Protein AF-0000000071239292 (afdb_homodimer)

Radius of gyration: 24.08 Å; Cα contacts (8 Å, |Δi|>4): 636; chains: 2; bounding box: 58×62×45 Å

Structure (mmCIF, N/CA/C/O backbone):
data_AF-0000000071239292-model_v1
#
loop_
_entity.id
_entity.type
_entity.pdbx_description
1 polymer 'Photoreceptor cell maintenance'
#
loop_
_atom_site.group_PDB
_atom_site.id
_atom_site.type_symbol
_atom_site.label_atom_id
_atom_site.label_alt_id
_atom_site.label_comp_id
_atom_site.label_asym_id
_atom_site.label_entity_id
_atom_site.label_seq_id
_atom_site.pdbx_PDB_ins_code
_atom_site.Cartn_x
_atom_site.Cartn_y
_atom_site.Cartn_z
_atom_site.occupancy
_atom_site.B_iso_or_equiv
_atom_site.auth_seq_id
_atom_site.auth_comp_id
_atom_site.auth_asym_id
_atom_site.auth_atom_id
_atom_site.pdbx_PDB_model_num
ATOM 1 N N . MET A 1 1 ? 0.91 10.008 23.125 1 56.47 1 MET A N 1
ATOM 2 C CA . MET A 1 1 ? 1.02 8.672 22.547 1 56.47 1 MET A CA 1
ATOM 3 C C . MET A 1 1 ? 1.317 8.75 21.047 1 56.47 1 MET A C 1
ATOM 5 O O . MET A 1 1 ? 2.254 8.117 20.562 1 56.47 1 MET A O 1
ATOM 9 N N . ILE A 1 2 ? 0.676 9.602 20.312 1 66.69 2 ILE A N 1
ATOM 10 C CA . ILE A 1 2 ? 0.89 9.727 18.875 1 66.69 2 ILE A CA 1
ATOM 11 C C . ILE A 1 2 ? 2.295 10.266 18.609 1 66.69 2 ILE A C 1
ATOM 13 O O . ILE A 1 2 ? 2.98 9.797 17.688 1 66.69 2 ILE A O 1
ATOM 17 N N . GLN A 1 3 ? 2.807 10.969 19.547 1 69.75 3 GLN A N 1
ATOM 18 C CA . GLN A 1 3 ? 4.125 11.57 19.359 1 69.75 3 GLN A CA 1
ATOM 19 C C . GLN A 1 3 ? 5.227 10.523 19.5 1 69.75 3 GLN A C 1
ATOM 21 O O . GLN A 1 3 ? 6.199 10.523 18.75 1 69.75 3 GLN A O 1
ATOM 26 N N . LYS A 1 4 ? 5.074 9.734 20.531 1 70.25 4 LYS A N 1
ATOM 27 C CA . LYS A 1 4 ? 6.051 8.664 20.703 1 70.25 4 LYS A CA 1
ATOM 28 C C . LYS A 1 4 ? 6.07 7.73 19.5 1 70.25 4 LYS A C 1
ATOM 30 O O . LYS A 1 4 ? 7.137 7.289 19.062 1 70.25 4 LYS A O 1
ATOM 35 N N . PHE A 1 5 ? 4.891 7.465 18.922 1 75.44 5 PHE A N 1
ATOM 36 C CA . PHE A 1 5 ? 4.781 6.602 17.766 1 75.44 5 PHE A CA 1
ATOM 37 C C . PHE A 1 5 ? 5.469 7.23 16.547 1 75.44 5 PHE A C 1
ATOM 39 O O . PHE A 1 5 ? 6.246 6.57 15.859 1 75.44 5 PHE A O 1
ATOM 46 N N . ILE A 1 6 ? 5.309 8.391 16.422 1 78.38 6 ILE A N 1
ATOM 47 C CA . ILE A 1 6 ? 5.855 9.102 15.266 1 78.38 6 ILE A CA 1
ATOM 48 C C . ILE A 1 6 ? 7.379 9.125 15.352 1 78.38 6 ILE A C 1
ATOM 50 O O . ILE A 1 6 ? 8.062 8.906 14.352 1 78.38 6 ILE A O 1
ATOM 54 N N . ARG A 1 7 ? 7.891 9.195 16.547 1 80.12 7 ARG A N 1
ATOM 55 C CA . ARG A 1 7 ? 9.336 9.258 16.75 1 80.12 7 ARG A CA 1
ATOM 56 C C . ARG A 1 7 ? 9.992 7.91 16.469 1 80.12 7 ARG A C 1
ATOM 58 O O . ARG A 1 7 ? 11.141 7.852 16.031 1 80.12 7 ARG A O 1
ATOM 65 N N . GLY A 1 8 ? 9.258 6.957 16.703 1 88.69 8 GLY A N 1
ATOM 66 C CA . GLY A 1 8 ? 9.812 5.621 16.547 1 88.69 8 GLY A CA 1
ATOM 67 C C . GLY A 1 8 ? 9.523 5.02 15.188 1 88.69 8 GLY A C 1
ATOM 68 O O . GLY A 1 8 ? 10.016 3.936 14.859 1 88.69 8 GLY A O 1
ATOM 69 N N . LEU A 1 9 ? 8.852 5.742 14.367 1 91.75 9 LEU A N 1
ATOM 70 C CA . LEU A 1 9 ? 8.367 5.211 13.102 1 91.75 9 LEU A CA 1
ATOM 71 C C . LEU A 1 9 ? 9.531 4.832 12.195 1 91.75 9 LEU A C 1
ATOM 73 O O . LEU A 1 9 ? 9.539 3.744 11.609 1 91.75 9 LEU A O 1
ATOM 77 N N . PRO A 1 10 ? 10.555 5.684 12.086 1 93.25 10 PRO A N 1
ATOM 78 C CA . PRO A 1 10 ? 11.68 5.301 11.227 1 93.25 10 PRO A CA 1
ATOM 79 C C . PRO A 1 10 ? 12.398 4.047 11.711 1 93.25 10 PRO A C 1
ATOM 81 O O . PRO A 1 10 ? 12.773 3.193 10.906 1 93.25 10 PRO A O 1
ATOM 84 N N . MET A 1 11 ? 12.539 3.91 13.016 1 94.12 11 MET A N 1
ATOM 85 C CA . MET A 1 11 ? 13.188 2.732 13.578 1 94.12 11 MET A CA 1
ATOM 86 C C . MET A 1 11 ? 12.344 1.483 13.352 1 94.12 11 MET A C 1
ATOM 88 O O . MET A 1 11 ? 12.875 0.418 13.039 1 94.12 11 MET A O 1
ATOM 92 N N . LEU A 1 12 ? 11.133 1.677 13.57 1 94.69 12 LEU A N 1
ATOM 93 C CA . LEU A 1 12 ? 10.211 0.566 13.344 1 94.69 12 LEU A CA 1
ATOM 94 C C . LEU A 1 12 ? 10.258 0.105 11.891 1 94.69 12 LEU A C 1
ATOM 96 O O . LEU A 1 12 ? 10.414 -1.087 11.617 1 94.69 12 LEU A O 1
ATOM 100 N N . LEU A 1 13 ? 10.133 1.02 10.984 1 96.56 13 LEU A N 1
ATOM 101 C CA . LEU A 1 13 ? 10.117 0.707 9.562 1 96.56 13 LEU A CA 1
ATOM 102 C C . LEU A 1 13 ? 11.438 0.096 9.117 1 96.56 13 LEU A C 1
ATOM 104 O O . LEU A 1 13 ? 11.461 -0.924 8.43 1 96.56 13 LEU A O 1
ATOM 108 N N . GLY A 1 14 ? 12.531 0.712 9.523 1 96 14 GLY A N 1
ATOM 109 C CA . GLY A 1 14 ? 13.836 0.19 9.156 1 96 14 GLY A CA 1
ATOM 110 C C . GLY A 1 14 ? 14.062 -1.235 9.617 1 96 14 GLY A C 1
ATOM 111 O O . GLY A 1 14 ? 14.555 -2.072 8.859 1 96 14 GLY A O 1
ATOM 112 N N . SER A 1 15 ? 13.695 -1.534 10.812 1 95.88 15 SER A N 1
ATOM 113 C CA . SER A 1 15 ? 13.836 -2.883 11.352 1 95.88 15 SER A CA 1
ATOM 114 C C . SER A 1 15 ? 12.898 -3.859 10.656 1 95.88 15 SER A C 1
ATOM 116 O O . SER A 1 15 ? 13.266 -5.008 10.406 1 95.88 15 SER A O 1
ATOM 118 N N . MET A 1 16 ? 11.781 -3.408 10.359 1 96.19 16 MET A N 1
ATOM 119 C CA . MET A 1 16 ? 10.773 -4.258 9.734 1 96.19 16 MET A CA 1
ATOM 120 C C . MET A 1 16 ? 11.211 -4.691 8.344 1 96.19 16 MET A C 1
ATOM 122 O O . MET A 1 16 ? 11.016 -5.844 7.953 1 96.19 16 MET A O 1
ATOM 126 N N . ILE A 1 17 ? 11.766 -3.811 7.621 1 95.38 17 ILE A N 1
ATOM 127 C CA . ILE A 1 17 ? 12.18 -4.109 6.254 1 95.38 17 ILE A CA 1
ATOM 128 C C . ILE A 1 17 ? 13.18 -5.262 6.258 1 95.38 17 ILE A C 1
ATOM 130 O O . ILE A 1 17 ? 13 -6.246 5.531 1 95.38 17 ILE A O 1
ATOM 134 N N . VAL A 1 18 ? 14.109 -5.23 7.113 1 95.06 18 VAL A N 1
ATOM 135 C CA . VAL A 1 18 ? 15.156 -6.242 7.164 1 95.06 18 VAL A CA 1
ATOM 136 C C . VAL A 1 18 ? 14.602 -7.535 7.758 1 95.06 18 VAL A C 1
ATOM 138 O O . VAL A 1 18 ? 14.797 -8.617 7.203 1 95.06 18 VAL A O 1
ATOM 141 N N . THR A 1 19 ? 13.867 -7.414 8.773 1 96.44 19 THR A N 1
ATOM 142 C CA . THR A 1 19 ? 13.32 -8.586 9.445 1 96.44 19 THR A CA 1
ATOM 143 C C . THR A 1 19 ? 12.344 -9.328 8.539 1 96.44 19 THR A C 1
ATOM 145 O O . THR A 1 19 ? 12.352 -10.555 8.477 1 96.44 19 THR A O 1
ATOM 148 N N . PHE A 1 20 ? 11.531 -8.625 7.824 1 95.88 20 PHE A N 1
ATOM 149 C CA . PHE A 1 20 ? 10.57 -9.258 6.926 1 95.88 20 PHE A CA 1
ATOM 150 C C . PHE A 1 20 ? 11.289 -10.047 5.836 1 95.88 20 PHE A C 1
ATOM 152 O O . PHE A 1 20 ? 10.867 -11.141 5.469 1 95.88 20 PHE A O 1
ATOM 159 N N . ALA A 1 21 ? 12.359 -9.492 5.32 1 95.06 21 ALA A N 1
ATOM 160 C CA . ALA A 1 21 ? 13.109 -10.195 4.281 1 95.06 21 ALA A CA 1
ATOM 161 C C . ALA A 1 21 ? 13.617 -11.547 4.789 1 95.06 21 ALA A C 1
ATOM 163 O O . ALA A 1 21 ? 13.492 -12.555 4.094 1 95.06 21 ALA A O 1
ATOM 164 N N . PHE A 1 22 ? 14.062 -11.578 5.965 1 95.19 22 PHE A N 1
ATOM 165 C CA . PHE A 1 22 ? 14.602 -12.82 6.512 1 95.19 22 PHE A CA 1
ATOM 166 C C . PHE A 1 22 ? 13.477 -13.781 6.879 1 95.19 22 PHE A C 1
ATOM 168 O O . PHE A 1 22 ? 13.609 -15 6.711 1 95.19 22 PHE A O 1
ATOM 175 N N . ILE A 1 23 ? 12.414 -13.289 7.367 1 97 23 ILE A N 1
ATOM 176 C CA . ILE A 1 23 ? 11.266 -14.133 7.688 1 97 23 ILE A CA 1
ATOM 177 C C . ILE A 1 23 ? 10.75 -14.805 6.414 1 97 23 ILE A C 1
ATOM 179 O O . ILE A 1 23 ? 10.477 -16 6.41 1 97 23 ILE A O 1
ATOM 183 N N . LEU A 1 24 ? 10.625 -14.062 5.352 1 96.81 24 LEU A N 1
ATOM 184 C CA . LEU A 1 24 ? 10.195 -14.609 4.07 1 96.81 24 LEU A CA 1
ATOM 185 C C . LEU A 1 24 ? 11.141 -15.703 3.6 1 96.81 24 LEU A C 1
ATOM 187 O O . LEU A 1 24 ? 10.703 -16.75 3.117 1 96.81 24 LEU A O 1
ATOM 191 N N . TRP A 1 25 ? 12.406 -15.438 3.787 1 95.56 25 TRP A N 1
ATOM 192 C CA . TRP A 1 25 ? 13.43 -16.391 3.383 1 95.56 25 TRP A CA 1
ATOM 193 C C . TRP A 1 25 ? 13.289 -17.703 4.156 1 95.56 25 TRP A C 1
ATOM 195 O O . TRP A 1 25 ? 13.281 -18.781 3.561 1 95.56 25 TRP A O 1
ATOM 205 N N . ILE A 1 26 ? 13.109 -17.609 5.438 1 96.19 26 ILE A N 1
ATOM 206 C CA . ILE A 1 26 ? 12.977 -18.766 6.305 1 96.19 26 ILE A CA 1
ATOM 207 C C . ILE A 1 26 ? 11.734 -19.562 5.91 1 96.19 26 ILE A C 1
ATOM 209 O O . ILE A 1 26 ? 11.797 -20.781 5.746 1 96.19 26 ILE A O 1
ATOM 213 N N . PHE A 1 27 ? 10.641 -18.938 5.668 1 96.25 27 PHE A N 1
ATOM 214 C CA . PHE A 1 27 ? 9.391 -19.625 5.332 1 96.25 27 PHE A CA 1
ATOM 215 C C . PHE A 1 27 ? 9.484 -20.266 3.951 1 96.25 27 PHE A C 1
ATOM 217 O O . PHE A 1 27 ? 9.031 -21.391 3.756 1 96.25 27 PHE A O 1
ATOM 224 N N . ALA A 1 28 ? 10.047 -19.562 3.045 1 95.19 28 ALA A N 1
ATOM 225 C CA . ALA A 1 28 ? 10.156 -20.094 1.69 1 95.19 28 ALA A CA 1
ATOM 226 C C . ALA A 1 28 ? 11 -21.375 1.672 1 95.19 28 ALA A C 1
ATOM 228 O O . ALA A 1 28 ? 10.688 -22.328 0.956 1 95.19 28 ALA A O 1
ATOM 229 N N . ILE A 1 29 ? 12.055 -21.422 2.449 1 93.44 29 ILE A N 1
ATOM 230 C CA . ILE A 1 29 ? 12.93 -22.578 2.52 1 93.44 29 ILE A CA 1
ATOM 231 C C . ILE A 1 29 ? 12.211 -23.719 3.238 1 93.44 29 ILE A C 1
ATOM 233 O O . ILE A 1 29 ? 12.242 -24.875 2.785 1 93.44 29 ILE A O 1
ATOM 237 N N . ARG A 1 30 ? 11.578 -23.391 4.336 1 95 30 ARG A N 1
ATOM 238 C CA . ARG A 1 30 ? 10.891 -24.406 5.121 1 95 30 ARG A CA 1
ATOM 239 C C . ARG A 1 30 ? 9.773 -25.062 4.316 1 95 30 ARG A C 1
ATOM 241 O O . ARG A 1 30 ? 9.523 -26.266 4.453 1 95 30 ARG A O 1
ATOM 248 N N . LEU A 1 31 ? 9.164 -24.312 3.465 1 94.94 31 LEU A N 1
ATOM 249 C CA . LEU A 1 31 ? 8.062 -24.828 2.65 1 94.94 31 LEU A CA 1
ATOM 250 C C . LEU A 1 31 ? 8.578 -25.359 1.315 1 94.94 31 LEU A C 1
ATOM 252 O O . LEU A 1 31 ? 7.781 -25.688 0.431 1 94.94 31 LEU A O 1
ATOM 256 N N . GLU A 1 32 ? 9.898 -25.312 1.114 1 93.19 32 GLU A N 1
ATOM 257 C CA . GLU A 1 32 ? 10.57 -25.844 -0.068 1 93.19 32 GLU A CA 1
ATOM 258 C C . GLU A 1 32 ? 10.07 -25.172 -1.34 1 93.19 32 GLU A C 1
ATOM 260 O O . GLU A 1 32 ? 9.766 -25.844 -2.328 1 93.19 32 GLU A O 1
ATOM 265 N N . GLN A 1 33 ? 9.953 -23.922 -1.257 1 91.75 33 GLN A N 1
ATOM 266 C CA . GLN A 1 33 ? 9.461 -23.172 -2.402 1 91.75 33 GLN A CA 1
ATOM 267 C C . GLN A 1 33 ? 10.609 -22.578 -3.211 1 91.75 33 GLN A C 1
ATOM 269 O O . GLN A 1 33 ? 10.414 -22.125 -4.34 1 91.75 33 GLN A O 1
ATOM 274 N N . VAL A 1 34 ? 11.727 -22.531 -2.613 1 89.38 34 VAL A N 1
ATOM 275 C CA . VAL A 1 34 ? 12.914 -22.016 -3.293 1 89.38 34 VAL A CA 1
ATOM 276 C C . VAL A 1 34 ? 14.141 -22.828 -2.867 1 89.38 34 VAL A C 1
ATOM 278 O O . VAL A 1 34 ? 14.109 -23.516 -1.851 1 89.38 34 VAL A O 1
ATOM 281 N N . ASN A 1 35 ? 15.203 -22.688 -3.715 1 84.38 35 ASN A N 1
ATOM 282 C CA . ASN A 1 35 ? 16.5 -23.219 -3.305 1 84.38 35 ASN A CA 1
ATOM 283 C C . ASN A 1 35 ? 17.109 -22.391 -2.172 1 84.38 35 ASN A C 1
ATOM 285 O O . ASN A 1 35 ? 17.156 -21.156 -2.25 1 84.38 35 ASN A O 1
ATOM 289 N N . PRO A 1 36 ? 17.531 -23.094 -1.065 1 80 36 PRO A N 1
ATOM 290 C CA . PRO A 1 36 ? 17.984 -22.391 0.13 1 80 36 PRO A CA 1
ATOM 291 C C . PRO A 1 36 ? 19.266 -21.578 -0.121 1 80 36 PRO A C 1
ATOM 293 O O . PRO A 1 36 ? 19.609 -20.703 0.672 1 80 36 PRO A O 1
ATOM 296 N N . ILE A 1 37 ? 20 -21.953 -1.032 1 77.69 37 ILE A N 1
ATOM 297 C CA . ILE A 1 37 ? 21.281 -21.266 -1.137 1 77.69 37 ILE A CA 1
ATOM 298 C C . ILE A 1 37 ? 21.047 -19.75 -1.163 1 77.69 37 ILE A C 1
ATOM 300 O O . ILE A 1 37 ? 21.422 -19.047 -0.227 1 77.69 37 ILE A O 1
ATOM 304 N N . PHE A 1 38 ? 20.719 -19.031 -2.137 1 79.5 38 PHE A N 1
ATOM 305 C CA . PHE A 1 38 ? 20.5 -17.594 -2.039 1 79.5 38 PHE A CA 1
ATOM 306 C C . PHE A 1 38 ? 19.609 -17.094 -3.18 1 79.5 38 PHE A C 1
ATOM 308 O O . PHE A 1 38 ? 20.109 -16.5 -4.141 1 79.5 38 PHE A O 1
ATOM 315 N N . PRO A 1 39 ? 18.438 -17.188 -2.939 1 89.31 39 PRO A N 1
ATOM 316 C CA . PRO A 1 39 ? 17.484 -16.766 -3.979 1 89.31 39 PRO A CA 1
ATOM 317 C C . PRO A 1 39 ? 17.312 -15.258 -4.043 1 89.31 39 PRO A C 1
ATOM 319 O O . PRO A 1 39 ? 17.656 -14.547 -3.092 1 89.31 39 PRO A O 1
ATOM 322 N N . TYR A 1 40 ? 16.922 -14.812 -5.234 1 92.06 40 TYR A N 1
ATOM 323 C CA . TYR A 1 40 ? 16.438 -13.438 -5.281 1 92.06 40 TYR A CA 1
ATOM 324 C C . TYR A 1 40 ? 15.297 -13.227 -4.293 1 92.06 40 TYR A C 1
ATOM 326 O O . TYR A 1 40 ? 14.523 -14.148 -4.031 1 92.06 40 TYR A O 1
ATOM 334 N N . ILE A 1 41 ? 15.203 -12.062 -3.816 1 93.31 41 ILE A N 1
ATOM 335 C CA . ILE A 1 41 ? 14.141 -11.742 -2.861 1 93.31 41 ILE A CA 1
ATOM 336 C C . ILE A 1 41 ? 12.781 -11.906 -3.529 1 93.31 41 ILE A C 1
ATOM 338 O O . ILE A 1 41 ? 11.844 -12.43 -2.92 1 93.31 41 ILE A O 1
ATOM 342 N N . SER A 1 42 ? 12.617 -11.516 -4.797 1 92.81 42 SER A N 1
ATOM 343 C CA . SER A 1 42 ? 11.359 -11.625 -5.531 1 92.81 42 SER A CA 1
ATOM 344 C C . SER A 1 42 ? 10.938 -13.078 -5.691 1 92.81 42 SER A C 1
ATOM 346 O O . SER A 1 42 ? 9.75 -13.375 -5.84 1 92.81 42 SER A O 1
ATOM 348 N N . ASP A 1 43 ? 11.898 -14.008 -5.684 1 91.75 43 ASP A N 1
ATOM 349 C CA . ASP A 1 43 ? 11.594 -15.43 -5.812 1 91.75 43 ASP A CA 1
ATOM 350 C C . ASP A 1 43 ? 10.891 -15.961 -4.566 1 91.75 43 ASP A C 1
ATOM 352 O O . ASP A 1 43 ? 10.203 -16.984 -4.621 1 91.75 43 ASP A O 1
ATOM 356 N N . LEU A 1 44 ? 11.086 -15.258 -3.477 1 93 44 LEU A N 1
ATOM 357 C CA . LEU A 1 44 ? 10.453 -15.68 -2.229 1 93 44 LEU A CA 1
ATOM 358 C C . LEU A 1 44 ? 8.945 -15.508 -2.305 1 93 44 LEU A C 1
ATOM 360 O O . LEU A 1 44 ? 8.203 -16.203 -1.596 1 93 44 LEU A O 1
ATOM 364 N N . GLY A 1 45 ? 8.484 -14.609 -3.182 1 92.44 45 GLY A N 1
ATOM 365 C CA . GLY A 1 45 ? 7.07 -14.273 -3.266 1 92.44 45 GLY A CA 1
ATOM 366 C C . GLY A 1 45 ? 6.383 -14.883 -4.477 1 92.44 45 GLY A C 1
ATOM 367 O O . GLY A 1 45 ? 5.473 -14.273 -5.047 1 92.44 45 GLY A O 1
ATOM 368 N N . LEU A 1 46 ? 6.742 -16.062 -4.859 1 91.69 46 LEU A N 1
ATOM 369 C CA . LEU A 1 46 ? 6.184 -16.641 -6.074 1 91.69 46 LEU A CA 1
ATOM 370 C C . LEU A 1 46 ? 5.016 -17.578 -5.742 1 91.69 46 LEU A C 1
ATOM 372 O O . LEU A 1 46 ? 4.078 -17.703 -6.531 1 91.69 46 LEU A O 1
ATOM 376 N N . HIS A 1 47 ? 5.066 -18.203 -4.621 1 91.94 47 HIS A N 1
ATOM 377 C CA . HIS A 1 47 ? 4.059 -19.219 -4.297 1 91.94 47 HIS A CA 1
ATOM 378 C C . HIS A 1 47 ? 3.406 -18.922 -2.951 1 91.94 47 HIS A C 1
ATOM 380 O O . HIS A 1 47 ? 4.074 -18.484 -2.014 1 91.94 47 HIS A O 1
ATOM 386 N N . GLN A 1 48 ? 2.135 -19.328 -2.92 1 93.31 48 GLN A N 1
ATOM 387 C CA . GLN A 1 48 ? 1.431 -19.234 -1.645 1 93.31 48 GLN A CA 1
ATOM 388 C C . GLN A 1 48 ? 1.957 -20.266 -0.65 1 93.31 48 GLN A C 1
ATOM 390 O O . GLN A 1 48 ? 2.404 -21.344 -1.045 1 93.31 48 GLN A O 1
ATOM 395 N N . PRO A 1 49 ? 1.99 -19.875 0.611 1 95.5 49 PRO A N 1
ATOM 396 C CA . PRO A 1 49 ? 1.446 -18.688 1.273 1 95.5 49 PRO A CA 1
ATOM 397 C C . PRO A 1 49 ? 2.453 -17.531 1.348 1 95.5 49 PRO A C 1
ATOM 399 O O . PRO A 1 49 ? 2.088 -16.406 1.698 1 95.5 49 PRO A O 1
ATOM 402 N N . VAL A 1 50 ? 3.756 -17.766 0.991 1 96.12 50 VAL A N 1
ATOM 403 C CA . VAL A 1 50 ? 4.809 -16.766 1.148 1 96.12 50 VAL A CA 1
ATOM 404 C C . VAL A 1 50 ? 4.555 -15.602 0.203 1 96.12 50 VAL A C 1
ATOM 406 O O . VAL A 1 50 ? 4.93 -14.461 0.501 1 96.12 50 VAL A O 1
ATOM 409 N N . LEU A 1 51 ? 3.861 -15.875 -0.861 1 96.25 51 LEU A N 1
ATOM 410 C CA . LEU A 1 51 ? 3.479 -14.812 -1.789 1 96.25 51 LEU A CA 1
ATOM 411 C C . LEU A 1 51 ? 2.66 -13.742 -1.079 1 96.25 51 LEU A C 1
ATOM 413 O O . LEU A 1 51 ? 2.965 -12.547 -1.187 1 96.25 51 LEU A O 1
ATOM 417 N N . SER A 1 52 ? 1.612 -14.133 -0.384 1 97.19 52 SER A N 1
ATOM 418 C CA . SER A 1 52 ? 0.769 -13.188 0.337 1 97.19 52 SER A CA 1
ATOM 419 C C . SER A 1 52 ? 1.56 -12.453 1.415 1 97.19 52 SER A C 1
ATOM 421 O O . SER A 1 52 ? 1.335 -11.266 1.656 1 97.19 52 SER A O 1
ATOM 423 N N . MET A 1 53 ? 2.451 -13.164 2.049 1 96.94 53 MET A N 1
ATOM 424 C CA . MET A 1 53 ? 3.312 -12.531 3.045 1 96.94 53 MET A CA 1
ATOM 425 C C . MET A 1 53 ? 4.211 -11.484 2.398 1 96.94 53 MET A C 1
ATOM 427 O O . MET A 1 53 ? 4.375 -10.383 2.938 1 96.94 53 MET A O 1
ATOM 431 N N . PHE A 1 54 ? 4.824 -11.875 1.331 1 97.69 54 PHE A N 1
ATOM 432 C CA . PHE A 1 54 ? 5.695 -10.984 0.576 1 97.69 54 PHE A CA 1
ATOM 433 C C . PHE A 1 54 ? 4.953 -9.719 0.155 1 97.69 54 PHE A C 1
ATOM 435 O O . PHE A 1 54 ? 5.414 -8.609 0.413 1 97.69 54 PHE A O 1
ATOM 442 N N . THR A 1 55 ? 3.787 -9.875 -0.462 1 98.06 55 THR A N 1
ATOM 443 C CA . THR A 1 55 ? 2.98 -8.766 -0.954 1 98.06 55 THR A CA 1
ATOM 444 C C . THR A 1 55 ? 2.529 -7.875 0.199 1 98.06 55 THR A C 1
ATOM 446 O O . THR A 1 55 ? 2.699 -6.656 0.15 1 98.06 55 THR A O 1
ATOM 449 N N . PHE A 1 56 ? 2.049 -8.492 1.232 1 98 56 PHE A N 1
ATOM 450 C CA . PHE A 1 56 ? 1.569 -7.715 2.369 1 98 56 PHE A CA 1
ATOM 451 C C . PHE A 1 56 ? 2.709 -6.938 3.016 1 98 56 PHE A C 1
ATOM 453 O O . PHE A 1 56 ? 2.549 -5.766 3.365 1 98 56 PHE A O 1
ATOM 460 N N . SER A 1 57 ? 3.814 -7.57 3.221 1 97.62 57 SER A N 1
ATOM 461 C CA . SER A 1 57 ? 4.949 -6.918 3.867 1 97.62 57 SER A CA 1
ATOM 462 C C . SER A 1 57 ? 5.387 -5.676 3.1 1 97.62 57 SER A C 1
ATOM 464 O O . SER A 1 57 ? 5.578 -4.609 3.691 1 97.62 57 SER A O 1
ATOM 466 N N . LEU A 1 58 ? 5.508 -5.777 1.804 1 98.19 58 LEU A N 1
ATOM 467 C CA . LEU A 1 58 ? 5.984 -4.656 1.001 1 98.19 58 LEU A CA 1
ATOM 468 C C . LEU A 1 58 ? 4.934 -3.551 0.935 1 98.19 58 LEU A C 1
ATOM 470 O O . LEU A 1 58 ? 5.266 -2.369 1.062 1 98.19 58 LEU A O 1
ATOM 474 N N . CYS A 1 59 ? 3.699 -3.908 0.771 1 98.44 59 CYS A N 1
ATOM 475 C CA . CYS A 1 59 ? 2.643 -2.908 0.667 1 98.44 59 CYS A CA 1
ATOM 476 C C . CYS A 1 59 ? 2.422 -2.207 2.002 1 98.44 59 CYS A C 1
ATOM 478 O O . CYS A 1 59 ? 2.211 -0.994 2.043 1 98.44 59 CYS A O 1
ATOM 480 N N . PHE A 1 60 ? 2.484 -2.963 3.039 1 98.19 60 PHE A N 1
ATOM 481 C CA . PHE A 1 60 ? 2.354 -2.363 4.363 1 98.19 60 PHE A CA 1
ATOM 482 C C . PHE A 1 60 ? 3.545 -1.464 4.668 1 98.19 60 PHE A C 1
ATOM 484 O O . PHE A 1 60 ? 3.381 -0.38 5.234 1 98.19 60 PHE A O 1
ATOM 491 N N . ALA A 1 61 ? 4.703 -1.924 4.367 1 97.69 61 ALA A N 1
ATOM 492 C CA . ALA A 1 61 ? 5.895 -1.096 4.535 1 97.69 61 ALA A CA 1
ATOM 493 C C . ALA A 1 61 ? 5.781 0.194 3.727 1 97.69 61 ALA A C 1
ATOM 495 O O . ALA A 1 61 ? 6.254 1.248 4.16 1 97.69 61 ALA A O 1
ATOM 496 N N . SER A 1 62 ? 5.223 0.102 2.545 1 98.25 62 SER A N 1
ATOM 497 C CA . SER A 1 62 ? 5.059 1.296 1.72 1 98.25 62 SER A CA 1
ATOM 498 C C . SER A 1 62 ? 4.141 2.309 2.391 1 98.25 62 SER A C 1
ATOM 500 O O . SER A 1 62 ? 4.332 3.52 2.248 1 98.25 62 SER A O 1
ATOM 502 N N . LEU A 1 63 ? 3.123 1.86 3.119 1 98.25 63 LEU A N 1
ATOM 503 C CA . LEU A 1 63 ? 2.262 2.756 3.883 1 98.25 63 LEU A CA 1
ATOM 504 C C . LEU A 1 63 ? 3.055 3.486 4.961 1 98.25 63 LEU A C 1
ATOM 506 O O . LEU A 1 63 ? 2.938 4.707 5.105 1 98.25 63 LEU A O 1
ATOM 510 N N . LEU A 1 64 ? 3.809 2.732 5.66 1 97.19 64 LEU A N 1
ATOM 511 C CA . LEU A 1 64 ? 4.613 3.33 6.719 1 97.19 64 LEU A CA 1
ATOM 512 C C . LEU A 1 64 ? 5.648 4.289 6.141 1 97.19 64 LEU A C 1
ATOM 514 O O . LEU A 1 64 ? 5.922 5.34 6.719 1 97.19 64 LEU A O 1
ATOM 518 N N . LEU A 1 65 ? 6.215 3.846 5.051 1 97.62 65 LEU A N 1
ATOM 519 C CA . LEU A 1 65 ? 7.195 4.703 4.391 1 97.62 65 LEU A CA 1
ATOM 520 C C . LEU A 1 65 ? 6.559 6.016 3.953 1 97.62 65 LEU A C 1
ATOM 522 O O . LEU A 1 65 ? 7.184 7.078 4.055 1 97.62 65 LEU A O 1
ATOM 526 N N . LEU A 1 66 ? 5.383 5.957 3.486 1 97.38 66 LEU A N 1
ATOM 527 C CA . LEU A 1 66 ? 4.676 7.176 3.104 1 97.38 66 LEU A CA 1
ATOM 528 C C . LEU A 1 66 ? 4.523 8.109 4.297 1 97.38 66 LEU A C 1
ATOM 530 O O . LEU A 1 66 ? 4.75 9.32 4.176 1 97.38 66 LEU A O 1
ATOM 534 N N . LEU A 1 67 ? 4.188 7.566 5.402 1 94.31 67 LEU A N 1
ATOM 535 C CA . LEU A 1 67 ? 4.07 8.367 6.613 1 94.31 67 LEU A CA 1
ATOM 536 C C . LEU A 1 67 ? 5.398 9.031 6.957 1 94.31 67 LEU A C 1
ATOM 538 O O . LEU A 1 67 ? 5.449 10.227 7.246 1 94.31 67 LEU A O 1
ATOM 542 N N . VAL A 1 68 ? 6.418 8.281 6.887 1 93.88 68 VAL A N 1
ATOM 543 C CA . VAL A 1 68 ? 7.754 8.781 7.195 1 93.88 68 VAL A CA 1
ATOM 544 C C . VAL A 1 68 ? 8.125 9.898 6.223 1 93.88 68 VAL A C 1
ATOM 546 O O . VAL A 1 68 ? 8.641 10.945 6.633 1 93.88 68 VAL A O 1
ATOM 549 N N . VAL A 1 69 ? 7.824 9.68 4.98 1 94.44 69 VAL A N 1
ATOM 550 C CA . VAL A 1 69 ? 8.195 10.625 3.934 1 94.44 69 VAL A CA 1
ATOM 551 C C . VAL A 1 69 ? 7.449 11.945 4.129 1 94.44 69 VAL A C 1
ATOM 553 O O . VAL A 1 69 ? 8.023 13.023 3.982 1 94.44 69 VAL A O 1
ATOM 556 N N . ILE A 1 70 ? 6.227 11.867 4.5 1 90.88 70 ILE A N 1
ATOM 557 C CA . ILE A 1 70 ? 5.418 13.07 4.691 1 90.88 70 ILE A CA 1
ATOM 558 C C . ILE A 1 70 ? 5.934 13.852 5.902 1 90.88 70 ILE A C 1
ATOM 560 O O . ILE A 1 70 ? 6.113 15.07 5.828 1 90.88 70 ILE A O 1
ATOM 564 N N . ILE A 1 71 ? 6.125 13.172 6.926 1 89.06 71 ILE A N 1
ATOM 565 C CA . ILE A 1 71 ? 6.602 13.812 8.141 1 89.06 71 ILE A CA 1
ATOM 566 C C . ILE A 1 71 ? 7.988 14.406 7.906 1 89.06 71 ILE A C 1
ATOM 568 O O . ILE A 1 71 ? 8.266 15.539 8.297 1 89.06 71 ILE A O 1
ATOM 572 N N . ARG A 1 72 ? 8.812 13.656 7.297 1 90.12 72 ARG A N 1
ATOM 573 C CA . ARG A 1 72 ? 10.156 14.117 6.965 1 90.12 72 ARG A CA 1
ATOM 574 C C . ARG A 1 72 ? 10.102 15.391 6.117 1 90.12 72 ARG A C 1
ATOM 576 O O . ARG A 1 72 ? 10.867 16.328 6.348 1 90.12 72 ARG A O 1
ATOM 583 N N . TYR A 1 73 ? 9.328 15.406 5.18 1 90.19 73 TYR A N 1
ATOM 584 C CA . TYR A 1 73 ? 9.18 16.562 4.305 1 90.19 73 TYR A CA 1
ATOM 585 C C . TYR A 1 73 ? 8.82 17.812 5.105 1 90.19 73 TYR A C 1
ATOM 587 O O . TYR A 1 73 ? 9.414 18.875 4.914 1 90.19 73 TYR A O 1
ATOM 595 N N . ARG A 1 74 ? 7.895 17.656 5.969 1 86.69 74 ARG A N 1
ATOM 596 C CA . ARG A 1 74 ? 7.438 18.797 6.77 1 86.69 74 ARG A CA 1
ATOM 597 C C . ARG A 1 74 ? 8.539 19.281 7.695 1 86.69 74 ARG A C 1
ATOM 599 O O . ARG A 1 74 ? 8.75 20.5 7.832 1 86.69 74 ARG A O 1
ATOM 606 N N . LEU A 1 75 ? 9.18 18.422 8.273 1 85.62 75 LEU A N 1
ATOM 607 C CA . LEU A 1 75 ? 10.258 18.781 9.188 1 85.62 75 LEU A CA 1
ATOM 608 C C . LEU A 1 75 ? 11.422 19.406 8.438 1 85.62 75 LEU A C 1
ATOM 610 O O . LEU A 1 75 ? 11.977 20.422 8.883 1 85.62 75 LEU A O 1
ATOM 614 N N . THR A 1 76 ? 11.766 18.828 7.375 1 88.44 76 THR A N 1
ATOM 615 C CA . THR A 1 76 ? 12.852 19.359 6.555 1 88.44 76 THR A CA 1
ATOM 616 C C . THR A 1 76 ? 12.523 20.766 6.082 1 88.44 76 THR A C 1
ATOM 618 O O . THR A 1 76 ? 13.375 21.656 6.148 1 88.44 76 THR A O 1
ATOM 621 N N . ARG A 1 77 ? 11.359 20.938 5.637 1 87.5 77 ARG A N 1
ATOM 622 C CA . ARG A 1 77 ? 10.938 22.25 5.188 1 87.5 77 ARG A CA 1
ATOM 623 C C . ARG A 1 77 ? 11.016 23.266 6.32 1 87.5 77 ARG A C 1
ATOM 625 O O . ARG A 1 77 ? 11.469 24.406 6.117 1 87.5 77 ARG A O 1
ATOM 632 N N . TYR A 1 78 ? 10.578 22.844 7.441 1 84.62 78 TYR A N 1
ATOM 633 C CA . TYR A 1 78 ? 10.633 23.703 8.617 1 84.62 78 TYR A CA 1
ATOM 634 C C . TYR A 1 78 ? 12.07 24.094 8.945 1 84.62 78 TYR A C 1
ATOM 636 O O . TYR A 1 78 ? 12.367 25.266 9.156 1 84.62 78 TYR A O 1
ATOM 644 N N . TYR A 1 79 ? 12.961 23.188 8.977 1 85.12 79 TYR A N 1
ATOM 645 C CA . TYR A 1 79 ? 14.359 23.438 9.336 1 85.12 79 TYR A CA 1
ATOM 646 C C . TYR A 1 79 ? 15.039 24.297 8.273 1 85.12 79 TYR A C 1
ATOM 648 O O . TYR A 1 79 ? 15.812 25.203 8.602 1 85.12 79 TYR A O 1
ATOM 656 N N . LEU A 1 80 ? 14.797 23.984 7.109 1 88.62 80 LEU A N 1
ATOM 657 C CA . LEU A 1 80 ? 15.375 24.797 6.039 1 88.62 80 LEU A CA 1
ATOM 658 C C . LEU A 1 80 ? 14.914 26.234 6.129 1 88.62 80 LEU A C 1
ATOM 660 O O . LEU A 1 80 ? 15.688 27.156 5.875 1 88.62 80 LEU A O 1
ATOM 664 N N . ASP A 1 81 ? 13.672 26.359 6.496 1 86.12 81 ASP A N 1
ATOM 665 C CA . ASP A 1 81 ? 13.109 27.688 6.629 1 86.12 81 ASP A CA 1
ATOM 666 C C . ASP A 1 81 ? 13.758 28.453 7.777 1 86.12 81 ASP A C 1
ATOM 668 O O . ASP A 1 81 ? 14.172 29.609 7.609 1 86.12 81 ASP A O 1
ATOM 672 N N . ILE A 1 82 ? 13.938 27.906 8.859 1 84.94 82 ILE A N 1
ATOM 673 C CA . ILE A 1 82 ? 14.492 28.547 10.047 1 84.94 82 ILE A CA 1
ATOM 674 C C . ILE A 1 82 ? 15.945 28.922 9.805 1 84.94 82 ILE A C 1
ATOM 676 O O . ILE A 1 82 ? 16.422 29.953 10.289 1 84.94 82 ILE A O 1
ATOM 680 N N . TYR A 1 83 ? 16.641 28.156 9.117 1 87.75 83 TYR A N 1
ATOM 681 C CA . TYR A 1 83 ? 18.062 28.391 8.891 1 87.75 83 TYR A CA 1
ATOM 682 C C . TYR A 1 83 ? 18.281 29.141 7.578 1 87.75 83 TYR A C 1
ATOM 684 O O . TYR A 1 83 ? 19.422 29.234 7.102 1 87.75 83 TYR A O 1
ATOM 692 N N . ASN A 1 84 ? 17.281 29.547 6.934 1 91 84 ASN A N 1
ATOM 693 C CA . ASN A 1 84 ? 17.312 30.359 5.719 1 91 84 ASN A CA 1
ATOM 694 C C . ASN A 1 84 ? 18.031 29.641 4.586 1 91 84 ASN A C 1
ATOM 696 O O . ASN A 1 84 ? 18.906 30.219 3.938 1 91 84 ASN A O 1
ATOM 700 N N . MET A 1 85 ? 17.703 28.406 4.43 1 91.56 85 MET A N 1
ATOM 701 C CA . MET A 1 85 ? 18.234 27.594 3.352 1 91.56 85 MET A CA 1
ATOM 702 C C . MET A 1 85 ? 17.219 27.438 2.225 1 91.56 85 MET A C 1
ATOM 704 O O . MET A 1 85 ? 16.062 27.828 2.369 1 91.56 85 MET A O 1
ATOM 708 N N . ASP A 1 86 ? 17.719 26.906 1.096 1 94.62 86 ASP A N 1
ATOM 709 C CA . ASP A 1 86 ? 16.875 26.734 -0.083 1 94.62 86 ASP A CA 1
ATOM 710 C C . ASP A 1 86 ? 15.797 25.688 0.157 1 94.62 86 ASP A C 1
ATOM 712 O O . ASP A 1 86 ? 16.109 24.5 0.343 1 94.62 86 ASP A O 1
ATOM 716 N N . LEU A 1 87 ? 14.531 26.062 0.03 1 92.06 87 LEU A N 1
ATOM 717 C CA . LEU A 1 87 ? 13.391 25.203 0.343 1 92.06 87 LEU A CA 1
ATOM 718 C C . LEU A 1 87 ? 13.18 24.156 -0.744 1 92.06 87 LEU A C 1
ATOM 720 O O . LEU A 1 87 ? 12.453 23.172 -0.542 1 92.06 87 LEU A O 1
ATOM 724 N N . ARG A 1 88 ? 13.859 24.297 -1.867 1 94.62 88 ARG A N 1
ATOM 725 C CA . ARG A 1 88 ? 13.742 23.328 -2.955 1 94.62 88 ARG A CA 1
ATOM 726 C C . ARG A 1 88 ? 14.266 21.969 -2.533 1 94.62 88 ARG A C 1
ATOM 728 O O . ARG A 1 88 ? 13.844 20.938 -3.074 1 94.62 88 ARG A O 1
ATOM 735 N N . TRP A 1 89 ? 15.094 21.938 -1.572 1 94.5 89 TRP A N 1
ATOM 736 C CA . TRP A 1 89 ? 15.641 20.672 -1.086 1 94.5 89 TRP A CA 1
ATOM 737 C C . TRP A 1 89 ? 14.555 19.812 -0.445 1 94.5 89 TRP A C 1
ATOM 739 O O . TRP A 1 89 ? 14.586 18.594 -0.526 1 94.5 89 TRP A O 1
ATOM 749 N N . ALA A 1 90 ? 13.617 20.438 0.164 1 92.88 90 ALA A N 1
ATOM 750 C CA . ALA A 1 90 ? 12.5 19.703 0.755 1 92.88 90 ALA A CA 1
ATOM 751 C C . ALA A 1 90 ? 11.656 19.031 -0.322 1 92.88 90 ALA A C 1
ATOM 753 O O . ALA A 1 90 ? 11.164 17.922 -0.121 1 92.88 90 ALA A O 1
ATOM 754 N N . ASN A 1 91 ? 11.539 19.688 -1.414 1 94 91 ASN A N 1
ATOM 755 C CA . ASN A 1 91 ? 10.789 19.094 -2.521 1 94 91 ASN A CA 1
ATOM 756 C C . ASN A 1 91 ? 11.523 17.906 -3.125 1 94 91 ASN A C 1
ATOM 758 O O . ASN A 1 91 ? 10.898 16.922 -3.521 1 94 91 ASN A O 1
ATOM 762 N N . TYR A 1 92 ? 12.797 18.078 -3.24 1 96.44 92 TYR A N 1
ATOM 763 C CA . TYR A 1 92 ? 13.586 16.953 -3.715 1 96.44 92 TYR A CA 1
ATOM 764 C C . TYR A 1 92 ? 13.477 15.766 -2.762 1 96.44 92 TYR A C 1
ATOM 766 O O . TYR A 1 92 ? 13.352 14.617 -3.199 1 96.44 92 TYR A O 1
ATOM 774 N N . SER A 1 93 ? 13.508 16.031 -1.485 1 95.56 93 SER A N 1
ATOM 775 C CA . SER A 1 93 ? 13.352 15 -0.467 1 95.56 93 SER A CA 1
ATOM 776 C C . SER A 1 93 ? 12 14.305 -0.595 1 95.56 93 SER A C 1
ATOM 778 O O . SER A 1 93 ? 11.914 13.078 -0.531 1 95.56 93 SER A O 1
ATOM 780 N N . LEU A 1 94 ? 11 15.039 -0.798 1 95.19 94 LEU A N 1
ATOM 781 C CA . LEU A 1 94 ? 9.664 14.484 -0.982 1 95.19 94 LEU A CA 1
ATOM 782 C C . LEU A 1 94 ? 9.602 13.617 -2.236 1 95.19 94 LEU A C 1
ATOM 784 O O . LEU A 1 94 ? 9.055 12.516 -2.209 1 95.19 94 LEU A O 1
ATOM 788 N N . ALA A 1 95 ? 10.164 14.109 -3.309 1 96.81 95 ALA A N 1
ATOM 789 C CA . ALA A 1 95 ? 10.109 13.422 -4.594 1 96.81 95 ALA A CA 1
ATOM 790 C C . ALA A 1 95 ? 10.805 12.062 -4.523 1 96.81 95 ALA A C 1
ATOM 792 O O . ALA A 1 95 ? 10.234 11.047 -4.934 1 96.81 95 ALA A O 1
ATOM 793 N N . THR A 1 96 ? 12.008 12.078 -4.027 1 97.5 96 THR A N 1
ATOM 794 C CA . THR A 1 96 ? 12.742 10.82 -3.941 1 97.5 96 THR A CA 1
ATOM 795 C C . THR A 1 96 ? 12.047 9.852 -2.988 1 97.5 96 THR A C 1
ATOM 797 O O . THR A 1 96 ? 11.977 8.648 -3.262 1 97.5 96 THR A O 1
ATOM 800 N N . GLY A 1 97 ? 11.516 10.328 -1.923 1 97.44 97 GLY A N 1
ATOM 801 C CA . GLY A 1 97 ? 10.758 9.492 -1.006 1 97.44 97 GLY A CA 1
ATOM 802 C C . GLY A 1 97 ? 9.508 8.906 -1.634 1 97.44 97 GLY A C 1
ATOM 803 O O . GLY A 1 97 ? 9.219 7.719 -1.458 1 97.44 97 GLY A O 1
ATOM 804 N N . MET A 1 98 ? 8.812 9.688 -2.4 1 97.38 98 MET A N 1
ATOM 805 C CA . MET A 1 98 ? 7.578 9.234 -3.033 1 97.38 98 MET A CA 1
ATOM 806 C C . MET A 1 98 ? 7.867 8.164 -4.078 1 97.38 98 MET A C 1
ATOM 808 O O . MET A 1 98 ? 7.082 7.23 -4.242 1 97.38 98 MET A O 1
ATOM 812 N N . ILE A 1 99 ? 8.922 8.32 -4.773 1 98.38 99 ILE A N 1
ATOM 813 C CA . ILE A 1 99 ? 9.312 7.301 -5.746 1 98.38 99 ILE A CA 1
ATOM 814 C C . ILE A 1 99 ? 9.562 5.973 -5.035 1 98.38 99 ILE A C 1
ATOM 816 O O . ILE A 1 99 ? 9.148 4.918 -5.52 1 98.38 99 ILE A O 1
ATOM 820 N N . MET A 1 100 ? 10.164 6.008 -3.883 1 98.12 100 MET A N 1
ATOM 821 C CA . MET A 1 100 ? 10.406 4.797 -3.102 1 98.12 100 MET A CA 1
ATOM 822 C C . MET A 1 100 ? 9.094 4.172 -2.648 1 98.12 100 MET A C 1
ATOM 824 O O . MET A 1 100 ? 8.922 2.955 -2.717 1 98.12 100 MET A O 1
ATOM 828 N N . VAL A 1 101 ? 8.164 4.992 -2.244 1 98.5 101 VAL A N 1
ATOM 829 C CA . VAL A 1 101 ? 6.875 4.523 -1.748 1 98.5 101 VAL A CA 1
ATOM 830 C C . VAL A 1 101 ? 6.125 3.799 -2.863 1 98.5 101 VAL A C 1
ATOM 832 O O . VAL A 1 101 ? 5.699 2.654 -2.691 1 98.5 101 VAL A O 1
ATOM 835 N N . VAL A 1 102 ? 6.055 4.387 -4.012 1 98.5 102 VAL A N 1
ATOM 836 C CA . VAL A 1 102 ? 5.266 3.857 -5.117 1 98.5 102 VAL A CA 1
ATOM 837 C C . VAL A 1 102 ? 5.938 2.607 -5.68 1 98.5 102 VAL A C 1
ATOM 839 O O . VAL A 1 102 ? 5.27 1.613 -5.977 1 98.5 102 VAL A O 1
ATOM 842 N N . SER A 1 103 ? 7.215 2.711 -5.832 1 98.56 103 SER A N 1
ATOM 843 C CA . SER A 1 103 ? 7.914 1.564 -6.398 1 98.56 103 SER A CA 1
ATOM 844 C C . SER A 1 103 ? 7.871 0.368 -5.457 1 98.56 103 SER A C 1
ATOM 846 O O . SER A 1 103 ? 7.793 -0.779 -5.902 1 98.56 103 SER A O 1
ATOM 848 N N . MET A 1 104 ? 7.957 0.587 -4.184 1 98.25 104 MET A N 1
ATOM 849 C CA . MET A 1 104 ? 7.84 -0.492 -3.207 1 98.25 104 MET A CA 1
ATOM 850 C C . MET A 1 104 ? 6.453 -1.129 -3.264 1 98.25 104 MET A C 1
ATOM 852 O O . MET A 1 104 ? 6.332 -2.354 -3.277 1 98.25 104 MET A O 1
ATOM 856 N N . CYS A 1 105 ? 5.461 -0.34 -3.334 1 98.62 105 CYS A N 1
ATOM 857 C CA . CYS A 1 105 ? 4.09 -0.822 -3.447 1 98.62 105 CYS A CA 1
ATOM 858 C C . CYS A 1 105 ? 3.902 -1.633 -4.727 1 98.62 105 CYS A C 1
ATOM 860 O O . CYS A 1 105 ? 3.336 -2.727 -4.691 1 98.62 105 CYS A O 1
ATOM 862 N N . ALA A 1 106 ? 4.418 -1.12 -5.789 1 98.56 106 ALA A N 1
ATOM 863 C CA . ALA A 1 106 ? 4.27 -1.782 -7.082 1 98.56 106 ALA A CA 1
ATOM 864 C C . ALA A 1 106 ? 5.035 -3.102 -7.113 1 98.56 106 ALA A C 1
ATOM 866 O O . ALA A 1 106 ? 4.516 -4.117 -7.586 1 98.56 106 ALA A O 1
ATOM 867 N N . THR A 1 107 ? 6.23 -3.057 -6.602 1 98 107 THR A N 1
ATOM 868 C CA . THR A 1 107 ? 7.035 -4.27 -6.555 1 98 107 THR A CA 1
ATOM 869 C C . THR A 1 107 ? 6.336 -5.355 -5.746 1 98 107 THR A C 1
ATOM 871 O O . THR A 1 107 ? 6.367 -6.531 -6.113 1 98 107 THR A O 1
ATOM 874 N N . GLY A 1 108 ? 5.695 -4.984 -4.684 1 97.56 108 GLY A N 1
ATOM 875 C CA . GLY A 1 108 ? 5 -5.945 -3.844 1 97.56 108 GLY A CA 1
ATOM 876 C C . GLY A 1 108 ? 3.691 -6.426 -4.445 1 97.56 108 GLY A C 1
ATOM 877 O O . GLY A 1 108 ? 3.277 -7.566 -4.215 1 97.56 108 GLY A O 1
ATOM 878 N N . SER A 1 109 ? 3.072 -5.621 -5.238 1 97.62 109 SER A N 1
ATOM 879 C CA . SER A 1 109 ? 1.712 -5.914 -5.68 1 97.62 109 SER A CA 1
ATOM 880 C C . SER A 1 109 ? 1.706 -6.598 -7.043 1 97.62 109 SER A C 1
ATOM 882 O O . SER A 1 109 ? 0.748 -7.293 -7.391 1 97.62 109 SER A O 1
ATOM 884 N N . ILE A 1 110 ? 2.68 -6.34 -7.836 1 97.38 110 ILE A N 1
ATOM 885 C CA . ILE A 1 110 ? 2.795 -6.98 -9.141 1 97.38 110 ILE A CA 1
ATOM 886 C C . ILE A 1 110 ? 3.666 -8.234 -9.023 1 97.38 110 ILE A C 1
ATOM 888 O O . ILE A 1 110 ? 4.848 -8.141 -8.68 1 97.38 110 ILE A O 1
ATOM 892 N N . GLN A 1 111 ? 3.082 -9.312 -9.328 1 93 111 GLN A N 1
ATOM 893 C CA . GLN A 1 111 ? 3.762 -10.586 -9.102 1 93 111 GLN A CA 1
ATOM 894 C C . GLN A 1 111 ? 4.805 -10.852 -10.18 1 93 111 GLN A C 1
ATOM 896 O O . GLN A 1 111 ? 4.594 -10.531 -11.352 1 93 111 GLN A O 1
ATOM 901 N N . ASN A 1 112 ? 5.887 -11.391 -9.727 1 89.94 112 ASN A N 1
ATOM 902 C CA . ASN A 1 112 ? 6.965 -11.781 -10.633 1 89.94 112 ASN A CA 1
ATOM 903 C C . ASN A 1 112 ? 6.734 -13.18 -11.203 1 89.94 112 ASN A C 1
ATOM 905 O O . ASN A 1 112 ? 7.547 -14.086 -11 1 89.94 112 ASN A O 1
ATOM 909 N N . ASP A 1 113 ? 5.66 -13.336 -11.758 1 85.44 113 ASP A N 1
ATOM 910 C CA . ASP A 1 113 ? 5.254 -14.625 -12.312 1 85.44 113 ASP A CA 1
ATOM 911 C C . ASP A 1 113 ? 4.617 -14.453 -13.688 1 85.44 113 ASP A C 1
ATOM 913 O O . ASP A 1 113 ? 4.656 -13.359 -14.266 1 85.44 113 ASP A O 1
ATOM 917 N N . LYS A 1 114 ? 4.23 -15.719 -14.25 1 84.88 114 LYS A N 1
ATOM 918 C CA . LYS A 1 114 ? 3.545 -15.664 -15.539 1 84.88 114 LYS A CA 1
ATOM 919 C C . LYS A 1 114 ? 2.275 -14.82 -15.453 1 84.88 114 LYS A C 1
ATOM 921 O O . LYS A 1 114 ? 1.614 -14.789 -14.414 1 84.88 114 LYS A O 1
ATOM 926 N N . PRO A 1 115 ? 1.983 -14.117 -16.562 1 88.38 115 PRO A N 1
ATOM 927 C CA . PRO A 1 115 ? 2.658 -14.078 -17.859 1 88.38 115 PRO A CA 1
ATOM 928 C C . PRO A 1 115 ? 3.93 -13.234 -17.844 1 88.38 115 PRO A C 1
ATOM 930 O O . PRO A 1 115 ? 4.176 -12.5 -16.875 1 88.38 115 PRO A O 1
ATOM 933 N N . PHE A 1 116 ? 4.664 -13.227 -18.875 1 86.62 116 PHE A N 1
ATOM 934 C CA . PHE A 1 116 ? 6.008 -12.664 -18.953 1 86.62 116 PHE A CA 1
ATOM 935 C C . PHE A 1 116 ? 5.977 -11.156 -18.766 1 86.62 116 PHE A C 1
ATOM 937 O O . PHE A 1 116 ? 6.879 -10.586 -18.156 1 86.62 116 PHE A O 1
ATOM 944 N N . TYR A 1 117 ? 5 -10.516 -19.297 1 91.5 117 TYR A N 1
ATOM 945 C CA . TYR A 1 117 ? 4.953 -9.062 -19.203 1 91.5 117 TYR A CA 1
ATOM 946 C C . TYR A 1 117 ? 4.812 -8.617 -17.75 1 91.5 117 TYR A C 1
ATOM 948 O O . TYR A 1 117 ? 5.254 -7.523 -17.375 1 91.5 117 TYR A O 1
ATOM 956 N N . LEU A 1 118 ? 4.223 -9.398 -16.875 1 93.44 118 LEU A N 1
ATOM 957 C CA . LEU A 1 118 ? 4.152 -9.078 -15.453 1 93.44 118 LEU A CA 1
ATOM 958 C C . LEU A 1 118 ? 5.531 -9.172 -14.805 1 93.44 118 LEU A C 1
ATOM 960 O O . LEU A 1 118 ? 5.859 -8.383 -13.922 1 93.44 118 LEU A O 1
ATOM 964 N N . GLN A 1 119 ? 6.312 -10.086 -15.266 1 91.12 119 GLN A N 1
ATOM 965 C CA . GLN A 1 119 ? 7.684 -10.211 -14.773 1 91.12 119 GLN A CA 1
ATOM 966 C C . GLN A 1 119 ? 8.508 -8.977 -15.133 1 91.12 119 GLN A C 1
ATOM 968 O O . GLN A 1 119 ? 9.273 -8.469 -14.305 1 91.12 119 GLN A O 1
ATOM 973 N N . ILE A 1 120 ? 8.312 -8.578 -16.344 1 93 120 ILE A N 1
ATOM 974 C CA . ILE A 1 120 ? 9.008 -7.379 -16.797 1 93 120 ILE A CA 1
ATOM 975 C C . ILE A 1 120 ? 8.602 -6.184 -15.945 1 93 120 ILE A C 1
ATOM 977 O O . ILE A 1 120 ? 9.453 -5.438 -15.461 1 93 120 ILE A O 1
ATOM 981 N N . LEU A 1 121 ? 7.316 -6.039 -15.789 1 96.31 121 LEU A N 1
ATOM 982 C CA . LEU A 1 121 ? 6.801 -4.91 -15.016 1 96.31 121 LEU A CA 1
ATOM 983 C C . LEU A 1 121 ? 7.301 -4.961 -13.578 1 96.31 121 LEU A C 1
ATOM 985 O O . LEU A 1 121 ? 7.723 -3.939 -13.031 1 96.31 121 LEU A O 1
ATOM 989 N N . HIS A 1 122 ? 7.25 -6.141 -12.969 1 96.31 122 HIS A N 1
ATOM 990 C CA . HIS A 1 122 ? 7.781 -6.328 -11.625 1 96.31 122 HIS A CA 1
ATOM 991 C C . HIS A 1 122 ? 9.242 -5.895 -11.539 1 96.31 122 HIS A C 1
ATOM 993 O O . HIS A 1 122 ? 9.617 -5.125 -10.648 1 96.31 122 HIS A O 1
ATOM 999 N N . ASN A 1 123 ? 10.055 -6.312 -12.484 1 93.38 123 ASN A N 1
ATOM 1000 C CA . ASN A 1 123 ? 11.492 -6.027 -12.469 1 93.38 123 ASN A CA 1
ATOM 1001 C C . ASN A 1 123 ? 11.773 -4.551 -12.711 1 93.38 123 ASN A C 1
ATOM 1003 O O . ASN A 1 123 ? 12.734 -4 -12.172 1 93.38 123 ASN A O 1
ATOM 1007 N N . ILE A 1 124 ? 10.984 -3.922 -13.469 1 96.81 124 ILE A N 1
ATOM 1008 C CA . ILE A 1 124 ? 11.133 -2.486 -13.688 1 96.81 124 ILE A CA 1
ATOM 1009 C C . ILE A 1 124 ? 10.945 -1.744 -12.367 1 96.81 124 ILE A C 1
ATOM 1011 O O . ILE A 1 124 ? 11.789 -0.933 -11.977 1 96.81 124 ILE A O 1
ATOM 1015 N N . PHE A 1 125 ? 9.867 -2.033 -11.664 1 98 125 PHE A N 1
ATOM 1016 C CA . PHE A 1 125 ? 9.594 -1.335 -10.414 1 98 125 PHE A CA 1
ATOM 1017 C C . PHE A 1 125 ? 10.609 -1.721 -9.352 1 98 125 PHE A C 1
ATOM 1019 O O . PHE A 1 125 ? 11 -0.89 -8.523 1 98 125 PHE A O 1
ATOM 1026 N N . ALA A 1 126 ? 11.047 -2.977 -9.367 1 96.88 126 ALA A N 1
ATOM 1027 C CA . ALA A 1 126 ? 12.094 -3.395 -8.438 1 96.88 126 ALA A CA 1
ATOM 1028 C C . ALA A 1 126 ? 13.391 -2.621 -8.688 1 96.88 126 ALA A C 1
ATOM 1030 O O . ALA A 1 126 ? 14.039 -2.176 -7.742 1 96.88 126 ALA A O 1
ATOM 1031 N N . THR A 1 127 ? 13.742 -2.461 -9.953 1 95.75 127 THR A N 1
ATOM 1032 C CA . THR A 1 127 ? 14.945 -1.718 -10.305 1 95.75 127 THR A CA 1
ATOM 1033 C C . THR A 1 127 ? 14.812 -0.25 -9.906 1 95.75 127 THR A C 1
ATOM 1035 O O . THR A 1 127 ? 15.758 0.346 -9.383 1 95.75 127 THR A O 1
ATOM 1038 N N . ILE A 1 128 ? 13.68 0.292 -10.117 1 97.69 128 ILE A N 1
ATOM 1039 C CA . ILE A 1 128 ? 13.43 1.669 -9.711 1 97.69 128 ILE A CA 1
ATOM 1040 C C . ILE A 1 128 ? 13.57 1.789 -8.195 1 97.69 128 ILE A C 1
ATOM 1042 O O . ILE A 1 128 ? 14.18 2.732 -7.691 1 97.69 128 ILE A O 1
ATOM 1046 N N . LEU A 1 129 ? 13.008 0.892 -7.477 1 97.56 129 LEU A N 1
ATOM 1047 C CA . LEU A 1 129 ? 13.102 0.895 -6.023 1 97.56 129 LEU A CA 1
ATOM 1048 C C . LEU A 1 129 ? 14.555 0.818 -5.566 1 97.56 129 LEU A C 1
ATOM 1050 O O . LEU A 1 129 ? 15 1.635 -4.758 1 97.56 129 LEU A O 1
ATOM 1054 N N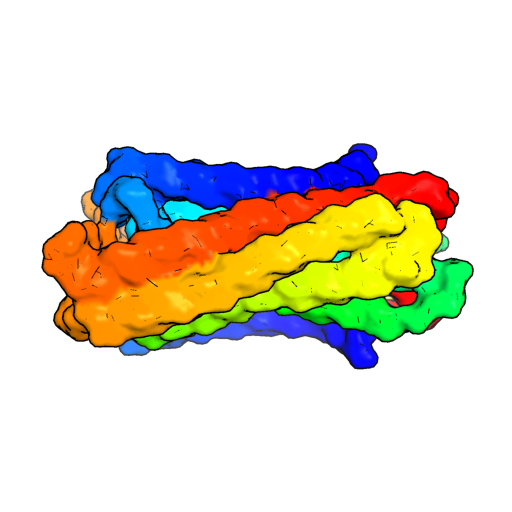 . PHE A 1 130 ? 15.305 -0.053 -6.121 1 96.94 130 PHE A N 1
ATOM 1055 C CA . PHE A 1 130 ? 16.688 -0.272 -5.719 1 96.94 130 PHE A CA 1
ATOM 1056 C C . PHE A 1 130 ? 17.547 0.947 -6.039 1 96.94 130 PHE A C 1
ATOM 1058 O O . PHE A 1 130 ? 18.438 1.302 -5.27 1 96.94 130 PHE A O 1
ATOM 1065 N N . THR A 1 131 ? 17.25 1.578 -7.098 1 95.56 131 THR A N 1
ATOM 1066 C CA . THR A 1 131 ? 18.062 2.725 -7.5 1 95.56 131 THR A CA 1
ATOM 1067 C C . THR A 1 131 ? 17.594 3.99 -6.781 1 95.56 131 THR A C 1
ATOM 1069 O O . THR A 1 131 ? 18.422 4.852 -6.453 1 95.56 131 THR A O 1
ATOM 1072 N N . SER A 1 132 ? 16.312 4.098 -6.512 1 96.25 132 SER A N 1
ATOM 1073 C CA . SER A 1 132 ? 15.781 5.293 -5.863 1 96.25 132 SER A CA 1
ATOM 1074 C C . SER A 1 132 ? 16.297 5.426 -4.438 1 96.25 132 SER A C 1
ATOM 1076 O O . SER A 1 132 ? 16.422 6.535 -3.916 1 96.25 132 SER A O 1
ATOM 1078 N N . VAL A 1 133 ? 16.688 4.355 -3.857 1 95.88 133 VAL A N 1
ATOM 1079 C CA . VAL A 1 133 ? 17.234 4.363 -2.506 1 95.88 133 VAL A CA 1
ATOM 1080 C C . VAL A 1 133 ? 18.484 5.23 -2.465 1 95.88 133 VAL A C 1
ATOM 1082 O O . VAL A 1 133 ? 18.625 6.102 -1.604 1 95.88 133 VAL A O 1
ATOM 1085 N N . GLN A 1 134 ? 19.406 5.086 -3.387 1 96.44 134 GLN A N 1
ATOM 1086 C CA . GLN A 1 134 ? 20.641 5.844 -3.418 1 96.44 134 GLN A CA 1
ATOM 1087 C C . GLN A 1 134 ? 20.391 7.324 -3.654 1 96.44 134 GLN A C 1
ATOM 1089 O O . GLN A 1 134 ? 21.047 8.18 -3.07 1 96.44 134 GLN A O 1
ATOM 1094 N N . PHE A 1 135 ? 19.453 7.574 -4.469 1 96.69 135 PHE A N 1
ATOM 1095 C CA . PHE A 1 135 ? 19.109 8.969 -4.723 1 96.69 135 PHE A CA 1
ATOM 1096 C C . PHE A 1 135 ? 18.531 9.617 -3.473 1 96.69 135 PHE A C 1
ATOM 1098 O O . PHE A 1 135 ? 18.797 10.789 -3.197 1 96.69 135 PHE A O 1
ATOM 1105 N N . ASP A 1 136 ? 17.719 8.859 -2.795 1 96.88 136 ASP A N 1
ATOM 1106 C CA . ASP A 1 136 ? 17.156 9.375 -1.553 1 96.88 136 ASP A CA 1
ATOM 1107 C C . ASP A 1 136 ? 18.25 9.602 -0.507 1 96.88 136 ASP A C 1
ATOM 1109 O O . ASP A 1 136 ? 18.25 10.633 0.171 1 96.88 136 ASP A O 1
ATOM 1113 N N . ILE A 1 137 ? 19.141 8.695 -0.391 1 96.38 137 ILE A N 1
ATOM 1114 C CA . ILE A 1 137 ? 20.266 8.836 0.54 1 96.38 137 ILE A CA 1
ATOM 1115 C C . ILE A 1 137 ? 21.078 10.07 0.18 1 96.38 137 ILE A C 1
ATOM 1117 O O . ILE A 1 137 ? 21.438 10.867 1.054 1 96.38 137 ILE A O 1
ATOM 1121 N N . LEU A 1 138 ? 21.391 10.219 -1.046 1 96.31 138 LEU A N 1
ATOM 1122 C CA . LEU A 1 138 ? 22.172 11.359 -1.512 1 96.31 138 LEU A CA 1
ATOM 1123 C C . LEU A 1 138 ? 21.469 12.672 -1.182 1 96.31 138 LEU A C 1
ATOM 1125 O O . LEU A 1 138 ? 22.109 13.609 -0.687 1 96.31 138 LEU A O 1
ATOM 1129 N N . THR A 1 139 ? 20.188 12.719 -1.457 1 95.88 139 THR A N 1
ATOM 1130 C CA . THR A 1 139 ? 19.406 13.914 -1.173 1 95.88 139 THR A CA 1
ATOM 1131 C C . THR A 1 139 ? 19.438 14.25 0.316 1 95.88 139 THR A C 1
ATOM 1133 O O . THR A 1 139 ? 19.719 15.391 0.694 1 95.88 139 THR A O 1
ATOM 1136 N N . GLU A 1 140 ? 19.219 13.242 1.099 1 94.56 140 GLU A N 1
ATOM 1137 C CA . GLU A 1 140 ? 19.203 13.461 2.543 1 94.56 140 GLU A CA 1
ATOM 1138 C C . GLU A 1 140 ? 20.594 13.82 3.062 1 94.56 140 GLU A C 1
ATOM 1140 O O . GLU A 1 140 ? 20.719 14.578 4.023 1 94.56 140 GLU A O 1
ATOM 1145 N N . PHE A 1 141 ? 21.641 13.281 2.465 1 93.81 141 PHE A N 1
ATOM 1146 C CA . PHE A 1 141 ? 23.016 13.617 2.795 1 93.81 141 PHE A CA 1
ATOM 1147 C C . PHE A 1 141 ? 23.297 15.094 2.51 1 93.81 141 PHE A C 1
ATOM 1149 O O . PHE A 1 141 ? 23.844 15.797 3.35 1 93.81 141 PHE A O 1
ATOM 1156 N N . LEU A 1 142 ? 22.891 15.594 1.382 1 93.38 142 LEU A N 1
ATOM 1157 C CA . LEU A 1 142 ? 23.141 16.984 0.978 1 93.38 142 LEU A CA 1
ATOM 1158 C C . LEU A 1 142 ? 22.359 17.953 1.867 1 93.38 142 LEU A C 1
ATOM 1160 O O . LEU A 1 142 ? 22.859 19.031 2.189 1 93.38 142 LEU A O 1
ATOM 1164 N N . ILE A 1 143 ? 21.203 17.531 2.262 1 92.75 143 ILE A N 1
ATOM 1165 C CA . ILE A 1 143 ? 20.406 18.359 3.164 1 92.75 143 ILE A CA 1
ATOM 1166 C C . ILE A 1 143 ? 21.078 18.406 4.535 1 92.75 143 ILE A C 1
ATOM 1168 O O . ILE A 1 143 ? 21.219 19.5 5.117 1 92.75 143 ILE A O 1
ATOM 1172 N N . ALA A 1 144 ? 21.469 17.312 5.016 1 89.88 144 ALA A N 1
ATOM 1173 C CA . ALA A 1 144 ? 22.094 17.234 6.332 1 89.88 144 ALA A CA 1
ATOM 1174 C C . ALA A 1 144 ? 23.359 18.078 6.395 1 89.88 144 ALA A C 1
ATOM 1176 O O . ALA A 1 144 ? 23.672 18.656 7.434 1 89.88 144 ALA A O 1
ATOM 1177 N N . ARG A 1 145 ? 24.062 18.156 5.332 1 88.94 145 ARG A N 1
ATOM 1178 C CA . ARG A 1 145 ? 25.312 18.938 5.281 1 88.94 145 ARG A CA 1
ATOM 1179 C C . ARG A 1 145 ? 25.031 20.422 5.438 1 88.94 145 ARG A C 1
ATOM 1181 O O . ARG A 1 145 ? 25.922 21.188 5.84 1 88.94 145 ARG A O 1
ATOM 1188 N N . GLN A 1 146 ? 23.875 20.812 5.172 1 86.69 146 GLN A N 1
ATOM 1189 C CA . GLN A 1 146 ? 23.516 22.219 5.254 1 86.69 146 GLN A CA 1
ATOM 1190 C C . GLN A 1 146 ? 22.984 22.578 6.641 1 86.69 146 GLN A C 1
ATOM 1192 O O . GLN A 1 146 ? 22.906 23.75 7 1 86.69 146 GLN A O 1
ATOM 1197 N N . LEU A 1 147 ? 22.562 21.609 7.305 1 85.56 147 LEU A N 1
ATOM 1198 C CA . LEU A 1 147 ? 21.953 21.844 8.609 1 85.56 147 LEU A CA 1
ATOM 1199 C C . LEU A 1 147 ? 22.984 21.734 9.719 1 85.56 147 LEU A C 1
ATOM 1201 O O . LEU A 1 147 ? 23.891 20.906 9.656 1 85.56 147 LEU A O 1
ATOM 1205 N N . PRO A 1 148 ? 22.797 22.578 10.68 1 82.56 148 PRO A N 1
ATOM 1206 C CA . PRO A 1 148 ? 23.75 22.516 11.789 1 82.56 148 PRO A CA 1
ATOM 1207 C C . PRO A 1 148 ? 23.609 21.25 12.625 1 82.56 148 PRO A C 1
ATOM 1209 O O . PRO A 1 148 ? 22.516 20.688 12.719 1 82.56 148 PRO A O 1
ATOM 1212 N N . ASN A 1 149 ? 24.656 20.656 13.227 1 76.88 149 ASN A N 1
ATOM 1213 C CA . ASN A 1 149 ? 24.703 19.547 14.164 1 76.88 149 ASN A CA 1
ATOM 1214 C C . ASN A 1 149 ? 24.25 18.25 13.508 1 76.88 149 ASN A C 1
ATOM 1216 O O . ASN A 1 149 ? 23.625 17.406 14.156 1 76.88 149 ASN A O 1
ATOM 1220 N N . GLN A 1 150 ? 24.297 18.188 12.227 1 80 150 GLN A N 1
ATOM 1221 C CA . GLN A 1 150 ? 23.906 16.969 11.531 1 80 150 GLN A CA 1
ATOM 1222 C C . GLN A 1 150 ? 25.109 16.281 10.891 1 80 150 GLN A C 1
ATOM 1224 O O . GLN A 1 150 ? 24.953 15.469 9.984 1 80 150 GLN A O 1
ATOM 1229 N N . THR A 1 151 ? 26.312 16.609 11.344 1 78.06 151 THR A N 1
ATOM 1230 C CA . THR A 1 151 ? 27.547 16.094 10.742 1 78.06 151 THR A CA 1
ATOM 1231 C C . THR A 1 151 ? 27.641 14.586 10.922 1 78.06 151 THR A C 1
ATOM 1233 O O . THR A 1 151 ? 28 13.859 9.992 1 78.06 151 THR A O 1
ATOM 1236 N N . ARG A 1 152 ? 27.391 14.102 12.094 1 79.62 152 ARG A N 1
ATOM 1237 C CA . ARG A 1 152 ? 27.484 12.672 12.367 1 79.62 152 ARG A CA 1
ATOM 1238 C C . ARG A 1 152 ? 26.531 11.883 11.484 1 79.62 152 ARG A C 1
ATOM 1240 O O . ARG A 1 152 ? 26.906 10.867 10.898 1 79.62 152 ARG A O 1
ATOM 1247 N N . ILE A 1 153 ? 25.375 12.305 11.406 1 85.38 153 ILE A N 1
ATOM 1248 C CA . ILE A 1 153 ? 24.359 11.625 10.594 1 85.38 153 ILE A CA 1
ATOM 1249 C C . ILE A 1 153 ? 24.75 11.703 9.117 1 85.38 153 ILE A C 1
ATOM 1251 O O . ILE A 1 153 ? 24.562 10.742 8.367 1 85.38 153 ILE A O 1
ATOM 1255 N N . SER A 1 154 ? 25.297 12.797 8.75 1 87.25 154 SER A N 1
ATOM 1256 C CA . SER A 1 154 ? 25.734 12.969 7.375 1 87.25 154 SER A CA 1
ATOM 1257 C C . SER A 1 154 ? 26.828 11.977 7.016 1 87.25 154 SER A C 1
ATOM 1259 O O . SER A 1 154 ? 26.797 11.367 5.941 1 87.25 154 SER A O 1
ATOM 1261 N N . ASN A 1 155 ? 27.719 11.812 7.918 1 88.88 155 ASN A N 1
ATOM 1262 C CA . ASN A 1 155 ? 28.797 10.852 7.695 1 88.88 155 ASN A CA 1
ATOM 1263 C C . ASN A 1 155 ? 28.25 9.422 7.594 1 88.88 155 ASN A C 1
ATOM 1265 O O . ASN A 1 155 ? 28.719 8.641 6.758 1 88.88 155 ASN A O 1
ATOM 1269 N N . GLY A 1 156 ? 27.375 9.07 8.438 1 91.31 156 GLY A N 1
ATOM 1270 C CA . GLY A 1 156 ? 26.75 7.762 8.344 1 91.31 156 GLY A CA 1
ATOM 1271 C C . GLY A 1 156 ? 26.047 7.531 7.023 1 91.31 156 GLY A C 1
ATOM 1272 O O . GLY A 1 156 ? 26.141 6.449 6.441 1 91.31 156 GLY A O 1
ATOM 1273 N N . ARG A 1 157 ? 25.438 8.531 6.531 1 92.94 157 ARG A N 1
ATOM 1274 C CA . ARG A 1 157 ? 24.688 8.43 5.277 1 92.94 157 ARG A CA 1
ATOM 1275 C C . ARG A 1 157 ? 25.641 8.211 4.098 1 92.94 157 ARG A C 1
ATOM 1277 O O . ARG A 1 157 ? 25.312 7.469 3.17 1 92.94 157 ARG A O 1
ATOM 1284 N N . ILE A 1 158 ? 26.734 8.852 4.164 1 93.56 158 ILE A N 1
ATOM 1285 C CA . ILE A 1 158 ? 27.672 8.695 3.049 1 93.56 158 ILE A CA 1
ATOM 1286 C C . ILE A 1 158 ? 28.203 7.266 3.01 1 93.56 158 ILE A C 1
ATOM 1288 O O . ILE A 1 158 ? 28.422 6.711 1.931 1 93.56 158 ILE A O 1
ATOM 1292 N N . ILE A 1 159 ? 28.484 6.695 4.094 1 95.25 159 ILE A N 1
ATOM 1293 C CA . ILE A 1 159 ? 28.922 5.309 4.168 1 95.25 159 ILE A CA 1
ATOM 1294 C C . ILE A 1 159 ? 27.859 4.391 3.594 1 95.25 159 ILE A C 1
ATOM 1296 O O . ILE A 1 159 ? 28.141 3.533 2.756 1 95.25 159 ILE A O 1
ATOM 1300 N N . ILE A 1 160 ? 26.641 4.562 3.988 1 96.06 160 ILE A N 1
ATOM 1301 C CA . ILE A 1 160 ? 25.531 3.766 3.494 1 96.06 160 ILE A CA 1
ATOM 1302 C C . ILE A 1 160 ? 25.391 3.949 1.983 1 96.06 160 ILE A C 1
ATOM 1304 O O . ILE A 1 160 ? 25.141 2.984 1.255 1 96.06 160 ILE A O 1
ATOM 1308 N N . LEU A 1 161 ? 25.578 5.16 1.55 1 96.75 161 LEU A N 1
ATOM 1309 C CA . LEU A 1 161 ? 25.453 5.477 0.131 1 96.75 161 LEU A CA 1
ATOM 1310 C C . LEU A 1 161 ? 26.5 4.719 -0.687 1 96.75 161 LEU A C 1
ATOM 1312 O O . LEU A 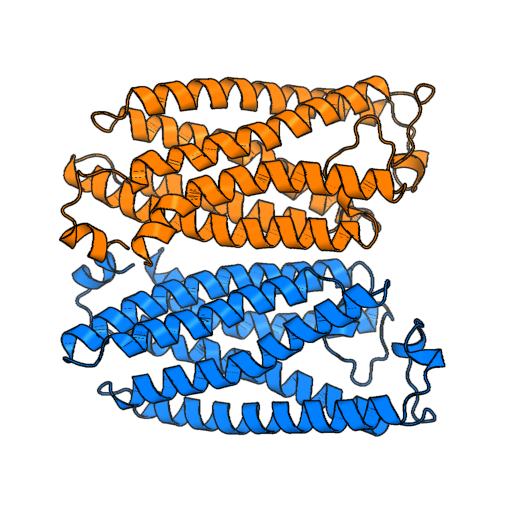1 161 ? 26.172 4.117 -1.71 1 96.75 161 LEU A O 1
ATOM 1316 N N . ILE A 1 162 ? 27.703 4.754 -0.251 1 96.56 162 ILE A N 1
ATOM 1317 C CA . ILE A 1 162 ? 28.781 4.098 -0.973 1 96.56 162 ILE A CA 1
ATOM 1318 C C . ILE A 1 162 ? 28.531 2.594 -1.034 1 96.56 162 ILE A C 1
ATOM 1320 O O . ILE A 1 162 ? 28.641 1.981 -2.1 1 96.56 162 ILE A O 1
ATOM 1324 N N . ILE A 1 163 ? 28.188 2.006 0.056 1 96.56 163 ILE A N 1
ATOM 1325 C CA . ILE A 1 163 ? 27.938 0.571 0.116 1 96.56 163 ILE A CA 1
ATOM 1326 C C . ILE A 1 163 ? 26.75 0.223 -0.786 1 96.56 163 ILE A C 1
ATOM 1328 O O . ILE A 1 163 ? 26.828 -0.711 -1.587 1 96.56 163 ILE A O 1
ATOM 1332 N N . SER A 1 164 ? 25.672 0.95 -0.696 1 96.56 164 SER A N 1
ATOM 1333 C CA . SER A 1 164 ? 24.469 0.667 -1.466 1 96.56 164 SER A CA 1
ATOM 1334 C C . SER A 1 164 ? 24.703 0.896 -2.955 1 96.56 164 SER A C 1
ATOM 1336 O O . SER A 1 164 ? 24.203 0.134 -3.789 1 96.56 164 SER A O 1
ATOM 1338 N N . MET A 1 165 ? 25.422 1.933 -3.279 1 96.81 165 MET A N 1
ATOM 1339 C CA . MET A 1 165 ? 25.703 2.219 -4.684 1 96.81 165 MET A CA 1
ATOM 1340 C C . MET A 1 165 ? 26.562 1.113 -5.301 1 96.81 165 MET A C 1
ATOM 1342 O O . MET A 1 165 ? 26.297 0.674 -6.422 1 96.81 165 MET A O 1
ATOM 1346 N N . THR A 1 166 ? 27.516 0.73 -4.617 1 97.88 166 THR A N 1
ATOM 1347 C CA . THR A 1 166 ? 28.359 -0.371 -5.082 1 97.88 166 THR A CA 1
ATOM 1348 C C . THR A 1 166 ? 27.531 -1.644 -5.246 1 97.88 166 THR A C 1
ATOM 1350 O O . THR A 1 166 ? 27.656 -2.348 -6.25 1 97.88 166 THR A O 1
ATOM 1353 N N . ALA A 1 167 ? 26.719 -1.909 -4.328 1 97.56 167 ALA A N 1
ATOM 1354 C CA . ALA A 1 167 ? 25.875 -3.104 -4.363 1 97.56 167 ALA A CA 1
ATOM 1355 C C . ALA A 1 167 ? 24.938 -3.076 -5.566 1 97.56 167 ALA A C 1
ATOM 1357 O O . ALA A 1 167 ? 24.766 -4.09 -6.246 1 97.56 167 ALA A O 1
ATOM 1358 N N . VAL A 1 168 ? 24.328 -1.954 -5.871 1 97.44 168 VAL A N 1
ATOM 1359 C CA . VAL A 1 168 ? 23.391 -1.855 -6.984 1 97.44 168 VAL A CA 1
ATOM 1360 C C . VAL A 1 168 ? 24.141 -2.074 -8.305 1 97.44 168 VAL A C 1
ATOM 1362 O O . VAL A 1 168 ? 23.656 -2.791 -9.18 1 97.44 168 VAL A O 1
ATOM 1365 N N . ILE A 1 169 ? 25.266 -1.487 -8.43 1 97.69 169 ILE A N 1
ATOM 1366 C CA . ILE A 1 169 ? 26.047 -1.628 -9.648 1 97.69 169 ILE A CA 1
ATOM 1367 C C . ILE A 1 169 ? 26.453 -3.09 -9.844 1 97.69 169 ILE A C 1
ATOM 1369 O O . ILE A 1 169 ? 26.266 -3.648 -10.93 1 97.69 169 ILE A O 1
ATOM 1373 N N . LEU A 1 170 ? 26.938 -3.693 -8.836 1 97.94 170 LEU A N 1
ATOM 1374 C CA . LEU A 1 170 ? 27.375 -5.086 -8.93 1 97.94 170 LEU A CA 1
ATOM 1375 C C . LEU A 1 170 ? 26.172 -6.012 -9.117 1 97.94 170 LEU A C 1
ATOM 1377 O O . LEU A 1 170 ? 26.266 -7.016 -9.828 1 97.94 170 LEU A O 1
ATOM 1381 N N . TYR A 1 171 ? 25.078 -5.703 -8.461 1 97.12 171 TYR A N 1
ATOM 1382 C CA . TYR A 1 171 ? 23.844 -6.453 -8.648 1 97.12 171 TYR A CA 1
ATOM 1383 C C . TYR A 1 171 ? 23.438 -6.473 -10.117 1 97.12 171 TYR A C 1
ATOM 1385 O O . TYR A 1 171 ? 23.219 -7.543 -10.688 1 97.12 171 TYR A O 1
ATOM 1393 N N . LEU A 1 172 ? 23.422 -5.309 -10.758 1 96.56 172 LEU A N 1
ATOM 1394 C CA . LEU A 1 172 ? 22.969 -5.188 -12.141 1 96.56 172 LEU A CA 1
ATOM 1395 C C . LEU A 1 172 ? 23.953 -5.855 -13.094 1 96.56 172 LEU A C 1
ATOM 1397 O O . LEU A 1 172 ? 23.547 -6.559 -14.023 1 96.56 172 LEU A O 1
ATOM 1401 N N . LEU A 1 173 ? 25.203 -5.688 -12.875 1 97.06 173 LEU A N 1
ATOM 1402 C CA . LEU A 1 173 ? 26.219 -6.277 -13.734 1 97.06 173 LEU A CA 1
ATOM 1403 C C . LEU A 1 173 ? 26.172 -7.801 -13.68 1 97.06 173 LEU A C 1
ATOM 1405 O O . LEU A 1 173 ? 26.141 -8.469 -14.719 1 97.06 173 LEU A O 1
ATOM 1409 N N . THR A 1 174 ? 26.141 -8.344 -12.508 1 96.25 174 THR A N 1
ATOM 1410 C CA . THR A 1 174 ? 26.125 -9.797 -12.359 1 96.25 174 THR A CA 1
ATOM 1411 C C . THR A 1 174 ? 24.797 -10.383 -12.836 1 96.25 174 THR A C 1
ATOM 1413 O O . THR A 1 174 ? 24.766 -11.492 -13.359 1 96.25 174 THR A O 1
ATOM 1416 N N . MET A 1 175 ? 23.75 -9.648 -12.633 1 93.31 175 MET A N 1
ATOM 1417 C CA . MET A 1 175 ? 22.438 -10.078 -13.141 1 93.31 175 MET A CA 1
ATOM 1418 C C . MET A 1 175 ? 22.469 -10.195 -14.656 1 93.31 175 MET A C 1
ATOM 1420 O O . MET A 1 175 ? 21.969 -11.18 -15.219 1 93.31 175 MET A O 1
ATOM 1424 N N . ILE A 1 176 ? 23.016 -9.219 -15.312 1 92.62 176 ILE A N 1
ATOM 1425 C CA . ILE A 1 176 ? 23.094 -9.188 -16.766 1 92.62 176 ILE A CA 1
ATOM 1426 C C . ILE A 1 176 ? 23.938 -10.359 -17.266 1 92.62 176 ILE A C 1
ATOM 1428 O O . ILE A 1 176 ? 23.531 -11.07 -18.203 1 92.62 176 ILE A O 1
ATOM 1432 N N . ILE A 1 177 ? 25.016 -10.602 -16.672 1 94.06 177 ILE A N 1
ATOM 1433 C CA . ILE A 1 177 ? 25.891 -11.688 -17.062 1 94.06 177 ILE A CA 1
ATOM 1434 C C . ILE A 1 177 ? 25.188 -13.031 -16.859 1 94.06 177 ILE A C 1
ATOM 1436 O O . ILE A 1 177 ? 25.25 -13.914 -17.719 1 94.06 177 ILE A O 1
ATOM 1440 N N . SER A 1 178 ? 24.531 -13.18 -15.711 1 90.44 178 SER A N 1
ATOM 1441 C CA . SER A 1 178 ? 23.781 -14.398 -15.422 1 90.44 178 SER A CA 1
ATOM 1442 C C . SER A 1 178 ? 22.719 -14.664 -16.469 1 90.44 178 SER A C 1
ATOM 1444 O O . SER A 1 178 ? 22.562 -15.789 -16.953 1 90.44 178 SER A O 1
ATOM 1446 N N . PHE A 1 179 ? 22.031 -13.664 -16.844 1 84.31 179 PHE A N 1
ATOM 1447 C CA . PHE A 1 179 ? 20.953 -13.781 -17.797 1 84.31 179 PHE A CA 1
ATOM 1448 C C . PHE A 1 179 ? 21.484 -14.148 -19.188 1 84.31 179 PHE A C 1
ATOM 1450 O O . PHE A 1 179 ? 20.828 -14.875 -19.938 1 84.31 179 PHE A O 1
ATOM 1457 N N . GLN A 1 180 ? 22.562 -13.656 -19.562 1 87.88 180 GLN A N 1
ATOM 1458 C CA . GLN A 1 180 ? 23.172 -13.961 -20.859 1 87.88 180 GLN A CA 1
ATOM 1459 C C . GLN A 1 180 ? 23.594 -15.422 -20.938 1 87.88 180 GLN A C 1
ATOM 1461 O O . GLN A 1 180 ? 23.531 -16.031 -22 1 87.88 180 GLN A O 1
ATOM 1466 N N . LYS A 1 181 ? 23.875 -15.938 -19.828 1 87 181 LYS A N 1
ATOM 1467 C CA . LYS A 1 181 ? 24.375 -17.312 -19.797 1 87 181 LYS A CA 1
ATOM 1468 C C . LYS A 1 181 ? 23.234 -18.297 -19.562 1 87 181 LYS A C 1
ATOM 1470 O O . LYS A 1 181 ? 23.391 -19.5 -19.844 1 87 181 LYS A O 1
ATOM 1475 N N . TYR A 1 182 ? 22.219 -17.703 -19.031 1 77.19 182 TYR A N 1
ATOM 1476 C CA . TYR A 1 182 ? 21.062 -18.516 -18.641 1 77.19 182 TYR A CA 1
ATOM 1477 C C . TYR A 1 182 ? 20.344 -19.078 -19.875 1 77.19 182 TYR A C 1
ATOM 1479 O O . TYR A 1 182 ? 20.094 -18.344 -20.844 1 77.19 182 TYR A O 1
ATOM 1487 N N . PRO A 1 183 ? 20.094 -20.406 -19.828 1 73.06 183 PRO A N 1
ATOM 1488 C CA . PRO A 1 183 ? 19.328 -20.938 -20.953 1 73.06 183 PRO A CA 1
ATOM 1489 C C . PRO A 1 183 ? 17.922 -20.328 -21.047 1 73.06 183 PRO A C 1
ATOM 1491 O O . PRO A 1 183 ? 17.219 -20.234 -20.031 1 73.06 183 PRO A O 1
ATOM 1494 N N . GLN A 1 184 ? 17.547 -19.984 -22.125 1 67.31 184 GLN A N 1
ATOM 1495 C CA . GLN A 1 184 ? 16.266 -19.312 -22.359 1 67.31 184 GLN A CA 1
ATOM 1496 C C . GLN A 1 184 ? 15.094 -20.234 -22.016 1 67.31 184 GLN A C 1
ATOM 1498 O O . GLN A 1 184 ? 14.047 -19.766 -21.578 1 67.31 184 GLN A O 1
ATOM 1503 N N . SER A 1 185 ? 15.344 -21.5 -22.141 1 65.75 185 SER A N 1
ATOM 1504 C CA . SER A 1 185 ? 14.281 -22.469 -21.844 1 65.75 185 SER A CA 1
ATOM 1505 C C . SER A 1 185 ? 13.906 -22.422 -20.375 1 65.75 185 SER A C 1
ATOM 1507 O O . SER A 1 185 ? 12.781 -22.781 -20 1 65.75 185 SER A O 1
ATOM 1509 N N . PHE A 1 186 ? 14.82 -21.906 -19.531 1 65.38 186 PHE A N 1
ATOM 1510 C CA . PHE A 1 186 ? 14.609 -21.891 -18.078 1 65.38 186 PHE A CA 1
ATOM 1511 C C . PHE A 1 186 ? 13.859 -20.625 -17.656 1 65.38 186 PHE A C 1
ATOM 1513 O O . PHE A 1 186 ? 13.133 -20.641 -16.672 1 65.38 186 PHE A O 1
ATOM 1520 N N . ALA A 1 187 ? 14.016 -19.625 -18.422 1 63.34 187 ALA A N 1
ATOM 1521 C CA . ALA A 1 187 ? 13.516 -18.312 -18.031 1 63.34 187 ALA A CA 1
ATOM 1522 C C . ALA A 1 187 ? 12 -18.328 -17.875 1 63.34 187 ALA A C 1
ATOM 1524 O O . ALA A 1 187 ? 11.453 -17.594 -17.047 1 63.34 187 ALA A O 1
ATOM 1525 N N . ASN A 1 188 ? 11.367 -19.219 -18.516 1 66 188 ASN A N 1
ATOM 1526 C CA . ASN A 1 188 ? 9.906 -19.234 -18.484 1 66 188 ASN A CA 1
ATOM 1527 C C . ASN A 1 188 ? 9.375 -20.453 -17.734 1 66 188 ASN A C 1
ATOM 1529 O O . ASN A 1 188 ? 8.234 -20.859 -17.953 1 66 188 ASN A O 1
ATOM 1533 N N . SER A 1 189 ? 10.258 -20.953 -16.938 1 68.81 189 SER A N 1
ATOM 1534 C CA . SER A 1 189 ? 9.82 -22.141 -16.219 1 68.81 189 SER A CA 1
ATOM 1535 C C . SER A 1 189 ? 10.109 -22.031 -14.727 1 68.81 189 SER A C 1
ATOM 1537 O O . SER A 1 189 ? 10.852 -21.156 -14.297 1 68.81 189 SER A O 1
ATOM 1539 N N . SER A 1 190 ? 9.367 -22.859 -14.016 1 69.75 190 SER A N 1
ATOM 1540 C CA . SER A 1 190 ? 9.602 -22.938 -12.578 1 69.75 190 SER A CA 1
ATOM 1541 C C . SER A 1 190 ? 11.031 -23.375 -12.273 1 69.75 190 SER A C 1
ATOM 1543 O O . SER A 1 190 ? 11.5 -23.234 -11.141 1 69.75 190 SER A O 1
ATOM 1545 N N . LEU A 1 191 ? 11.664 -23.703 -13.25 1 68.69 191 LEU A N 1
ATOM 1546 C CA . LEU A 1 191 ? 13.031 -24.188 -13.078 1 68.69 191 LEU A CA 1
ATOM 1547 C C . LEU A 1 191 ? 13.953 -23.047 -12.656 1 68.69 191 LEU A C 1
ATOM 1549 O O . LEU A 1 191 ? 15.023 -23.281 -12.094 1 68.69 191 LEU A O 1
ATOM 1553 N N . ARG A 1 192 ? 13.438 -21.906 -12.938 1 74.81 192 ARG A N 1
ATOM 1554 C CA . ARG A 1 192 ? 14.242 -20.75 -12.578 1 74.81 192 ARG A CA 1
ATOM 1555 C C . ARG A 1 192 ? 14.453 -20.672 -11.07 1 74.81 192 ARG A C 1
ATOM 1557 O O . ARG A 1 192 ? 15.406 -20.062 -10.594 1 74.81 192 ARG A O 1
ATOM 1564 N N . LEU A 1 193 ? 13.625 -21.344 -10.352 1 75.25 193 LEU A N 1
ATOM 1565 C CA . LEU A 1 193 ? 13.711 -21.312 -8.898 1 75.25 193 LEU A CA 1
ATOM 1566 C C . LEU A 1 193 ? 14.672 -22.391 -8.383 1 75.25 193 LEU A C 1
ATOM 1568 O O . LEU A 1 193 ? 15.07 -22.359 -7.215 1 75.25 193 LEU A O 1
ATOM 1572 N N . TRP A 1 194 ? 15.125 -23.266 -9.289 1 80.44 194 TRP A N 1
ATOM 1573 C CA . TRP A 1 194 ? 15.875 -24.438 -8.852 1 80.44 194 TRP A CA 1
ATOM 1574 C C . TRP A 1 194 ? 17.188 -24.547 -9.625 1 80.44 194 TRP A C 1
ATOM 1576 O O . TRP A 1 194 ? 17.547 -25.641 -10.094 1 80.44 194 TRP A O 1
ATOM 1586 N N . TRP A 1 195 ? 17.828 -23.391 -9.625 1 80.06 195 TRP A N 1
ATOM 1587 C CA . TRP A 1 195 ? 19.141 -23.391 -10.258 1 80.06 195 TRP A CA 1
ATOM 1588 C C . TRP A 1 195 ? 20.109 -24.281 -9.5 1 80.06 195 TRP A C 1
ATOM 1590 O O . TRP A 1 195 ? 20.062 -24.359 -8.266 1 80.06 195 TRP A O 1
ATOM 1600 N N . SER A 1 196 ? 20.953 -25.016 -10.32 1 81.44 196 SER A N 1
ATOM 1601 C CA . SER A 1 196 ? 22.016 -25.812 -9.734 1 81.44 196 SER A CA 1
ATOM 1602 C C . SER A 1 196 ? 23.391 -25.344 -10.18 1 81.44 196 SER A C 1
ATOM 1604 O O . SER A 1 196 ? 23.5 -24.531 -11.102 1 81.44 196 SER A O 1
ATOM 1606 N N . THR A 1 197 ? 24.391 -25.812 -9.492 1 86.75 197 THR A N 1
ATOM 1607 C CA . THR A 1 197 ? 25.766 -25.391 -9.758 1 86.75 197 THR A CA 1
ATOM 1608 C C . THR A 1 197 ? 26.172 -25.797 -11.172 1 86.75 197 THR A C 1
ATOM 1610 O O . THR A 1 197 ? 27.109 -25.219 -11.734 1 86.75 197 THR A O 1
ATOM 1613 N N . ASN A 1 198 ? 25.453 -26.656 -11.781 1 85.62 198 ASN A N 1
ATOM 1614 C CA . ASN A 1 198 ? 25.797 -27.141 -13.117 1 85.62 198 ASN A CA 1
ATOM 1615 C C . ASN A 1 198 ? 25.141 -26.281 -14.203 1 85.62 198 ASN A C 1
ATOM 1617 O O . ASN A 1 198 ? 25.484 -26.406 -15.383 1 85.62 198 ASN A O 1
ATOM 1621 N N . ASP A 1 199 ? 24.328 -25.406 -13.805 1 84.81 199 ASP A N 1
ATOM 1622 C CA . ASP A 1 199 ? 23.641 -24.547 -14.773 1 84.81 199 ASP A CA 1
ATOM 1623 C C . ASP A 1 199 ? 24.5 -23.344 -15.133 1 84.81 199 ASP A C 1
ATOM 1625 O O . ASP A 1 199 ? 25.109 -22.719 -14.258 1 84.81 199 ASP A O 1
ATOM 1629 N N . PRO A 1 200 ? 24.547 -23.125 -16.422 1 87.38 200 PRO A N 1
ATOM 1630 C CA . PRO A 1 200 ? 25.297 -21.953 -16.828 1 87.38 200 PRO A CA 1
ATOM 1631 C C . PRO A 1 200 ? 24.797 -20.656 -16.172 1 87.38 200 PRO A C 1
ATOM 1633 O O . PRO A 1 200 ? 23.594 -20.406 -16.156 1 87.38 200 PRO A O 1
ATOM 1636 N N . GLY A 1 201 ? 25.781 -19.906 -15.539 1 89.12 201 GLY A N 1
ATOM 1637 C CA . GLY A 1 201 ? 25.438 -18.609 -14.969 1 89.12 201 GLY A CA 1
ATOM 1638 C C . GLY A 1 201 ? 25.062 -18.688 -13.5 1 89.12 201 GLY A C 1
ATOM 1639 O O . GLY A 1 201 ? 24.781 -17.656 -12.867 1 89.12 201 GLY A O 1
ATOM 1640 N N . TYR A 1 202 ? 25.078 -19.844 -12.961 1 88 202 TYR A N 1
ATOM 1641 C CA . TYR A 1 202 ? 24.641 -20.078 -11.586 1 88 202 TYR A CA 1
ATOM 1642 C C . TYR A 1 202 ? 25.406 -19.188 -10.617 1 88 202 TYR A C 1
ATOM 1644 O O . TYR A 1 202 ? 24.812 -18.5 -9.781 1 88 202 TYR A O 1
ATOM 1652 N N . TYR A 1 203 ? 26.719 -19.172 -10.719 1 91.75 203 TYR A N 1
ATOM 1653 C CA . TYR A 1 203 ? 27.516 -18.422 -9.773 1 91.75 203 TYR A CA 1
ATOM 1654 C C . TYR A 1 203 ? 27.281 -16.922 -9.938 1 91.75 203 TYR A C 1
ATOM 1656 O O . TYR A 1 203 ? 27.344 -16.172 -8.961 1 91.75 203 TYR A O 1
ATOM 1664 N N . TRP A 1 204 ? 27.031 -16.5 -11.125 1 93.5 204 TRP A N 1
ATOM 1665 C CA . TRP A 1 204 ? 26.703 -15.102 -11.359 1 93.5 204 TRP A CA 1
ATOM 1666 C C . TRP A 1 204 ? 25.328 -14.766 -10.781 1 93.5 204 TRP A C 1
ATOM 1668 O O . TRP A 1 204 ? 25.125 -13.664 -10.258 1 93.5 204 TRP A O 1
ATOM 1678 N N . HIS A 1 205 ? 24.422 -15.695 -10.898 1 91.44 205 HIS A N 1
ATOM 1679 C CA . HIS A 1 205 ? 23.094 -15.531 -10.289 1 91.44 205 HIS A CA 1
ATOM 1680 C C . HIS A 1 205 ? 23.203 -15.383 -8.773 1 91.44 205 HIS A C 1
ATOM 1682 O O . HIS A 1 205 ? 22.578 -14.492 -8.188 1 91.44 205 HIS A O 1
ATOM 1688 N N . VAL A 1 206 ? 24 -16.219 -8.188 1 92.31 206 VAL A N 1
ATOM 1689 C CA . VAL A 1 206 ? 24.172 -16.203 -6.738 1 92.31 206 VAL A CA 1
ATOM 1690 C C . VAL A 1 206 ? 24.812 -14.883 -6.32 1 92.31 206 VAL A C 1
ATOM 1692 O O . VAL A 1 206 ? 24.391 -14.258 -5.344 1 92.31 206 VAL A O 1
ATOM 1695 N N . ALA A 1 207 ? 25.797 -14.516 -7.047 1 95.06 207 ALA A N 1
ATOM 1696 C CA . ALA A 1 207 ? 26.453 -13.234 -6.766 1 95.06 207 ALA A CA 1
ATOM 1697 C C . ALA A 1 207 ? 25.453 -12.086 -6.848 1 95.06 207 ALA A C 1
ATOM 1699 O O . ALA A 1 207 ? 25.406 -11.227 -5.969 1 95.06 207 ALA A O 1
ATOM 1700 N N . SER A 1 208 ? 24.656 -12.062 -7.867 1 95.12 208 SER A N 1
ATOM 1701 C CA . SER A 1 208 ? 23.656 -11.023 -8.047 1 95.12 208 SER A CA 1
ATOM 1702 C C . SER A 1 208 ? 22.656 -11.008 -6.887 1 95.12 208 SER A C 1
ATOM 1704 O O . SER A 1 208 ? 22.312 -9.945 -6.371 1 95.12 208 SER A O 1
ATOM 1706 N N . SER A 1 209 ? 22.219 -12.156 -6.516 1 94.19 209 SER A N 1
ATOM 1707 C CA . SER A 1 209 ? 21.281 -12.266 -5.406 1 94.19 209 SER A CA 1
ATOM 1708 C C . SER A 1 209 ? 21.891 -11.742 -4.109 1 94.19 209 SER A C 1
ATOM 1710 O O . SER A 1 209 ? 21.219 -11.07 -3.326 1 94.19 209 SER A O 1
ATOM 1712 N N . ILE A 1 210 ? 23.141 -12.023 -3.865 1 95.19 210 ILE A N 1
ATOM 1713 C CA . ILE A 1 210 ? 23.828 -11.547 -2.67 1 95.19 210 ILE A CA 1
ATOM 1714 C C . ILE A 1 210 ? 23.844 -10.023 -2.652 1 95.19 210 ILE A C 1
ATOM 1716 O O . ILE A 1 210 ? 23.531 -9.406 -1.628 1 95.19 210 ILE A O 1
ATOM 1720 N N . PHE A 1 211 ? 24.156 -9.43 -3.736 1 96.69 211 PHE A N 1
ATOM 1721 C CA . PHE A 1 211 ? 24.203 -7.977 -3.809 1 96.69 211 PHE A CA 1
ATOM 1722 C C . PHE A 1 211 ? 22.797 -7.391 -3.648 1 96.69 211 PHE A C 1
ATOM 1724 O O . PHE A 1 211 ? 22.641 -6.324 -3.055 1 96.69 211 PHE A O 1
ATOM 1731 N N . GLU A 1 212 ? 21.844 -8.031 -4.191 1 95.69 212 GLU A N 1
ATOM 1732 C CA . GLU A 1 212 ? 20.453 -7.605 -3.975 1 95.69 212 GLU A CA 1
ATOM 1733 C C . GLU A 1 212 ? 20.125 -7.559 -2.486 1 95.69 212 GLU A C 1
ATOM 1735 O O . GLU A 1 212 ? 19.531 -6.586 -2.01 1 95.69 212 GLU A O 1
ATOM 1740 N N . TRP A 1 213 ? 20.484 -8.562 -1.781 1 94.75 213 TRP A N 1
ATOM 1741 C CA . TRP A 1 213 ? 20.234 -8.633 -0.345 1 94.75 213 TRP A CA 1
ATOM 1742 C C . TRP A 1 213 ? 20.953 -7.504 0.385 1 94.75 213 TRP A C 1
ATOM 1744 O O . TRP A 1 213 ? 20.422 -6.914 1.323 1 94.75 213 TRP A O 1
ATOM 1754 N N . PHE A 1 214 ? 22.141 -7.16 -0.066 1 94.38 214 PHE A N 1
ATOM 1755 C CA . PHE A 1 214 ? 22.859 -6.051 0.53 1 94.38 214 PHE A CA 1
ATOM 1756 C C . PHE A 1 214 ? 22.109 -4.742 0.351 1 94.38 214 PHE A C 1
ATOM 1758 O O . PHE A 1 214 ? 22.078 -3.908 1.258 1 94.38 214 PHE A O 1
ATOM 1765 N N . ILE A 1 215 ? 21.516 -4.555 -0.774 1 95.06 215 ILE A N 1
ATOM 1766 C CA . ILE A 1 215 ? 20.75 -3.346 -1.044 1 95.06 215 ILE A CA 1
ATOM 1767 C C . ILE A 1 215 ? 19.594 -3.227 -0.043 1 95.06 215 ILE A C 1
ATOM 1769 O O . ILE A 1 215 ? 19.406 -2.174 0.567 1 95.06 215 ILE A O 1
ATOM 1773 N N . VAL A 1 216 ? 18.875 -4.309 0.173 1 94.06 216 VAL A N 1
ATOM 1774 C CA . VAL A 1 216 ? 17.719 -4.316 1.061 1 94.06 216 VAL A CA 1
ATOM 1775 C C . VAL A 1 216 ? 18.172 -4.113 2.504 1 94.06 216 VAL A C 1
ATOM 1777 O O . VAL A 1 216 ? 17.547 -3.367 3.26 1 94.06 216 VAL A O 1
ATOM 1780 N N . ILE A 1 217 ? 19.266 -4.707 2.885 1 94.31 217 ILE A N 1
ATOM 1781 C CA . ILE A 1 217 ? 19.781 -4.59 4.242 1 94.31 217 ILE A CA 1
ATOM 1782 C C . ILE A 1 217 ? 20.234 -3.154 4.5 1 94.31 217 ILE A C 1
ATOM 1784 O O . ILE A 1 217 ? 20.094 -2.645 5.617 1 94.31 217 ILE A O 1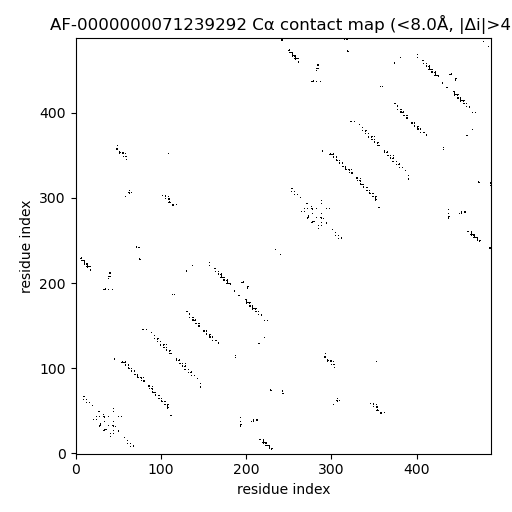
ATOM 1788 N N . MET A 1 218 ? 20.688 -2.436 3.494 1 93.94 218 MET A N 1
ATOM 1789 C CA . MET A 1 218 ? 21.125 -1.053 3.652 1 93.94 218 MET A CA 1
ATOM 1790 C C . MET A 1 218 ? 19.938 -0.105 3.705 1 93.94 218 MET A C 1
ATOM 1792 O O . MET A 1 218 ? 20.047 0.999 4.242 1 93.94 218 MET A O 1
ATOM 1796 N N . LEU A 1 219 ? 18.859 -0.518 3.135 1 94.5 219 LEU A N 1
ATOM 1797 C CA . LEU A 1 219 ? 17.656 0.304 3.184 1 94.5 219 LEU A CA 1
ATOM 1798 C C . LEU A 1 219 ? 17.188 0.505 4.625 1 94.5 219 LEU A C 1
ATOM 1800 O O . LEU A 1 219 ? 16.719 1.59 4.988 1 94.5 219 LEU A O 1
ATOM 1804 N N . GLY A 1 220 ? 17.359 -0.535 5.445 1 94.12 220 GLY A N 1
ATOM 1805 C CA . GLY A 1 220 ? 16.969 -0.448 6.848 1 94.12 220 GLY A CA 1
ATOM 1806 C C . GLY A 1 220 ? 17.656 0.683 7.586 1 94.12 220 GLY A C 1
ATOM 1807 O O . GLY A 1 220 ? 17 1.636 8.016 1 94.12 220 GLY A O 1
ATOM 1808 N N . PRO A 1 221 ? 18.953 0.639 7.688 1 93.12 221 PRO A N 1
ATOM 1809 C CA . PRO A 1 221 ? 19.688 1.708 8.367 1 93.12 221 PRO A CA 1
ATOM 1810 C C . PRO A 1 221 ? 19.438 3.08 7.742 1 93.12 221 PRO A C 1
ATOM 1812 O O . PRO A 1 221 ? 19.391 4.086 8.453 1 93.12 221 PRO A O 1
ATOM 1815 N N . HIS A 1 222 ? 19.297 3.166 6.492 1 94.12 222 HIS A N 1
ATOM 1816 C CA . HIS A 1 222 ? 19.016 4.449 5.863 1 94.12 222 HIS A CA 1
ATOM 1817 C C . HIS A 1 222 ? 17.719 5.047 6.398 1 94.12 222 HIS A C 1
ATOM 1819 O O . HIS A 1 222 ? 17.688 6.207 6.809 1 94.12 222 HIS A O 1
ATOM 1825 N N . VAL A 1 223 ? 16.703 4.289 6.453 1 94.25 223 VAL A N 1
ATOM 1826 C CA . VAL A 1 223 ? 15.414 4.762 6.934 1 94.25 223 VAL A CA 1
ATOM 1827 C C . VAL A 1 223 ? 15.508 5.125 8.414 1 94.25 223 VAL A C 1
ATOM 1829 O O . VAL A 1 223 ? 14.906 6.098 8.859 1 94.25 223 VAL A O 1
ATOM 1832 N N . MET A 1 224 ? 16.328 4.418 9.094 1 92.31 224 MET A N 1
ATOM 1833 C CA . MET A 1 224 ? 16.484 4.664 10.523 1 92.31 224 MET A CA 1
ATOM 1834 C C . MET A 1 224 ? 17.172 6.004 10.773 1 92.31 224 MET A C 1
ATOM 1836 O O . MET A 1 224 ? 16.953 6.625 11.812 1 92.31 224 MET A O 1
ATOM 1840 N N . THR A 1 225 ? 17.922 6.477 9.891 1 90.19 225 THR A N 1
ATOM 1841 C CA . THR A 1 225 ? 18.625 7.746 10.07 1 90.19 225 THR A CA 1
ATOM 1842 C C . THR A 1 225 ? 17.625 8.906 10.109 1 90.19 225 THR A C 1
ATOM 1844 O O . THR A 1 225 ? 17.969 10 10.555 1 90.19 225 THR A O 1
ATOM 1847 N N . TYR A 1 226 ? 16.438 8.656 9.609 1 87.88 226 TYR A N 1
ATOM 1848 C CA . TYR A 1 226 ? 15.438 9.719 9.633 1 87.88 226 TYR A CA 1
ATOM 1849 C C . TYR A 1 226 ? 15.055 10.078 11.062 1 87.88 226 TYR A C 1
ATOM 1851 O O . TYR A 1 226 ? 14.461 11.133 11.305 1 87.88 226 TYR A O 1
ATOM 1859 N N . ARG A 1 227 ? 15.367 9.219 11.93 1 85.38 227 ARG A N 1
ATOM 1860 C CA . ARG A 1 227 ? 15.023 9.453 13.328 1 85.38 227 ARG A CA 1
ATOM 1861 C C . ARG A 1 227 ? 15.672 10.734 13.844 1 85.38 227 ARG A C 1
ATOM 1863 O O . ARG A 1 227 ? 15.109 11.422 14.695 1 85.38 227 ARG A O 1
ATOM 1870 N N . SER A 1 228 ? 16.797 11.086 13.375 1 81.5 228 SER A N 1
ATOM 1871 C CA . SER A 1 228 ? 17.5 12.281 13.82 1 81.5 228 SER A CA 1
ATOM 1872 C C . SER A 1 228 ? 16.688 13.539 13.562 1 81.5 228 SER A C 1
ATOM 1874 O O . SER A 1 228 ? 16.734 14.492 14.352 1 81.5 228 SER A O 1
ATOM 1876 N N . LEU A 1 229 ? 15.93 13.508 12.523 1 77.25 229 LEU A N 1
ATOM 1877 C CA . LEU A 1 229 ? 15.07 14.641 12.195 1 77.25 229 LEU A CA 1
ATOM 1878 C C . LEU A 1 229 ? 13.836 14.664 13.086 1 77.25 229 LEU A C 1
ATOM 1880 O O . LEU A 1 229 ? 13.305 15.734 13.383 1 77.25 229 LEU A O 1
ATOM 1884 N N . PHE A 1 230 ? 13.469 13.492 13.445 1 74.75 230 PHE A N 1
ATOM 1885 C CA . PHE A 1 230 ? 12.234 13.367 14.219 1 74.75 230 PHE A CA 1
ATOM 1886 C C . PHE A 1 230 ? 12.469 13.742 15.672 1 74.75 230 PHE A C 1
ATOM 1888 O O . PHE A 1 230 ? 11.531 14.094 16.391 1 74.75 230 PHE A O 1
ATOM 1895 N N . GLU A 1 231 ? 13.664 13.523 16.281 1 67.25 231 GLU A N 1
ATOM 1896 C CA . GLU A 1 231 ? 14 13.758 17.688 1 67.25 231 GLU A CA 1
ATOM 1897 C C . GLU A 1 231 ? 14.414 15.203 17.922 1 67.25 231 GLU A C 1
ATOM 1899 O O . GLU A 1 231 ? 14.438 15.672 19.062 1 67.25 231 GLU A O 1
ATOM 1904 N N . THR A 1 232 ? 14.664 15.992 16.984 1 54.56 232 THR A N 1
ATOM 1905 C CA . THR A 1 232 ? 15.391 17.219 17.297 1 54.56 232 THR A CA 1
ATOM 1906 C C . THR A 1 232 ? 14.57 18.094 18.234 1 54.56 232 THR A C 1
ATOM 1908 O O . THR A 1 232 ? 13.383 18.344 18 1 54.56 232 THR A O 1
ATOM 1911 N N . ASP A 1 233 ? 14.914 18.109 19.484 1 47.88 233 ASP A N 1
ATOM 1912 C CA . ASP A 1 233 ? 14.625 19.062 20.547 1 47.88 233 ASP A CA 1
ATOM 1913 C C . ASP A 1 233 ? 14.602 20.5 20.016 1 47.88 233 ASP A C 1
ATOM 1915 O O . ASP A 1 233 ? 14.469 21.453 20.781 1 47.88 233 ASP A O 1
ATOM 1919 N N . ILE A 1 234 ? 15.07 20.688 18.953 1 47.41 234 ILE A N 1
ATOM 1920 C CA . ILE A 1 234 ? 15.156 22.078 18.516 1 47.41 234 ILE A CA 1
ATOM 1921 C C . ILE A 1 234 ? 13.75 22.656 18.359 1 47.41 234 ILE A C 1
ATOM 1923 O O . ILE A 1 234 ? 13.57 23.875 18.328 1 47.41 234 ILE A O 1
ATOM 1927 N N . ILE A 1 235 ? 12.805 21.906 18.016 1 48.94 235 ILE A N 1
ATOM 1928 C CA . ILE A 1 235 ? 11.516 22.516 17.734 1 48.94 235 ILE A CA 1
ATOM 1929 C C . ILE A 1 235 ? 10.734 22.688 19.031 1 48.94 235 ILE A C 1
ATOM 1931 O O . ILE A 1 235 ? 10.602 21.75 19.812 1 48.94 235 ILE A O 1
ATOM 1935 N N . ASN A 1 236 ? 10.641 23.844 19.453 1 48.56 236 ASN A N 1
ATOM 1936 C CA . ASN A 1 236 ? 9.633 24.109 20.469 1 48.56 236 ASN A CA 1
ATOM 1937 C C . ASN A 1 236 ? 8.398 23.234 20.281 1 48.56 236 ASN A C 1
ATOM 1939 O O . ASN A 1 236 ? 7.965 23 19.156 1 48.56 236 ASN A O 1
ATOM 1943 N N . LEU A 1 237 ? 8.227 22.375 21.234 1 47.72 237 LEU A N 1
ATOM 1944 C CA . LEU A 1 237 ? 7.148 21.391 21.297 1 47.72 237 LEU A CA 1
ATOM 1945 C C . LEU A 1 237 ? 5.898 21.906 20.594 1 47.72 237 LEU A C 1
ATOM 1947 O O . LEU A 1 237 ? 5.184 21.141 19.938 1 47.72 237 LEU A O 1
ATOM 1951 N N . ASP A 1 238 ? 5.684 23.172 20.828 1 49.28 238 ASP A N 1
ATOM 1952 C CA . ASP A 1 238 ? 4.434 23.734 20.344 1 49.28 238 ASP A CA 1
ATOM 1953 C C . ASP A 1 238 ? 4.406 23.781 18.812 1 49.28 238 ASP A C 1
ATOM 1955 O O . ASP A 1 238 ? 3.383 23.453 18.203 1 49.28 238 ASP A O 1
ATOM 1959 N N . GLU A 1 239 ? 5.52 24.203 18.266 1 50.81 239 GLU A N 1
ATOM 1960 C CA . GLU A 1 239 ? 5.578 24.328 16.812 1 50.81 239 GLU A CA 1
ATOM 1961 C C . GLU A 1 239 ? 5.617 22.953 16.141 1 50.81 239 GLU A C 1
ATOM 1963 O O . GLU A 1 239 ? 5.059 22.781 15.055 1 50.81 239 GLU A O 1
ATOM 1968 N N . LYS A 1 240 ? 6.18 22.094 16.859 1 52.25 240 LYS A N 1
ATOM 1969 C CA . LYS A 1 240 ? 6.25 20.703 16.406 1 52.25 240 LYS A CA 1
ATOM 1970 C C . LYS A 1 240 ? 4.852 20.109 16.266 1 52.25 240 LYS A C 1
ATOM 1972 O O . LYS A 1 240 ? 4.578 19.391 15.297 1 52.25 240 LYS A O 1
ATOM 1977 N N . ARG A 1 241 ? 4.137 20.438 17.156 1 52.12 241 ARG A N 1
ATOM 1978 C CA . ARG A 1 241 ? 2.756 19.953 17.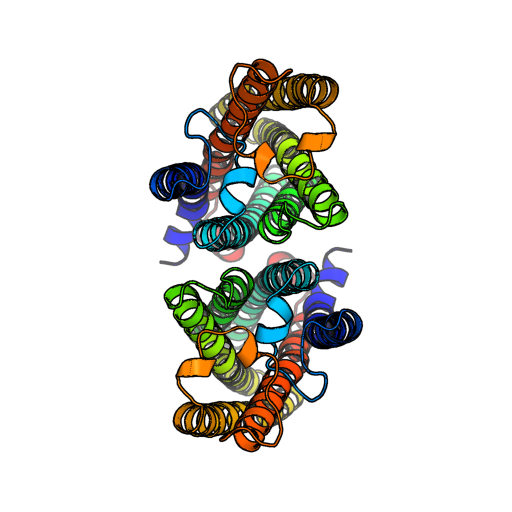172 1 52.12 241 ARG A CA 1
ATOM 1979 C C . ARG A 1 241 ? 1.995 20.438 15.938 1 52.12 241 ARG A C 1
ATOM 1981 O O . ARG A 1 241 ? 1.128 19.719 15.422 1 52.12 241 ARG A O 1
ATOM 1988 N N . LYS A 1 242 ? 2.436 21.594 15.547 1 54.75 242 LYS A N 1
ATOM 1989 C CA . LYS A 1 242 ? 1.765 22.156 14.375 1 54.75 242 LYS A CA 1
ATOM 1990 C C . LYS A 1 242 ? 2.191 21.422 13.102 1 54.75 242 LYS A C 1
ATOM 1992 O O . LYS A 1 242 ? 1.413 21.328 12.148 1 54.75 242 LYS A O 1
ATOM 1997 N N . CYS A 1 243 ? 3.389 20.875 13.195 1 49.88 243 CYS A N 1
ATOM 1998 C CA . CYS A 1 243 ? 3.932 20.219 12.016 1 49.88 243 CYS A CA 1
ATOM 1999 C C . CYS A 1 243 ? 3.449 18.781 11.938 1 49.88 243 CYS A C 1
ATOM 2001 O O . CYS A 1 243 ? 3.322 18.219 10.844 1 49.88 243 CYS A O 1
ATOM 2003 N N . LEU A 1 244 ? 3.211 18.219 13.109 1 51.09 244 LEU A N 1
ATOM 2004 C CA . LEU A 1 244 ? 2.809 16.828 13.141 1 51.09 244 LEU A CA 1
ATOM 2005 C C . LEU A 1 244 ? 1.291 16.688 13.078 1 51.09 244 LEU A C 1
ATOM 2007 O O . LEU A 1 244 ? 0.771 15.703 12.562 1 51.09 244 LEU A O 1
ATOM 2011 N N . MET B 1 1 ? 1.179 23.938 -7.422 1 56.16 1 MET B N 1
ATOM 2012 C CA . MET B 1 1 ? 0.921 22.641 -8.039 1 56.16 1 MET B CA 1
ATOM 2013 C C . MET B 1 1 ? 0.576 21.594 -6.988 1 56.16 1 MET B C 1
ATOM 2015 O O . MET B 1 1 ? -0.435 20.906 -7.105 1 56.16 1 MET B O 1
ATOM 2019 N N . ILE B 1 2 ? 1.266 21.531 -5.871 1 66.81 2 ILE B N 1
ATOM 2020 C CA . ILE B 1 2 ? 1.008 20.547 -4.816 1 66.81 2 ILE B CA 1
ATOM 2021 C C . ILE B 1 2 ? -0.349 20.828 -4.176 1 66.81 2 ILE B C 1
ATOM 2023 O O . ILE B 1 2 ? -1.114 19.906 -3.895 1 66.81 2 ILE B O 1
ATOM 2027 N N . GLN B 1 3 ? -0.764 22.031 -4.223 1 69.5 3 GLN B N 1
ATOM 2028 C CA . GLN B 1 3 ? -2.027 22.406 -3.594 1 69.5 3 GLN B CA 1
ATOM 2029 C C . GLN B 1 3 ? -3.215 21.938 -4.43 1 69.5 3 GLN B C 1
ATOM 2031 O O . GLN B 1 3 ? -4.211 21.453 -3.889 1 69.5 3 GLN B O 1
ATOM 2036 N N . LYS B 1 4 ? -3.09 22.203 -5.711 1 70.56 4 LYS B N 1
ATOM 2037 C CA . LYS B 1 4 ? -4.156 21.734 -6.594 1 70.56 4 LYS B CA 1
ATOM 2038 C C . LYS B 1 4 ? -4.309 20.219 -6.512 1 70.56 4 LYS B C 1
ATOM 2040 O O . LYS B 1 4 ? -5.426 19.688 -6.512 1 70.56 4 LYS B O 1
ATOM 2045 N N . PHE B 1 5 ? -3.18 19.484 -6.391 1 75.56 5 PHE B N 1
ATOM 2046 C CA . PHE B 1 5 ? -3.199 18.031 -6.281 1 75.56 5 PHE B CA 1
ATOM 2047 C C . PHE B 1 5 ? -3.877 17.594 -4.988 1 75.56 5 PHE B C 1
ATOM 2049 O O . PHE B 1 5 ? -4.738 16.719 -5.004 1 75.56 5 PHE B O 1
ATOM 2056 N N . ILE B 1 6 ? -3.615 18.234 -4.035 1 78.56 6 ILE B N 1
ATOM 2057 C CA . ILE B 1 6 ? -4.141 17.875 -2.723 1 78.56 6 ILE B CA 1
ATOM 2058 C C . ILE B 1 6 ? -5.652 18.094 -2.697 1 78.56 6 ILE B C 1
ATOM 2060 O O . ILE B 1 6 ? -6.398 17.266 -2.18 1 78.56 6 ILE B O 1
ATOM 2064 N N . ARG B 1 7 ? -6.113 19.094 -3.395 1 80.12 7 ARG B N 1
ATOM 2065 C CA . ARG B 1 7 ? -7.539 19.422 -3.41 1 80.12 7 ARG B CA 1
ATOM 2066 C C . ARG B 1 7 ? -8.32 18.391 -4.227 1 80.12 7 ARG B C 1
ATOM 2068 O O . ARG B 1 7 ? -9.492 18.125 -3.938 1 80.12 7 ARG B O 1
ATOM 2075 N N . GLY B 1 8 ? -7.664 17.891 -5.125 1 88.81 8 GLY B N 1
ATOM 2076 C CA . GLY B 1 8 ? -8.336 16.953 -6.008 1 88.81 8 GLY B CA 1
ATOM 2077 C C . GLY B 1 8 ? -8.164 15.5 -5.582 1 88.81 8 GLY B C 1
ATOM 2078 O O . GLY B 1 8 ? -8.773 14.602 -6.164 1 88.81 8 GLY B O 1
ATOM 2079 N N . LEU B 1 9 ? -7.457 15.297 -4.527 1 91.81 9 LEU B N 1
ATOM 2080 C CA . LEU B 1 9 ? -7.086 13.945 -4.117 1 91.81 9 LEU B CA 1
ATOM 2081 C C . LEU B 1 9 ? -8.32 13.125 -3.764 1 91.81 9 LEU B C 1
ATOM 2083 O O . LEU B 1 9 ? -8.453 11.977 -4.199 1 91.81 9 LEU B O 1
ATOM 2087 N N . PRO B 1 10 ? -9.266 13.688 -3.018 1 93.38 10 PRO B N 1
ATOM 2088 C CA . PRO B 1 10 ? -10.461 12.898 -2.695 1 93.38 10 PRO B CA 1
ATOM 2089 C C . PRO B 1 10 ? -11.266 12.523 -3.934 1 93.38 10 PRO B C 1
ATOM 2091 O O . PRO B 1 10 ? -11.758 11.391 -4.031 1 93.38 10 PRO B O 1
ATOM 2094 N N . MET B 1 11 ? -11.359 13.43 -4.879 1 94.25 11 MET B N 1
ATOM 2095 C CA . MET B 1 11 ? -12.086 13.156 -6.113 1 94.25 11 MET B CA 1
ATOM 2096 C C . MET B 1 11 ? -11.375 12.094 -6.941 1 94.25 11 MET B C 1
ATOM 2098 O O . MET B 1 11 ? -12.016 11.211 -7.516 1 94.25 11 MET B O 1
ATOM 2102 N N . LEU B 1 12 ? -10.133 12.258 -6.984 1 94.81 12 LEU B N 1
ATOM 2103 C CA . LEU B 1 12 ? -9.336 11.281 -7.715 1 94.81 12 LEU B CA 1
ATOM 2104 C C . LEU B 1 12 ? -9.492 9.891 -7.109 1 94.81 12 LEU B C 1
ATOM 2106 O O . LEU B 1 12 ? -9.773 8.93 -7.824 1 94.81 12 LEU B O 1
ATOM 2110 N N . LEU B 1 13 ? -9.328 9.789 -5.832 1 96.62 13 LEU B N 1
ATOM 2111 C CA . LEU B 1 13 ? -9.398 8.516 -5.137 1 96.62 13 LEU B CA 1
ATOM 2112 C C . LEU B 1 13 ? -10.789 7.906 -5.25 1 96.62 13 LEU B C 1
ATOM 2114 O O . LEU B 1 13 ? -10.938 6.723 -5.562 1 96.62 13 LEU B O 1
ATOM 2118 N N . GLY B 1 14 ? -11.797 8.711 -5.008 1 96 14 GLY B N 1
ATOM 2119 C CA . GLY B 1 14 ? -13.164 8.219 -5.109 1 96 14 GLY B CA 1
ATOM 2120 C C . GLY B 1 14 ? -13.5 7.668 -6.48 1 96 14 GLY B C 1
ATOM 2121 O O . GLY B 1 14 ? -14.109 6.602 -6.598 1 96 14 GLY B O 1
ATOM 2122 N N . SER B 1 15 ? -13.109 8.336 -7.492 1 95.88 15 SER B N 1
ATOM 2123 C CA . SER B 1 15 ? -13.352 7.887 -8.859 1 95.88 15 SER B CA 1
ATOM 2124 C C . SER B 1 15 ? -12.539 6.637 -9.18 1 95.88 15 SER B C 1
ATOM 2126 O O . SER B 1 15 ? -13.023 5.734 -9.867 1 95.88 15 SER B O 1
ATOM 2128 N N . MET B 1 16 ? -11.398 6.594 -8.703 1 96.19 16 MET B N 1
ATOM 2129 C CA . MET B 1 16 ? -10.5 5.477 -8.969 1 96.19 16 MET B CA 1
ATOM 2130 C C . MET B 1 16 ? -11.039 4.184 -8.367 1 96.19 16 MET B C 1
ATOM 2132 O O . MET B 1 16 ? -10.969 3.123 -8.984 1 96.19 16 MET B O 1
ATOM 2136 N N . ILE B 1 17 ? -11.547 4.273 -7.199 1 95.31 17 ILE B N 1
ATOM 2137 C CA . ILE B 1 17 ? -12.039 3.09 -6.508 1 95.31 17 ILE B CA 1
ATOM 2138 C C . ILE B 1 17 ? -13.148 2.436 -7.336 1 95.31 17 ILE B C 1
ATOM 2140 O O . ILE B 1 17 ? -13.094 1.234 -7.609 1 95.31 17 ILE B O 1
ATOM 2144 N N . VAL B 1 18 ? -14.031 3.195 -7.836 1 95 18 VAL B N 1
ATOM 2145 C CA . VAL B 1 18 ? -15.172 2.67 -8.586 1 95 18 VAL B CA 1
ATOM 2146 C C . VAL B 1 18 ? -14.711 2.225 -9.969 1 95 18 VAL B C 1
ATOM 2148 O O . VAL B 1 18 ? -15.031 1.118 -10.414 1 95 18 VAL B O 1
ATOM 2151 N N . THR B 1 19 ? -13.922 2.992 -10.578 1 96.44 19 THR B N 1
ATOM 2152 C CA . THR B 1 19 ? -13.461 2.688 -11.93 1 96.44 19 THR B CA 1
ATOM 2153 C C . THR B 1 19 ? -12.602 1.428 -11.938 1 96.44 19 THR B C 1
ATOM 2155 O O . THR B 1 19 ? -12.727 0.583 -12.82 1 96.44 19 THR B O 1
ATOM 2158 N N . PHE B 1 20 ? -11.75 1.277 -10.969 1 95.88 20 PHE B N 1
ATOM 2159 C CA . PHE B 1 20 ? -10.898 0.098 -10.898 1 95.88 20 PHE B CA 1
ATOM 2160 C C . PHE B 1 20 ? -11.734 -1.167 -10.742 1 95.88 20 PHE B C 1
ATOM 2162 O O . PHE B 1 20 ? -11.43 -2.199 -11.344 1 95.88 20 PHE B O 1
ATOM 2169 N N . ALA B 1 21 ? -12.766 -1.097 -9.938 1 95.12 21 ALA B N 1
ATOM 2170 C CA . ALA B 1 21 ? -13.625 -2.266 -9.758 1 95.12 21 ALA B CA 1
ATOM 2171 C C . ALA B 1 21 ? -14.227 -2.719 -11.086 1 95.12 21 ALA B C 1
ATOM 2173 O O . ALA B 1 21 ? -14.234 -3.91 -11.398 1 95.12 21 ALA B O 1
ATOM 2174 N N . PHE B 1 22 ? -14.617 -1.812 -11.867 1 95.31 22 PHE B N 1
ATOM 2175 C CA . PHE B 1 22 ? -15.25 -2.156 -13.141 1 95.31 22 PHE B CA 1
ATOM 2176 C C . PHE B 1 22 ? -14.203 -2.609 -14.156 1 95.31 22 PHE B C 1
ATOM 2178 O O . PHE B 1 22 ? -14.453 -3.512 -14.953 1 95.31 22 PHE B O 1
ATOM 2185 N N . ILE B 1 23 ? -13.078 -2.014 -14.141 1 97 23 ILE B N 1
ATOM 2186 C CA . ILE B 1 23 ? -12.008 -2.426 -15.039 1 97 23 ILE B CA 1
ATOM 2187 C C . ILE B 1 23 ? -11.609 -3.869 -14.734 1 97 23 ILE B C 1
ATOM 2189 O O . ILE B 1 23 ? -11.438 -4.68 -15.648 1 97 23 ILE B O 1
ATOM 2193 N N . LEU B 1 24 ? -11.461 -4.203 -13.477 1 96.81 24 LEU B N 1
ATOM 2194 C CA . LEU B 1 24 ? -11.141 -5.566 -13.07 1 96.81 24 LEU B CA 1
ATOM 2195 C C . LEU B 1 24 ? -12.203 -6.543 -13.547 1 96.81 24 LEU B C 1
ATOM 2197 O O . LEU B 1 24 ? -11.891 -7.629 -14.039 1 96.81 24 LEU B O 1
ATOM 2201 N N . TRP B 1 25 ? -13.43 -6.113 -13.414 1 95.62 25 TRP B N 1
ATOM 2202 C CA . TRP B 1 25 ? -14.555 -6.945 -13.836 1 95.62 25 TRP B CA 1
ATOM 2203 C C . TRP B 1 25 ? -14.492 -7.227 -15.328 1 95.62 25 TRP B C 1
ATOM 2205 O O . TRP B 1 25 ? -14.617 -8.375 -15.758 1 95.62 25 TRP B O 1
ATOM 2215 N N . ILE B 1 26 ? -14.258 -6.215 -16.109 1 96.25 26 ILE B N 1
ATOM 2216 C CA . ILE B 1 26 ? -14.195 -6.332 -17.562 1 96.25 26 ILE B CA 1
ATOM 2217 C C . ILE B 1 26 ? -13.055 -7.266 -17.953 1 96.25 26 ILE B C 1
ATOM 2219 O O . ILE B 1 26 ? -13.234 -8.18 -18.75 1 96.25 26 ILE B O 1
ATOM 2223 N N . PHE B 1 27 ? -11.914 -7.137 -17.359 1 96.25 27 PHE B N 1
ATOM 2224 C CA . PHE B 1 27 ? -10.75 -7.949 -17.703 1 96.25 27 PHE B CA 1
ATOM 2225 C C . PHE B 1 27 ? -10.961 -9.398 -17.281 1 96.25 27 PHE B C 1
ATOM 2227 O O . PHE B 1 27 ? -10.625 -10.32 -18.031 1 96.25 27 PHE B O 1
ATOM 2234 N N . ALA B 1 28 ? -11.492 -9.578 -16.141 1 95.19 28 ALA B N 1
ATOM 2235 C CA . ALA B 1 28 ? -11.719 -10.938 -15.648 1 95.19 28 ALA B CA 1
ATOM 2236 C C . ALA B 1 28 ? -12.68 -11.695 -16.562 1 95.19 28 ALA B C 1
ATOM 2238 O O . ALA B 1 28 ? -12.484 -12.883 -16.828 1 95.19 28 ALA B O 1
ATOM 2239 N N . ILE B 1 29 ? -13.695 -11.039 -17.062 1 93.38 29 ILE B N 1
ATOM 2240 C CA . ILE B 1 29 ? -14.672 -11.664 -17.953 1 93.38 29 ILE B CA 1
ATOM 2241 C C . ILE B 1 29 ? -14.031 -11.93 -19.312 1 93.38 29 ILE B C 1
ATOM 2243 O O . ILE B 1 29 ? -14.195 -13.016 -19.875 1 93.38 29 ILE B O 1
ATOM 2247 N N . ARG B 1 30 ? -13.32 -10.953 -19.812 1 94.94 30 ARG B N 1
ATOM 2248 C CA . ARG B 1 30 ? -12.703 -11.094 -21.125 1 94.94 30 ARG B CA 1
ATOM 2249 C C . ARG B 1 30 ? -11.688 -12.227 -21.141 1 94.94 30 ARG B C 1
ATOM 2251 O O . ARG B 1 30 ? -11.531 -12.93 -22.141 1 94.94 30 ARG B O 1
ATOM 2258 N N . LEU B 1 31 ? -11.055 -12.438 -20.031 1 94.88 31 LEU B N 1
ATOM 2259 C CA . LEU B 1 31 ? -10.039 -13.484 -19.922 1 94.88 31 LEU B CA 1
ATOM 2260 C C . LEU B 1 31 ? -10.656 -14.789 -19.422 1 94.88 31 LEU B C 1
ATOM 2262 O O . LEU B 1 31 ? -9.938 -15.742 -19.125 1 94.88 31 LEU B O 1
ATOM 2266 N N . GLU B 1 32 ? -11.977 -14.789 -19.219 1 93.12 32 GLU B N 1
ATOM 2267 C CA . GLU B 1 32 ? -12.742 -15.969 -18.812 1 93.12 32 GLU B CA 1
ATOM 2268 C C . GLU B 1 32 ? -12.234 -16.531 -17.5 1 93.12 32 GLU B C 1
ATOM 2270 O O . GLU B 1 32 ? -12.031 -17.75 -17.375 1 93.12 32 GLU B O 1
ATOM 2275 N N . GLN B 1 33 ? -12 -15.68 -16.625 1 91.62 33 GLN B N 1
ATOM 2276 C CA . GLN B 1 33 ? -11.484 -16.109 -15.32 1 91.62 33 GLN B CA 1
ATOM 2277 C C . GLN B 1 33 ? -12.609 -16.219 -14.297 1 91.62 33 GLN B C 1
ATOM 2279 O O . GLN B 1 33 ? -12.422 -16.797 -13.227 1 91.62 33 GLN B O 1
ATOM 2284 N N . VAL B 1 34 ? -13.695 -15.641 -14.602 1 89.38 34 VAL B N 1
ATOM 2285 C CA . VAL B 1 34 ? -14.852 -15.703 -13.719 1 89.38 34 VAL B CA 1
ATOM 2286 C C . VAL B 1 34 ? -16.125 -15.789 -14.547 1 89.38 34 VAL B C 1
ATOM 2288 O O . VAL B 1 34 ? -16.125 -15.484 -15.742 1 89.38 34 VAL B O 1
ATOM 2291 N N . ASN B 1 35 ? -17.219 -16.219 -13.836 1 84.5 35 ASN B N 1
ATOM 2292 C CA . ASN B 1 35 ? -18.547 -16.125 -14.445 1 84.5 35 ASN B CA 1
ATOM 2293 C C . ASN B 1 35 ? -19.016 -14.68 -14.531 1 84.5 35 ASN B C 1
ATOM 2295 O O . ASN B 1 35 ? -18.953 -13.938 -13.547 1 84.5 35 AS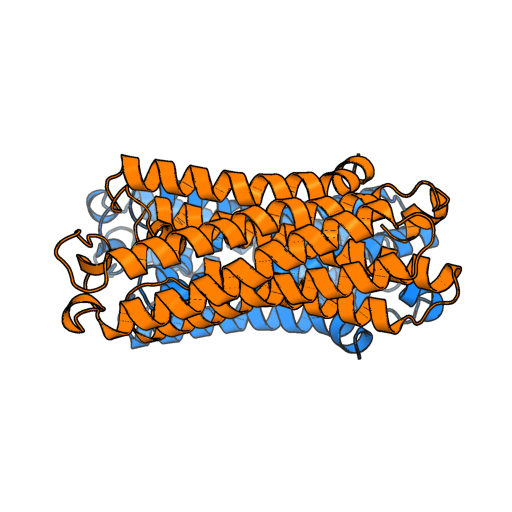N B O 1
ATOM 2299 N N . PRO B 1 36 ? -19.453 -14.266 -15.758 1 80.19 36 PRO B N 1
ATOM 2300 C CA . PRO B 1 36 ? -19.797 -12.852 -15.984 1 80.19 36 PRO B CA 1
ATOM 2301 C C . PRO B 1 36 ? -20.984 -12.391 -15.148 1 80.19 36 PRO B C 1
ATOM 2303 O O . PRO B 1 36 ? -21.203 -11.188 -14.984 1 80.19 36 PRO B O 1
ATOM 2306 N N . ILE B 1 37 ? -21.812 -13.25 -14.812 1 77.69 37 ILE B N 1
ATOM 2307 C CA . ILE B 1 37 ? -23.016 -12.75 -14.172 1 77.69 37 ILE B CA 1
ATOM 2308 C C . ILE B 1 37 ? -22.641 -11.836 -13 1 77.69 37 ILE B C 1
ATOM 2310 O O . ILE B 1 37 ? -22.922 -10.641 -13.023 1 77.69 37 ILE B O 1
ATOM 2314 N N . PHE B 1 38 ? -22.281 -12.164 -11.867 1 78.62 38 PHE B N 1
ATOM 2315 C CA . PHE B 1 38 ? -21.922 -11.195 -10.852 1 78.62 38 PHE B CA 1
ATOM 2316 C C . PHE B 1 38 ? -21.031 -11.828 -9.781 1 78.62 38 PHE B C 1
ATOM 2318 O O . PHE B 1 38 ? -21.5 -12.141 -8.688 1 78.62 38 PHE B O 1
ATOM 2325 N N . PRO B 1 39 ? -19.875 -11.789 -10.055 1 89.31 39 PRO B N 1
ATOM 2326 C CA . PRO B 1 39 ? -18.938 -12.383 -9.109 1 89.31 39 PRO B CA 1
ATOM 2327 C C . PRO B 1 39 ? -18.625 -11.461 -7.934 1 89.31 39 PRO B C 1
ATOM 2329 O O . PRO B 1 39 ? -18.859 -10.25 -8.016 1 89.31 39 PRO B O 1
ATOM 2332 N N . TYR B 1 40 ? -18.25 -12.094 -6.836 1 91.94 40 TYR B N 1
ATOM 2333 C CA . TYR B 1 40 ? -17.641 -11.281 -5.793 1 91.94 40 TYR B CA 1
ATOM 2334 C C . TYR B 1 40 ? -16.438 -10.508 -6.332 1 91.94 40 TYR B C 1
ATOM 2336 O O . TYR B 1 40 ? -15.734 -10.984 -7.227 1 91.94 40 TYR B O 1
ATOM 2344 N N . ILE B 1 41 ? -16.219 -9.391 -5.77 1 93.25 41 ILE B N 1
ATOM 2345 C CA . ILE B 1 41 ? -15.094 -8.562 -6.199 1 93.25 41 ILE B CA 1
ATOM 2346 C C . ILE B 1 41 ? -13.781 -9.305 -5.941 1 93.25 41 ILE B C 1
ATOM 2348 O O . ILE B 1 41 ? -12.867 -9.273 -6.77 1 93.25 41 ILE B O 1
ATOM 2352 N N . SER B 1 42 ? -13.641 -10.016 -4.82 1 92.75 42 SER B N 1
ATOM 2353 C CA . SER B 1 42 ? -12.43 -10.758 -4.469 1 92.75 42 SER B CA 1
ATOM 2354 C C . SER B 1 42 ? -12.156 -11.867 -5.477 1 92.75 42 SER B C 1
ATOM 2356 O O . SER B 1 42 ? -11.008 -12.281 -5.648 1 92.75 42 SER B O 1
ATOM 2358 N N . ASP B 1 43 ? -13.203 -12.375 -6.152 1 91.69 43 ASP B N 1
ATOM 2359 C CA . ASP B 1 43 ? -13.039 -13.43 -7.152 1 91.69 43 ASP B CA 1
ATOM 2360 C C . ASP B 1 43 ? -12.336 -12.898 -8.398 1 91.69 43 ASP B C 1
ATOM 2362 O O . ASP B 1 43 ? -11.742 -13.664 -9.156 1 91.69 43 ASP B O 1
ATOM 2366 N N . LEU B 1 44 ? -12.414 -11.594 -8.578 1 92.94 44 LEU B N 1
ATOM 2367 C CA . LEU B 1 44 ? -11.766 -10.984 -9.734 1 92.94 44 LEU B CA 1
ATOM 2368 C C . LEU B 1 44 ? -10.25 -11.078 -9.625 1 92.94 44 LEU B C 1
ATOM 2370 O O . LEU B 1 44 ? -9.547 -11.055 -10.641 1 92.94 44 LEU B O 1
ATOM 2374 N N . GLY B 1 45 ? -9.75 -11.203 -8.398 1 92.25 45 GLY B N 1
ATOM 2375 C CA . GLY B 1 45 ? -8.312 -11.172 -8.148 1 92.25 45 GLY B CA 1
ATOM 2376 C C . GLY B 1 45 ? -7.738 -12.547 -7.844 1 92.25 45 GLY B C 1
ATOM 2377 O O . GLY B 1 45 ? -6.801 -12.664 -7.051 1 92.25 45 GLY B O 1
ATOM 2378 N N . LEU B 1 46 ? -8.227 -13.57 -8.461 1 91.5 46 LEU B N 1
ATOM 2379 C CA . LEU B 1 46 ? -7.773 -14.914 -8.133 1 91.5 46 LEU B CA 1
ATOM 2380 C C . LEU B 1 46 ? -6.688 -15.383 -9.094 1 91.5 46 LEU B C 1
ATOM 2382 O O . LEU B 1 46 ? -5.793 -16.141 -8.711 1 91.5 46 LEU B O 1
ATOM 2386 N N . HIS B 1 47 ? -6.742 -14.945 -10.312 1 91.88 47 HIS B N 1
ATOM 2387 C CA . HIS B 1 47 ? -5.816 -15.445 -11.328 1 91.88 47 HIS B CA 1
ATOM 2388 C C . HIS B 1 47 ? -5.082 -14.305 -12.016 1 91.88 47 HIS B C 1
ATOM 2390 O O . HIS B 1 47 ? -5.664 -13.242 -12.266 1 91.88 47 HIS B O 1
ATOM 2396 N N . GLN B 1 48 ? -3.863 -14.664 -12.406 1 93.25 48 GLN B N 1
ATOM 2397 C CA . GLN B 1 48 ? -3.1 -13.711 -13.203 1 93.25 48 GLN B CA 1
ATOM 2398 C C . GLN B 1 48 ? -3.676 -13.578 -14.609 1 93.25 48 GLN B C 1
ATOM 2400 O O . GLN B 1 48 ? -4.238 -14.539 -15.148 1 93.25 48 GLN B O 1
ATOM 2405 N N . PRO B 1 49 ? -3.623 -12.359 -15.133 1 95.5 49 PRO B N 1
ATOM 2406 C CA . PRO B 1 49 ? -2.943 -11.141 -14.688 1 95.5 49 PRO B CA 1
ATOM 2407 C C . PRO B 1 49 ? -3.834 -10.25 -13.82 1 95.5 49 PRO B C 1
ATOM 2409 O O . PRO B 1 49 ? -3.352 -9.289 -13.219 1 95.5 49 PRO B O 1
ATOM 2412 N N . VAL B 1 50 ? -5.164 -10.547 -13.703 1 96.06 50 VAL B N 1
ATOM 2413 C CA . VAL B 1 50 ? -6.117 -9.688 -13.016 1 96.06 50 VAL B CA 1
ATOM 2414 C C . VAL B 1 50 ? -5.793 -9.656 -11.523 1 96.06 50 VAL B C 1
ATOM 2416 O O . VAL B 1 50 ? -6.043 -8.656 -10.844 1 96.06 50 VAL B O 1
ATOM 2419 N N . LEU B 1 51 ? -5.172 -10.703 -11.055 1 96.25 51 LEU B N 1
ATOM 2420 C CA . LEU B 1 51 ? -4.73 -10.742 -9.664 1 96.25 51 LEU B CA 1
ATOM 2421 C C . LEU B 1 51 ? -3.789 -9.586 -9.359 1 96.25 51 LEU B C 1
ATOM 2423 O O . LEU B 1 51 ? -3.984 -8.867 -8.383 1 96.25 51 LEU B O 1
ATOM 2427 N N . SER B 1 52 ? -2.754 -9.422 -10.164 1 97.12 52 SER B N 1
ATOM 2428 C CA . SER B 1 52 ? -1.795 -8.336 -9.961 1 97.12 52 SER B CA 1
ATOM 2429 C C . SER B 1 52 ? -2.467 -6.977 -10.078 1 97.12 52 SER B C 1
ATOM 2431 O O . SER B 1 52 ? -2.123 -6.043 -9.352 1 97.12 52 SER B O 1
ATOM 2433 N N . MET B 1 53 ? -3.391 -6.875 -10.992 1 96.94 53 MET B N 1
ATOM 2434 C CA . MET B 1 53 ? -4.148 -5.633 -11.133 1 96.94 53 MET B CA 1
ATOM 2435 C C . MET B 1 53 ? -4.969 -5.352 -9.875 1 96.94 53 MET B C 1
ATOM 2437 O O . MET B 1 53 ? -5.008 -4.219 -9.391 1 96.94 53 MET B O 1
ATOM 2441 N N . PHE B 1 54 ? -5.656 -6.352 -9.445 1 97.69 54 PHE B N 1
ATOM 2442 C CA . PHE B 1 54 ? -6.477 -6.262 -8.242 1 97.69 54 PHE B CA 1
ATOM 2443 C C . PHE B 1 54 ? -5.633 -5.824 -7.043 1 97.69 54 PHE B C 1
ATOM 2445 O O . PHE B 1 54 ? -5.977 -4.863 -6.355 1 97.69 54 PHE B O 1
ATOM 2452 N N . THR B 1 55 ? -4.52 -6.508 -6.809 1 98.06 55 THR B N 1
ATOM 2453 C CA . THR B 1 55 ? -3.637 -6.23 -5.68 1 98.06 55 THR B CA 1
ATOM 2454 C C . THR B 1 55 ? -3.057 -4.82 -5.785 1 98.06 55 THR B C 1
ATOM 2456 O O . THR B 1 55 ? -3.115 -4.051 -4.824 1 98.06 55 THR B O 1
ATOM 2459 N N . PHE B 1 56 ? -2.588 -4.484 -6.945 1 98.06 56 PHE B N 1
ATOM 2460 C CA . PHE B 1 56 ? -1.991 -3.166 -7.129 1 98.06 56 PHE B CA 1
ATOM 2461 C C . PHE B 1 56 ? -3.027 -2.068 -6.914 1 98.06 56 PHE B C 1
ATOM 2463 O O . PHE B 1 56 ? -2.742 -1.057 -6.27 1 98.06 56 PHE B O 1
ATOM 2470 N N . SER B 1 57 ? -4.176 -2.23 -7.48 1 97.62 57 SER B N 1
ATOM 2471 C CA . SER B 1 57 ? -5.219 -1.218 -7.367 1 97.62 57 SER B CA 1
ATOM 2472 C C . SER B 1 57 ? -5.57 -0.945 -5.906 1 97.62 57 SER B C 1
ATOM 2474 O O . SER B 1 57 ? -5.637 0.211 -5.484 1 97.62 57 SER B O 1
ATOM 2476 N N . LEU B 1 58 ? -5.75 -1.978 -5.133 1 98.19 58 LEU B N 1
ATOM 2477 C CA . LEU B 1 58 ? -6.152 -1.807 -3.742 1 98.19 58 LEU B CA 1
ATOM 2478 C C . LEU B 1 58 ? -5.012 -1.234 -2.912 1 98.19 58 LEU B C 1
ATOM 2480 O O . LEU B 1 58 ? -5.219 -0.336 -2.094 1 98.19 58 LEU B O 1
ATOM 2484 N N . CYS B 1 59 ? -3.822 -1.714 -3.117 1 98.44 59 CYS B N 1
ATOM 2485 C CA . CYS B 1 59 ? -2.682 -1.241 -2.34 1 98.44 59 CYS B CA 1
ATOM 2486 C C . CYS B 1 59 ? -2.338 0.2 -2.695 1 98.44 59 CYS B C 1
ATOM 2488 O O . CYS B 1 59 ? -2.008 0.999 -1.818 1 98.44 59 CYS B O 1
ATOM 2490 N N . PHE B 1 60 ? -2.43 0.504 -3.943 1 98.19 60 PHE B N 1
ATOM 2491 C CA . PHE B 1 60 ? -2.186 1.879 -4.367 1 98.19 60 PHE B CA 1
ATOM 2492 C C . PHE B 1 60 ? -3.273 2.807 -3.838 1 98.19 60 PHE B C 1
ATOM 2494 O O . PHE B 1 60 ? -2.984 3.92 -3.395 1 98.19 60 PHE B O 1
ATOM 2501 N N . ALA B 1 61 ? -4.484 2.385 -3.945 1 97.69 61 ALA B N 1
ATOM 2502 C CA . ALA B 1 61 ? -5.582 3.162 -3.381 1 97.69 61 ALA B CA 1
ATOM 2503 C C . ALA B 1 61 ? -5.387 3.381 -1.884 1 97.69 61 ALA B C 1
ATOM 2505 O O . ALA B 1 61 ? -5.738 4.438 -1.354 1 97.69 61 ALA B O 1
ATOM 2506 N N . SER B 1 62 ? -4.898 2.377 -1.195 1 98.25 62 SER B N 1
ATOM 2507 C CA . SER B 1 62 ? -4.656 2.518 0.238 1 98.25 62 SER B CA 1
ATOM 2508 C C . SER B 1 62 ? -3.619 3.598 0.522 1 98.25 62 SER B C 1
ATOM 2510 O O . SER B 1 62 ? -3.703 4.297 1.533 1 98.25 62 SER B O 1
ATOM 2512 N N . LEU B 1 63 ? -2.615 3.758 -0.34 1 98.25 63 LEU B N 1
ATOM 2513 C CA . LEU B 1 63 ? -1.641 4.836 -0.203 1 98.25 63 LEU B CA 1
ATOM 2514 C C . LEU B 1 63 ? -2.314 6.199 -0.326 1 98.25 63 LEU B C 1
ATOM 2516 O O . LEU B 1 63 ? -2.078 7.09 0.493 1 98.25 63 LEU B O 1
ATOM 2520 N N . LEU B 1 64 ? -3.102 6.305 -1.321 1 97.19 64 LEU B N 1
ATOM 2521 C CA . LEU B 1 64 ? -3.801 7.57 -1.532 1 97.19 64 LEU B CA 1
ATOM 2522 C C . LEU B 1 64 ? -4.766 7.852 -0.386 1 97.19 64 LEU B C 1
ATOM 2524 O O . LEU B 1 64 ? -4.918 9 0.034 1 97.19 64 LEU B O 1
ATOM 2528 N N . LEU B 1 65 ? -5.41 6.797 0.024 1 97.62 65 LEU B N 1
ATOM 2529 C CA . LEU B 1 65 ? -6.332 6.953 1.144 1 97.62 65 LEU B CA 1
ATOM 2530 C C . LEU B 1 65 ? -5.594 7.418 2.395 1 97.62 65 LEU B C 1
ATOM 2532 O O . LEU B 1 65 ? -6.109 8.242 3.154 1 97.62 65 LEU B O 1
ATOM 2536 N N . LEU B 1 66 ? -4.457 6.914 2.605 1 97.38 66 LEU B N 1
ATOM 2537 C CA . LEU B 1 66 ? -3.658 7.352 3.744 1 97.38 66 LEU B CA 1
ATOM 2538 C C . LEU B 1 66 ? -3.369 8.844 3.662 1 97.38 66 LEU B C 1
ATOM 2540 O O . LEU B 1 66 ? -3.486 9.562 4.66 1 97.38 66 LEU B O 1
ATOM 2544 N N . LEU B 1 67 ? -3.035 9.297 2.506 1 94.31 67 LEU B N 1
ATOM 2545 C CA . LEU B 1 67 ? -2.793 10.727 2.314 1 94.31 67 LEU B CA 1
ATOM 2546 C C . LEU B 1 67 ? -4.043 11.539 2.643 1 94.31 67 LEU B C 1
ATOM 2548 O O . LEU B 1 67 ? -3.965 12.539 3.359 1 94.31 67 LEU B O 1
ATOM 2552 N N . VAL B 1 68 ? -5.133 11.086 2.174 1 93.88 68 VAL B N 1
ATOM 2553 C CA . VAL B 1 68 ? -6.398 11.773 2.41 1 93.88 68 VAL B CA 1
ATOM 2554 C C . VAL B 1 68 ? -6.703 11.805 3.906 1 93.88 68 VAL B C 1
ATOM 2556 O O . VAL B 1 68 ? -7.098 12.836 4.449 1 93.88 68 VAL B O 1
ATOM 2559 N N . VAL B 1 69 ? -6.477 10.695 4.543 1 94.5 69 VAL B N 1
ATOM 2560 C CA . VAL B 1 69 ? -6.801 10.547 5.957 1 94.5 69 VAL B CA 1
ATOM 2561 C C . VAL B 1 69 ? -5.922 11.484 6.785 1 94.5 69 VAL B C 1
ATOM 2563 O O . VAL B 1 69 ? -6.402 12.125 7.723 1 94.5 69 VAL B O 1
ATOM 2566 N N . ILE B 1 70 ? -4.699 11.609 6.426 1 90.94 70 ILE B N 1
ATOM 2567 C CA . ILE B 1 70 ? -3.773 12.453 7.172 1 90.94 70 ILE B CA 1
ATOM 2568 C C . ILE B 1 70 ? -4.156 13.922 6.992 1 90.94 70 ILE B C 1
ATOM 2570 O O . ILE B 1 70 ? -4.227 14.672 7.965 1 90.94 70 ILE B O 1
ATOM 2574 N N . ILE B 1 71 ? -4.371 14.273 5.809 1 89.19 71 ILE B N 1
ATOM 2575 C CA . ILE B 1 71 ? -4.73 15.656 5.52 1 89.19 71 ILE B CA 1
ATOM 2576 C C . ILE B 1 71 ? -6.066 15.984 6.184 1 89.19 71 ILE B C 1
ATOM 2578 O O . ILE B 1 71 ? -6.215 17.047 6.793 1 89.19 71 ILE B O 1
ATOM 2582 N N . ARG B 1 72 ? -6.984 15.117 6.055 1 90.12 72 ARG B N 1
ATOM 2583 C CA . ARG B 1 72 ? -8.289 15.289 6.684 1 90.12 72 ARG B CA 1
ATOM 2584 C C . ARG B 1 72 ? -8.148 15.469 8.195 1 90.12 72 ARG B C 1
ATOM 2586 O O . ARG B 1 72 ? -8.812 16.328 8.781 1 90.12 72 ARG B O 1
ATOM 2593 N N . TYR B 1 73 ? -7.418 14.703 8.797 1 90.25 73 TYR B N 1
ATOM 2594 C CA . TYR B 1 73 ? -7.199 14.781 10.234 1 90.25 73 TYR B CA 1
ATOM 2595 C C . TYR B 1 73 ? -6.684 16.156 10.633 1 90.25 73 TYR B C 1
ATOM 2597 O O . TYR B 1 73 ? -7.184 16.766 11.586 1 90.25 73 TYR B O 1
ATOM 2605 N N . ARG B 1 74 ? -5.742 16.641 9.906 1 86.69 74 ARG B N 1
ATOM 2606 C CA . ARG B 1 74 ? -5.145 17.922 10.219 1 86.69 74 ARG B CA 1
ATOM 2607 C C . ARG B 1 74 ? -6.152 19.062 10.039 1 86.69 74 ARG B C 1
ATOM 2609 O O . ARG B 1 74 ? -6.238 19.969 10.867 1 86.69 74 ARG B O 1
ATOM 2616 N N . LEU B 1 75 ? -6.848 18.984 9.023 1 85.69 75 LEU B N 1
ATOM 2617 C CA . LEU B 1 75 ? -7.848 20.016 8.742 1 85.69 75 LEU B CA 1
ATOM 2618 C C . LEU B 1 75 ? -8.977 19.969 9.766 1 85.69 75 LEU B C 1
ATOM 2620 O O . LEU B 1 75 ? -9.422 21 10.258 1 85.69 75 LEU B O 1
ATOM 2624 N N . THR B 1 76 ? -9.43 18.812 10.023 1 88.5 76 THR B N 1
ATOM 2625 C CA . THR B 1 76 ? -10.492 18.641 11.016 1 88.5 76 THR B CA 1
ATOM 2626 C C . THR B 1 76 ? -10.055 19.188 12.375 1 88.5 76 THR B C 1
ATOM 2628 O O . THR B 1 76 ? -10.812 19.891 13.039 1 88.5 76 THR B O 1
ATOM 2631 N N . ARG B 1 77 ? -8.891 18.844 12.75 1 87.62 77 ARG B N 1
ATOM 2632 C CA . ARG B 1 77 ? -8.367 19.312 14.023 1 87.62 77 ARG B CA 1
ATOM 2633 C C . ARG B 1 77 ? -8.305 20.844 14.055 1 87.62 77 ARG B C 1
ATOM 2635 O O . ARG B 1 77 ? -8.648 21.469 15.055 1 87.62 77 ARG B O 1
ATOM 2642 N N . TYR B 1 78 ? -7.855 21.375 12.969 1 84.62 78 TYR B N 1
ATOM 2643 C CA . TYR B 1 78 ? -7.777 22.828 12.844 1 84.62 78 TYR B CA 1
ATOM 2644 C C . TYR B 1 78 ? -9.156 23.453 12.992 1 84.62 78 TYR B C 1
ATOM 2646 O O . TYR B 1 78 ? -9.328 24.406 13.758 1 84.62 78 TYR B O 1
ATOM 2654 N N . TYR B 1 79 ? -10.125 22.969 12.328 1 85.12 79 TYR B N 1
ATOM 2655 C CA . TYR B 1 79 ? -11.469 23.547 12.344 1 85.12 79 TYR B CA 1
ATOM 2656 C C . TYR B 1 79 ? -12.109 23.375 13.719 1 85.12 79 TYR B C 1
ATOM 2658 O O . TYR B 1 79 ? -12.781 24.266 14.211 1 85.12 79 TYR B O 1
ATOM 2666 N N . LEU B 1 80 ? -11.953 22.266 14.234 1 88.5 80 LEU B N 1
ATOM 2667 C CA . LEU B 1 80 ? -12.5 22.031 15.57 1 88.5 80 LEU B CA 1
ATOM 2668 C C . LEU B 1 80 ? -11.898 23 16.578 1 88.5 80 LEU B C 1
ATOM 2670 O O . LEU B 1 80 ? -12.594 23.484 17.469 1 88.5 80 LEU B O 1
ATOM 2674 N N . ASP B 1 81 ? -10.641 23.234 16.375 1 86.12 81 ASP B N 1
ATOM 2675 C CA . ASP B 1 81 ? -9.938 24.141 17.266 1 86.12 81 ASP B CA 1
ATOM 2676 C C . ASP B 1 81 ? -10.461 25.562 17.125 1 86.12 81 ASP B C 1
ATOM 2678 O O . ASP B 1 81 ? -10.773 26.234 18.109 1 86.12 81 ASP B O 1
ATOM 2682 N N . ILE B 1 82 ? -10.656 26.047 15.992 1 84.94 82 ILE B N 1
ATOM 2683 C CA . ILE B 1 82 ? -11.086 27.406 15.719 1 84.94 82 ILE B CA 1
ATOM 2684 C C . ILE B 1 82 ? -12.516 27.609 16.234 1 84.94 82 ILE B C 1
ATOM 2686 O O . ILE B 1 82 ? -12.859 28.688 16.703 1 84.94 82 ILE B O 1
ATOM 2690 N N . TYR B 1 83 ? -13.305 26.656 16.125 1 87.62 83 TYR B N 1
ATOM 2691 C CA . TYR B 1 83 ? -14.703 26.781 16.531 1 87.62 83 TYR B CA 1
ATOM 2692 C C . TYR B 1 83 ? -14.914 26.281 17.953 1 87.62 83 TYR B C 1
ATOM 2694 O O . TYR B 1 83 ? -16.047 26.109 18.391 1 87.62 83 TYR B O 1
ATOM 2702 N N . ASN B 1 84 ? -13.906 25.969 18.656 1 90.88 84 ASN B N 1
ATOM 2703 C CA . ASN B 1 84 ? -13.914 25.578 20.062 1 90.88 84 ASN B CA 1
ATOM 2704 C C . ASN B 1 84 ? -14.75 24.328 20.281 1 90.88 84 ASN B C 1
ATOM 2706 O O . ASN B 1 84 ? -15.594 24.297 21.188 1 90.88 84 ASN B O 1
ATOM 2710 N N . MET B 1 85 ? -14.531 23.391 19.438 1 91.56 85 MET B N 1
ATOM 2711 C CA . MET B 1 85 ? -15.195 22.094 19.547 1 91.56 85 MET B CA 1
ATOM 2712 C C . MET B 1 85 ? -14.242 21.047 20.141 1 91.56 85 MET B C 1
ATOM 2714 O O . MET B 1 85 ? -13.047 21.312 20.297 1 91.56 85 MET B O 1
ATOM 2718 N N . ASP B 1 86 ? -14.844 19.906 20.5 1 94.5 86 ASP B N 1
ATOM 2719 C CA . ASP B 1 86 ? -14.07 18.828 21.109 1 94.5 86 ASP B CA 1
ATOM 2720 C C . ASP B 1 86 ? -13.078 18.219 20.109 1 94.5 86 ASP B C 1
ATOM 2722 O O . ASP B 1 86 ? -13.484 17.625 19.125 1 94.5 86 ASP B O 1
ATOM 2726 N N . LEU B 1 87 ? -11.789 18.25 20.422 1 92.12 87 LEU B N 1
ATOM 2727 C CA . LEU B 1 87 ? -10.727 17.812 19.516 1 92.12 87 LEU B CA 1
ATOM 2728 C C . LEU B 1 87 ? -10.664 16.297 19.422 1 92.12 87 LEU B C 1
ATOM 2730 O O . LEU B 1 87 ? -10.023 15.75 18.531 1 92.12 87 LEU B O 1
ATOM 2734 N N . ARG B 1 88 ? -11.375 15.617 20.312 1 94.62 88 ARG B N 1
ATOM 2735 C CA . ARG B 1 88 ? -11.391 14.156 20.297 1 94.62 88 ARG B CA 1
ATOM 2736 C C . ARG B 1 88 ? -12.023 13.633 19 1 94.62 88 ARG B C 1
ATOM 2738 O O . ARG B 1 88 ? -11.727 12.516 18.578 1 94.62 88 ARG B O 1
ATOM 2745 N N . TRP B 1 89 ? -12.82 14.422 18.391 1 94.44 89 TRP B N 1
ATOM 2746 C CA . TRP B 1 89 ? -13.461 14.016 17.141 1 94.44 89 TRP B CA 1
ATOM 2747 C C . TRP B 1 89 ? -12.43 13.836 16.031 1 94.44 89 TRP B C 1
ATOM 2749 O O . TRP B 1 89 ? -12.594 12.977 15.164 1 94.44 89 TRP B O 1
ATOM 2759 N N . ALA B 1 90 ? -11.414 14.609 16.062 1 92.94 90 ALA B N 1
ATOM 2760 C CA . ALA B 1 90 ? 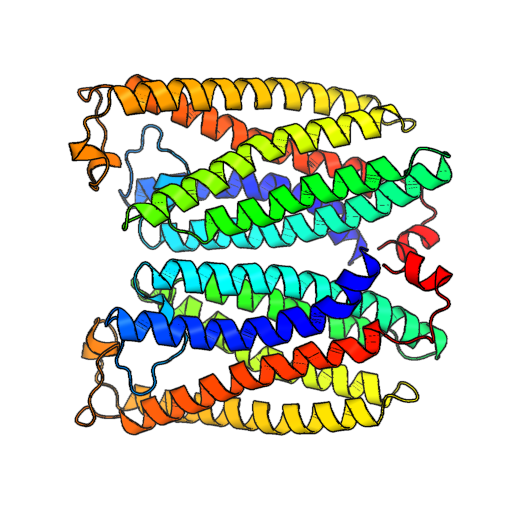-10.344 14.477 15.07 1 92.94 90 ALA B CA 1
ATOM 2761 C C . ALA B 1 90 ? -9.625 13.141 15.227 1 92.94 90 ALA B C 1
ATOM 2763 O O . ALA B 1 90 ? -9.219 12.523 14.242 1 92.94 90 ALA B O 1
ATOM 2764 N N . ASN B 1 91 ? -9.492 12.719 16.438 1 94.06 91 ASN B N 1
ATOM 2765 C CA . ASN B 1 91 ? -8.852 11.43 16.688 1 94.06 91 ASN B CA 1
ATOM 2766 C C . ASN B 1 91 ? -9.719 10.273 16.219 1 94.06 91 ASN B C 1
ATOM 2768 O O . ASN B 1 91 ? -9.211 9.273 15.703 1 94.06 91 ASN B O 1
ATOM 2772 N N . TYR B 1 92 ? -10.969 10.43 16.469 1 96.38 92 TYR B N 1
ATOM 2773 C CA . TYR B 1 92 ? -11.883 9.406 15.969 1 96.38 92 TYR B CA 1
ATOM 2774 C C . TYR B 1 92 ? -11.844 9.344 14.445 1 96.38 92 TYR B C 1
ATOM 2776 O O . TYR B 1 92 ? -11.852 8.258 13.867 1 96.38 92 TYR B O 1
ATOM 2784 N N . SER B 1 93 ? -11.805 10.484 13.805 1 95.5 93 SER B N 1
ATOM 2785 C CA . SER B 1 93 ? -11.695 10.562 12.352 1 95.5 93 SER B CA 1
ATOM 2786 C C . SER B 1 93 ? -10.43 9.891 11.852 1 95.5 93 SER B C 1
ATOM 2788 O O . SER B 1 93 ? -10.469 9.125 10.883 1 95.5 93 SER B O 1
ATOM 2790 N N . LEU B 1 94 ? -9.367 10.125 12.5 1 95.25 94 LEU B N 1
ATOM 2791 C CA . LEU B 1 94 ? -8.102 9.5 12.141 1 95.25 94 LEU B CA 1
ATOM 2792 C C . LEU B 1 94 ? -8.172 7.984 12.312 1 95.25 94 LEU B C 1
ATOM 2794 O O . LEU B 1 94 ? -7.727 7.234 11.438 1 95.25 94 LEU B O 1
ATOM 2798 N N . ALA B 1 95 ? -8.734 7.547 13.414 1 96.88 95 ALA B N 1
ATOM 2799 C CA . ALA B 1 95 ? -8.789 6.125 13.734 1 96.88 95 ALA B CA 1
ATOM 2800 C C . ALA B 1 95 ? -9.602 5.359 12.695 1 96.88 95 ALA B C 1
ATOM 2802 O O . ALA B 1 95 ? -9.156 4.336 12.172 1 96.88 95 ALA B O 1
ATOM 2803 N N . THR B 1 96 ? -10.789 5.859 12.43 1 97.56 96 THR B N 1
ATOM 2804 C CA . THR B 1 96 ? -11.633 5.172 11.461 1 97.56 96 THR B CA 1
ATOM 2805 C C . THR B 1 96 ? -10.992 5.191 10.07 1 97.56 96 THR B C 1
ATOM 2807 O O . THR B 1 96 ? -11.039 4.199 9.344 1 97.56 96 THR B O 1
ATOM 2810 N N . GLY B 1 97 ? -10.375 6.254 9.711 1 97.44 97 GLY B N 1
ATOM 2811 C CA . GLY B 1 97 ? -9.656 6.332 8.453 1 97.44 97 GLY B CA 1
ATOM 2812 C C . GLY B 1 97 ? -8.5 5.355 8.359 1 97.44 97 GLY B C 1
ATOM 2813 O O . GLY B 1 97 ? -8.32 4.691 7.34 1 97.44 97 GLY B O 1
ATOM 2814 N N . MET B 1 98 ? -7.766 5.223 9.43 1 97.38 98 MET B N 1
ATOM 2815 C CA . MET B 1 98 ? -6.609 4.336 9.445 1 97.38 98 MET B CA 1
ATOM 2816 C C . MET B 1 98 ? -7.039 2.875 9.336 1 97.38 98 MET B C 1
ATOM 2818 O O . MET B 1 98 ? -6.355 2.068 8.703 1 97.38 98 MET B O 1
ATOM 2822 N N . ILE B 1 99 ? -8.109 2.551 9.953 1 98.38 99 ILE B N 1
ATOM 2823 C CA . ILE B 1 99 ? -8.633 1.193 9.836 1 98.38 99 ILE B CA 1
ATOM 2824 C C . ILE B 1 99 ? -8.969 0.889 8.383 1 98.38 99 ILE B C 1
ATOM 2826 O O . ILE B 1 99 ? -8.688 -0.203 7.887 1 98.38 99 ILE B O 1
ATOM 2830 N N . MET B 1 100 ? -9.523 1.833 7.68 1 98.12 100 MET B N 1
ATOM 2831 C CA . MET B 1 100 ? -9.844 1.656 6.27 1 98.12 100 MET B CA 1
ATOM 2832 C C . MET B 1 100 ? -8.578 1.47 5.441 1 98.12 100 MET B C 1
ATOM 2834 O O . MET B 1 100 ? -8.523 0.608 4.562 1 98.12 100 MET B O 1
ATOM 2838 N N . VAL B 1 101 ? -7.562 2.229 5.754 1 98.5 101 VAL B N 1
ATOM 2839 C CA . VAL B 1 101 ? -6.305 2.176 5.02 1 98.5 101 VAL B CA 1
ATOM 2840 C C . VAL B 1 101 ? -5.676 0.793 5.172 1 98.5 101 VAL B C 1
ATOM 2842 O O . VAL B 1 101 ? -5.352 0.14 4.176 1 98.5 101 VAL B O 1
ATOM 2845 N N . VAL B 1 102 ? -5.598 0.304 6.363 1 98.5 102 VAL B N 1
ATOM 2846 C CA . VAL B 1 102 ? -4.906 -0.949 6.652 1 98.5 102 VAL B CA 1
ATOM 2847 C C . VAL B 1 102 ? -5.723 -2.123 6.113 1 98.5 102 VAL B C 1
ATOM 2849 O O . VAL B 1 102 ? -5.164 -3.057 5.531 1 98.5 102 VAL B O 1
ATOM 2852 N N . SER B 1 103 ? -6.988 -2.045 6.34 1 98.56 103 SER B N 1
ATOM 2853 C CA . SER B 1 103 ? -7.816 -3.152 5.879 1 98.56 103 SER B CA 1
ATOM 2854 C C . SER B 1 103 ? -7.844 -3.227 4.355 1 98.56 103 SER B C 1
ATOM 2856 O O . SER B 1 103 ? -7.895 -4.316 3.783 1 98.56 103 SER B O 1
ATOM 2858 N N . MET B 1 104 ? -7.852 -2.117 3.695 1 98.25 104 MET B N 1
ATOM 2859 C CA . MET B 1 104 ? -7.793 -2.094 2.236 1 98.25 104 MET B CA 1
ATOM 2860 C C . MET B 1 104 ? -6.48 -2.68 1.733 1 98.25 104 MET B C 1
ATOM 2862 O O . MET B 1 104 ? -6.473 -3.502 0.814 1 98.25 104 MET B O 1
ATOM 2866 N N . CYS B 1 105 ? -5.418 -2.312 2.33 1 98.62 105 CYS B N 1
ATOM 2867 C CA . CYS B 1 105 ? -4.102 -2.84 1.983 1 98.62 105 CYS B CA 1
ATOM 2868 C C . CYS B 1 105 ? -4.047 -4.348 2.203 1 98.62 105 CYS B C 1
ATOM 2870 O O . CYS B 1 105 ? -3.584 -5.09 1.333 1 98.62 105 CYS B O 1
ATOM 2872 N N . ALA B 1 106 ? -4.551 -4.77 3.312 1 98.56 106 ALA B N 1
ATOM 2873 C CA . ALA B 1 106 ? -4.523 -6.188 3.656 1 98.56 106 ALA B CA 1
ATOM 2874 C C . ALA B 1 106 ? -5.41 -6.996 2.715 1 98.56 106 ALA B C 1
ATOM 2876 O O . ALA B 1 106 ? -5.008 -8.062 2.238 1 98.56 106 ALA B O 1
ATOM 2877 N N . THR B 1 107 ? -6.566 -6.473 2.461 1 98 107 THR B N 1
ATOM 2878 C CA . THR B 1 107 ? -7.477 -7.152 1.55 1 98 107 THR B CA 1
ATOM 2879 C C . THR B 1 107 ? -6.848 -7.312 0.17 1 98 107 THR B C 1
ATOM 2881 O O . THR B 1 107 ? -7.004 -8.352 -0.474 1 98 107 THR B O 1
ATOM 2884 N N . GLY B 1 108 ? -6.137 -6.332 -0.273 1 97.56 108 GLY B N 1
ATOM 2885 C CA . GLY B 1 108 ? -5.496 -6.391 -1.578 1 97.56 108 GLY B CA 1
ATOM 2886 C C . GLY B 1 108 ? -4.27 -7.277 -1.603 1 97.56 108 GLY B C 1
ATOM 2887 O O . GLY B 1 108 ? -3.951 -7.879 -2.629 1 97.56 108 GLY B O 1
ATOM 2888 N N . SER B 1 109 ? -3.609 -7.395 -0.497 1 97.62 109 SER B N 1
ATOM 2889 C CA . SER B 1 109 ? -2.301 -8.039 -0.488 1 97.62 109 SER B CA 1
ATOM 2890 C C . SER B 1 109 ? -2.416 -9.516 -0.11 1 97.62 109 SER B C 1
ATOM 2892 O O . SER B 1 109 ? -1.543 -10.312 -0.445 1 97.62 109 SER B O 1
ATOM 2894 N N . ILE B 1 110 ? -3.396 -9.859 0.646 1 97.38 110 ILE B N 1
ATOM 2895 C CA . ILE B 1 110 ? -3.627 -11.25 1.022 1 97.38 110 ILE B CA 1
ATOM 2896 C C . ILE B 1 110 ? -4.605 -11.891 0.043 1 97.38 110 ILE B C 1
ATOM 2898 O O . ILE B 1 110 ? -5.762 -11.469 -0.057 1 97.38 110 ILE B O 1
ATOM 2902 N N . GLN B 1 111 ? -4.137 -12.867 -0.62 1 93.12 111 GLN B N 1
ATOM 2903 C CA . GLN B 1 111 ? -4.922 -13.453 -1.7 1 93.12 111 GLN B CA 1
ATOM 2904 C C . GLN B 1 111 ? -6.031 -14.352 -1.152 1 93.12 111 GLN B C 1
ATOM 2906 O O . GLN B 1 111 ? -5.836 -15.047 -0.155 1 93.12 111 GLN B O 1
ATOM 2911 N N . ASN B 1 112 ? -7.141 -14.266 -1.806 1 90 112 ASN B N 1
ATOM 2912 C CA . ASN B 1 112 ? -8.281 -15.109 -1.466 1 90 112 ASN B CA 1
ATOM 2913 C C . ASN B 1 112 ? -8.203 -16.469 -2.154 1 90 112 ASN B C 1
ATOM 2915 O O . ASN B 1 112 ? -9.086 -16.828 -2.938 1 90 112 ASN B O 1
ATOM 2919 N N . ASP B 1 113 ? -7.164 -17.078 -1.956 1 85.19 113 ASP B N 1
ATOM 2920 C CA . ASP B 1 113 ? -6.898 -18.375 -2.584 1 85.19 113 ASP B CA 1
ATOM 2921 C C . ASP B 1 113 ? -6.328 -19.359 -1.574 1 85.19 113 ASP B C 1
ATOM 2923 O O . ASP B 1 113 ? -6.305 -19.094 -0.372 1 85.19 113 ASP B O 1
ATOM 2927 N N . LYS B 1 114 ? -6.078 -20.641 -2.186 1 84.56 114 LYS B N 1
ATOM 2928 C CA . LYS B 1 114 ? -5.453 -21.656 -1.328 1 84.56 114 LYS B CA 1
ATOM 2929 C C . LYS B 1 114 ? -4.105 -21.172 -0.802 1 84.56 114 LYS B C 1
ATOM 2931 O O . LYS B 1 114 ? -3.396 -20.422 -1.487 1 84.56 114 LYS B O 1
ATOM 2936 N N . PRO B 1 115 ? -3.812 -21.562 0.447 1 88.38 115 PRO B N 1
ATOM 2937 C CA . PRO B 1 115 ? -4.531 -22.453 1.357 1 88.38 115 PRO B CA 1
ATOM 2938 C C . PRO B 1 115 ? -5.715 -21.766 2.039 1 88.38 115 PRO B C 1
ATOM 2940 O O . PRO B 1 115 ? -5.852 -20.547 1.975 1 88.38 115 PRO B O 1
ATOM 2943 N N . PHE B 1 116 ? -6.488 -22.5 2.748 1 86.5 116 PHE B N 1
ATOM 2944 C CA . PHE B 1 116 ? -7.773 -22.062 3.285 1 86.5 116 PHE B CA 1
ATOM 2945 C C . PHE B 1 116 ? -7.594 -20.953 4.305 1 86.5 116 PHE B C 1
ATOM 2947 O O . PHE B 1 116 ? -8.406 -20.031 4.367 1 86.5 116 PHE B O 1
ATOM 2954 N N . TYR B 1 117 ? -6.586 -21.016 5.094 1 91.44 117 TYR B N 1
ATOM 2955 C CA . TYR B 1 117 ? -6.402 -20.016 6.125 1 91.44 117 TYR B CA 1
ATOM 2956 C C . TYR B 1 117 ? -6.16 -18.641 5.504 1 91.44 117 TYR B C 1
ATOM 2958 O O . TYR B 1 117 ? -6.484 -17.609 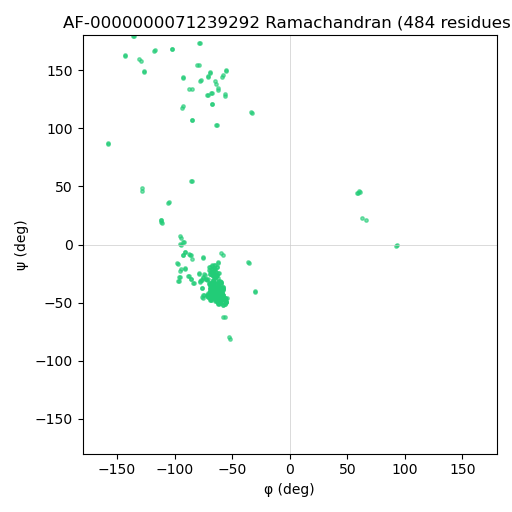6.105 1 91.44 117 TYR B O 1
ATOM 2966 N N . LEU B 1 118 ? -5.602 -18.531 4.316 1 93.38 118 LEU B N 1
ATOM 2967 C CA . LEU B 1 118 ? -5.441 -17.25 3.623 1 93.38 118 LEU B CA 1
ATOM 2968 C C . LEU B 1 118 ? -6.793 -16.703 3.188 1 93.38 118 LEU B C 1
ATOM 2970 O O . LEU B 1 118 ? -7.012 -15.492 3.217 1 93.38 118 LEU B O 1
ATOM 2974 N N . GLN B 1 119 ? -7.684 -17.562 2.83 1 91.06 119 GLN B N 1
ATOM 2975 C CA . GLN B 1 119 ? -9.031 -17.156 2.477 1 91.06 119 GLN B CA 1
ATOM 2976 C C . GLN B 1 119 ? -9.75 -16.547 3.678 1 91.06 119 GLN B C 1
ATOM 2978 O O . GLN B 1 119 ? -10.438 -15.523 3.549 1 91.06 119 GLN B O 1
ATOM 2983 N N . ILE B 1 120 ? -9.578 -17.203 4.758 1 93 120 ILE B N 1
ATOM 2984 C CA . ILE B 1 120 ? -10.18 -16.719 5.992 1 93 120 ILE B CA 1
ATOM 2985 C C . ILE B 1 120 ? -9.625 -15.328 6.32 1 93 120 ILE B C 1
ATOM 2987 O O . ILE B 1 120 ? -10.391 -14.398 6.598 1 93 120 ILE B O 1
ATOM 2991 N N . LEU B 1 121 ? -8.32 -15.234 6.266 1 96.38 121 LEU B N 1
ATOM 2992 C CA . LEU B 1 121 ? -7.676 -13.977 6.594 1 96.38 121 LEU B CA 1
ATOM 2993 C C . LEU B 1 121 ? -8.117 -12.875 5.633 1 96.38 121 LEU B C 1
ATOM 2995 O O . LEU B 1 121 ? -8.422 -11.758 6.062 1 96.38 121 LEU B O 1
ATOM 2999 N N . HIS B 1 122 ? -8.141 -13.172 4.34 1 96.31 122 HIS B N 1
ATOM 3000 C CA . HIS B 1 122 ? -8.625 -12.227 3.34 1 96.31 122 HIS B CA 1
ATOM 3001 C C . HIS B 1 122 ? -10.039 -11.75 3.672 1 96.31 122 HIS B C 1
ATOM 3003 O O . HIS B 1 122 ? -10.305 -10.547 3.689 1 96.31 122 HIS B O 1
ATOM 3009 N N . ASN B 1 123 ? -10.93 -12.664 4.016 1 93.38 123 ASN B N 1
ATOM 3010 C CA . ASN B 1 123 ? -12.328 -12.336 4.273 1 93.38 123 ASN B CA 1
ATOM 3011 C C . ASN B 1 123 ? -12.484 -11.531 5.562 1 93.38 123 ASN B C 1
ATOM 3013 O O . ASN B 1 123 ? -13.367 -10.68 5.664 1 93.38 123 ASN B O 1
ATOM 3017 N N . ILE B 1 124 ? -11.688 -11.773 6.504 1 96.88 124 ILE B N 1
ATOM 3018 C CA . ILE B 1 124 ? -11.703 -10.984 7.734 1 96.88 124 ILE B CA 1
ATOM 3019 C C . ILE B 1 124 ? -11.391 -9.523 7.418 1 96.88 124 ILE B C 1
ATOM 3021 O O . ILE B 1 124 ? -12.133 -8.625 7.812 1 96.88 124 ILE B O 1
ATOM 3025 N N . PHE B 1 125 ? -10.32 -9.289 6.703 1 98 125 PHE B N 1
ATOM 3026 C CA . PHE B 1 125 ? -9.93 -7.918 6.398 1 98 125 PHE B CA 1
ATOM 3027 C C . PHE B 1 125 ? -10.93 -7.266 5.449 1 98 125 PHE B C 1
ATOM 3029 O O . PHE B 1 125 ? -11.203 -6.07 5.559 1 98 125 PHE B O 1
ATOM 3036 N N . ALA B 1 126 ? -11.477 -8.055 4.531 1 96.94 126 ALA B N 1
ATOM 3037 C CA . ALA B 1 126 ? -12.516 -7.527 3.652 1 96.94 126 ALA B CA 1
ATOM 3038 C C . ALA B 1 126 ? -13.742 -7.094 4.453 1 96.94 126 ALA B C 1
ATOM 3040 O O . ALA B 1 126 ? -14.312 -6.031 4.195 1 96.94 126 ALA B O 1
ATOM 3041 N N . THR B 1 127 ? -14.125 -7.906 5.414 1 95.88 127 THR B N 1
ATOM 3042 C CA . THR B 1 127 ? -15.273 -7.574 6.254 1 95.88 127 THR B CA 1
ATOM 3043 C C . THR B 1 127 ? -14.984 -6.336 7.098 1 95.88 127 THR B C 1
ATOM 3045 O O . THR B 1 127 ? -15.844 -5.465 7.242 1 95.88 127 THR B O 1
ATOM 3048 N N . ILE B 1 128 ? -13.828 -6.25 7.605 1 97.75 128 ILE B N 1
ATOM 3049 C CA . ILE B 1 128 ? -13.43 -5.07 8.367 1 97.75 128 ILE B CA 1
ATOM 3050 C C . ILE B 1 128 ? -13.492 -3.836 7.469 1 97.75 128 ILE B C 1
ATOM 3052 O O . ILE B 1 128 ? -13.992 -2.785 7.875 1 97.75 128 ILE B O 1
ATOM 3056 N N . LEU B 1 129 ? -12.984 -3.93 6.301 1 97.56 129 LEU B N 1
ATOM 3057 C CA . LEU B 1 129 ? -13.008 -2.82 5.352 1 97.56 129 LEU B CA 1
ATOM 3058 C C . LEU B 1 129 ? -14.445 -2.389 5.062 1 97.56 129 LEU B C 1
ATOM 3060 O O . LEU B 1 129 ? -14.773 -1.205 5.172 1 97.56 129 LEU B O 1
ATOM 3064 N N . PHE B 1 130 ? -15.297 -3.303 4.801 1 96.94 130 PHE B N 1
ATOM 3065 C CA . PHE B 1 130 ? -16.672 -3.01 4.43 1 96.94 130 PHE B CA 1
ATOM 3066 C C . PHE B 1 130 ? -17.422 -2.383 5.594 1 96.94 130 PHE B C 1
ATOM 3068 O O . PHE B 1 130 ? -18.25 -1.484 5.398 1 96.94 130 PHE B O 1
ATOM 3075 N N . THR B 1 131 ? -17.125 -2.807 6.75 1 95.56 131 THR B N 1
ATOM 3076 C CA . THR B 1 131 ? -17.828 -2.293 7.914 1 95.56 131 THR B CA 1
ATOM 3077 C C . THR B 1 131 ? -17.234 -0.973 8.383 1 95.56 131 THR B C 1
ATOM 3079 O O . THR B 1 131 ? -17.938 -0.089 8.852 1 95.56 131 THR B O 1
ATOM 3082 N N . SER B 1 132 ? -15.93 -0.809 8.227 1 96.19 132 SER B N 1
ATOM 3083 C CA . SER B 1 132 ? -15.266 0.407 8.688 1 96.19 132 SER B CA 1
ATOM 3084 C C . SER B 1 132 ? -15.711 1.619 7.875 1 96.19 132 SER B C 1
ATOM 3086 O O . SER B 1 132 ? -15.695 2.746 8.375 1 96.19 132 SER B O 1
ATOM 3088 N N . VAL B 1 133 ? -16.156 1.399 6.695 1 95.69 133 VAL B N 1
ATOM 3089 C CA . VAL B 1 133 ? -16.656 2.475 5.844 1 95.69 133 VAL B CA 1
ATOM 3090 C C . VAL B 1 133 ? -17.812 3.186 6.527 1 95.69 133 VAL B C 1
ATOM 3092 O O . VAL B 1 133 ? -17.828 4.414 6.629 1 95.69 133 VAL B O 1
ATOM 3095 N N . GLN B 1 134 ? -18.766 2.477 7.066 1 96.44 134 GLN B N 1
ATOM 3096 C CA . GLN B 1 134 ? -19.938 3.061 7.711 1 96.44 134 GLN B CA 1
ATOM 3097 C C . GLN B 1 134 ? -19.547 3.824 8.977 1 96.44 134 GLN B C 1
ATOM 3099 O O . GLN B 1 134 ? -20.109 4.883 9.266 1 96.44 134 GLN B O 1
ATOM 3104 N N . PHE B 1 135 ? -18.625 3.285 9.656 1 96.69 135 PHE B N 1
ATOM 3105 C CA . PHE B 1 135 ? -18.172 3.973 10.859 1 96.69 135 PHE B CA 1
ATOM 3106 C C . PHE B 1 135 ? -17.484 5.281 10.5 1 96.69 135 PHE B C 1
ATOM 3108 O O . PHE B 1 135 ? -17.625 6.277 11.219 1 96.69 135 PHE B O 1
ATOM 3115 N N . ASP B 1 136 ? -16.719 5.219 9.445 1 96.88 136 ASP B N 1
ATOM 3116 C CA . ASP B 1 136 ? -16.062 6.438 9 1 96.88 136 ASP B CA 1
ATOM 3117 C C . ASP B 1 136 ? -17.078 7.48 8.531 1 96.88 136 ASP B C 1
ATOM 3119 O O . ASP B 1 136 ? -16.953 8.664 8.867 1 96.88 136 ASP B O 1
ATOM 3123 N N . ILE B 1 137 ? -18.062 7.066 7.82 1 96.38 137 ILE B N 1
ATOM 3124 C CA . ILE B 1 137 ? -19.109 7.965 7.363 1 96.38 137 ILE B CA 1
ATOM 3125 C C . ILE B 1 137 ? -19.828 8.57 8.57 1 96.38 137 ILE B C 1
ATOM 3127 O O . ILE B 1 137 ? -20.062 9.781 8.609 1 96.38 137 ILE B O 1
ATOM 3131 N N . LEU B 1 138 ? -20.156 7.77 9.484 1 96.31 138 LEU B N 1
ATOM 3132 C CA . LEU B 1 138 ? -20.844 8.234 10.688 1 96.31 138 LEU B CA 1
ATOM 3133 C C . LEU B 1 138 ? -20.016 9.266 11.43 1 96.31 138 LEU B C 1
ATOM 3135 O O . LEU B 1 138 ? -20.531 10.312 11.844 1 96.31 138 LEU B O 1
ATOM 3139 N N . THR B 1 139 ? -18.75 8.969 11.602 1 95.81 139 THR B N 1
ATOM 3140 C CA . THR B 1 139 ? -17.844 9.891 12.281 1 95.81 139 THR B CA 1
ATOM 3141 C C . THR B 1 139 ? -17.797 11.234 11.562 1 95.81 139 THR B C 1
ATOM 3143 O O . THR B 1 139 ? -17.938 12.281 12.188 1 95.81 139 THR B O 1
ATOM 3146 N N . GLU B 1 140 ? -17.641 11.148 10.273 1 94.44 140 GLU B N 1
ATOM 3147 C CA . GLU B 1 140 ? -17.531 12.375 9.492 1 94.44 140 GLU B CA 1
ATOM 3148 C C . GLU B 1 140 ? -18.859 13.133 9.477 1 94.44 140 GLU B C 1
ATOM 3150 O O . GLU B 1 140 ? -18.875 14.367 9.43 1 94.44 140 GLU B O 1
ATOM 3155 N N . PHE B 1 141 ? -19.969 12.422 9.508 1 93.69 141 PHE B N 1
ATOM 3156 C CA . PHE B 1 141 ? -21.297 13.023 9.609 1 93.69 141 PHE B CA 1
ATOM 3157 C C . PHE B 1 141 ? -21.438 13.789 10.914 1 93.69 141 PHE B C 1
ATOM 3159 O O . PHE B 1 141 ? -21.891 14.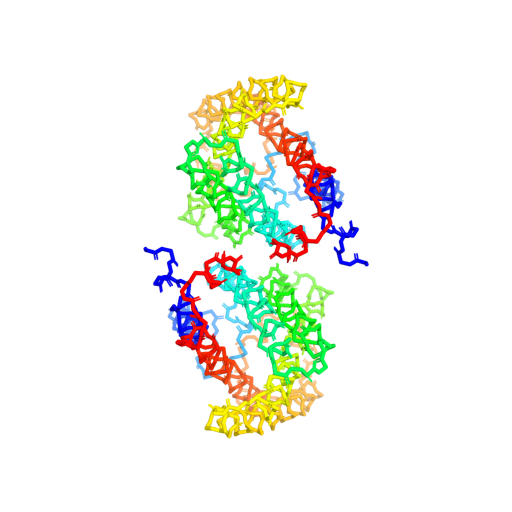938 10.922 1 93.69 141 PHE B O 1
ATOM 3166 N N . LEU B 1 142 ? -21.047 13.234 12.023 1 93.31 142 LEU B N 1
ATOM 3167 C CA . LEU B 1 142 ? -21.172 13.852 13.344 1 93.31 142 LEU B CA 1
ATOM 3168 C C . LEU B 1 142 ? -20.266 15.078 13.453 1 93.31 142 LEU B C 1
ATOM 3170 O O . LEU B 1 142 ? -20.641 16.078 14.086 1 93.31 142 LEU B O 1
ATOM 3174 N N . ILE B 1 143 ? -19.141 15 12.82 1 92.75 143 ILE B N 1
ATOM 3175 C CA . ILE B 1 143 ? -18.234 16.141 12.805 1 92.75 143 ILE B CA 1
ATOM 3176 C C . ILE B 1 143 ? -18.844 17.281 11.984 1 92.75 143 ILE B C 1
ATOM 3178 O O . ILE B 1 143 ? -18.859 18.438 12.422 1 92.75 143 ILE B O 1
ATOM 3182 N N . ALA B 1 144 ? -19.312 16.953 10.859 1 89.81 144 ALA B N 1
ATOM 3183 C CA . ALA B 1 144 ? -19.875 17.953 9.961 1 89.81 144 ALA B CA 1
ATOM 3184 C C . ALA B 1 144 ? -21.062 18.672 10.617 1 89.81 144 ALA B C 1
ATOM 3186 O O . ALA B 1 144 ? -21.281 19.859 10.391 1 89.81 144 ALA B O 1
ATOM 3187 N N . ARG B 1 145 ? -21.797 18 11.414 1 88.94 145 ARG B N 1
ATOM 3188 C CA . ARG B 1 145 ? -22.953 18.578 12.086 1 88.94 145 ARG B CA 1
ATOM 3189 C C . ARG B 1 145 ? -22.531 19.625 13.102 1 88.94 145 ARG B C 1
ATOM 3191 O O . ARG B 1 145 ? -23.328 20.516 13.453 1 88.94 145 ARG B O 1
ATOM 3198 N N . GLN B 1 146 ? -21.344 19.562 13.516 1 86.62 146 GLN B N 1
ATOM 3199 C CA . GLN B 1 146 ? -20.844 20.516 14.508 1 86.62 146 GLN B CA 1
ATOM 3200 C C . GLN B 1 146 ? -20.234 21.734 13.844 1 86.62 146 GLN B C 1
ATOM 3202 O O . GLN B 1 146 ? -20.031 22.766 14.5 1 86.62 146 GLN B O 1
ATOM 3207 N N . LEU B 1 147 ? -19.891 21.578 12.656 1 85.38 147 LEU B N 1
ATOM 3208 C CA . LEU B 1 147 ? -19.203 22.656 11.945 1 85.38 147 LEU B CA 1
ATOM 3209 C C . LEU B 1 147 ? -20.203 23.531 11.195 1 85.38 147 LEU B C 1
ATOM 3211 O O . LEU B 1 147 ? -21.188 23.016 10.648 1 85.38 147 LEU B O 1
ATOM 3215 N N . PRO B 1 148 ? -19.891 24.781 11.172 1 82.31 148 PRO B N 1
ATOM 3216 C CA . PRO B 1 148 ? -20.797 25.672 10.445 1 82.31 148 PRO B CA 1
ATOM 3217 C C . PRO B 1 148 ? -20.766 25.453 8.938 1 82.31 148 PRO B C 1
ATOM 3219 O O . PRO B 1 148 ? -19.734 25.062 8.391 1 82.31 148 PRO B O 1
ATOM 3222 N N . ASN B 1 149 ? -21.828 25.641 8.156 1 76.75 149 ASN B N 1
ATOM 3223 C CA . ASN B 1 149 ? -21.969 25.609 6.703 1 76.75 149 ASN B CA 1
ATOM 3224 C C . ASN B 1 149 ? -21.656 24.234 6.129 1 76.75 149 ASN B C 1
ATOM 3226 O O . ASN B 1 149 ? -21.094 24.125 5.039 1 76.75 149 ASN B O 1
ATOM 3230 N N . GLN B 1 150 ? -21.766 23.234 6.926 1 79.75 150 GLN B N 1
ATOM 3231 C CA . GLN B 1 150 ? -21.5 21.891 6.441 1 79.75 150 GLN B CA 1
ATOM 3232 C C . GLN B 1 150 ? -22.797 21.062 6.395 1 79.75 150 GLN B C 1
ATOM 3234 O O . GLN B 1 150 ? -22.75 19.844 6.367 1 79.75 150 GLN B O 1
ATOM 3239 N N . THR B 1 151 ? -23.953 21.719 6.395 1 77.88 151 THR B N 1
ATOM 3240 C CA . THR B 1 151 ? -25.25 21.047 6.461 1 77.88 151 THR B CA 1
ATOM 3241 C C . THR B 1 151 ? -25.484 20.219 5.203 1 77.88 151 THR B C 1
ATOM 3243 O O . THR B 1 151 ? -25.938 19.078 5.289 1 77.88 151 THR B O 1
ATOM 3246 N N . ARG B 1 152 ? -25.219 20.766 4.062 1 78.94 152 ARG B N 1
ATOM 3247 C CA . ARG B 1 152 ? -25.438 20.047 2.812 1 78.94 152 ARG B CA 1
ATOM 3248 C C . ARG B 1 152 ? -24.594 18.781 2.752 1 78.94 152 ARG B C 1
ATOM 3250 O O . ARG B 1 152 ? -25.078 17.703 2.381 1 78.94 152 ARG B O 1
ATOM 3257 N N . ILE B 1 153 ? -23.406 18.891 3.078 1 85.25 153 ILE B N 1
ATOM 3258 C CA . ILE B 1 153 ? -22.5 17.75 3.047 1 85.25 153 ILE B CA 1
ATOM 3259 C C . ILE B 1 153 ? -22.938 16.719 4.094 1 85.25 153 ILE B C 1
ATOM 3261 O O . ILE B 1 153 ? -22.875 15.508 3.848 1 85.25 153 ILE B O 1
ATOM 3265 N N . SER B 1 154 ? -23.391 17.203 5.18 1 87.19 154 SER B N 1
ATOM 3266 C CA . SER B 1 154 ? -23.875 16.312 6.238 1 87.19 154 SER B CA 1
ATOM 3267 C C . SER B 1 154 ? -25.078 15.5 5.773 1 87.19 154 SER B C 1
ATOM 3269 O O . SER B 1 154 ? -25.141 14.297 6.02 1 87.19 154 SER B O 1
ATOM 3271 N N . ASN B 1 155 ? -25.922 16.156 5.094 1 88.88 155 ASN B N 1
ATOM 3272 C CA . ASN B 1 155 ? -27.094 15.461 4.566 1 88.88 155 ASN B CA 1
ATOM 3273 C C . ASN B 1 155 ? -26.703 14.406 3.531 1 88.88 155 ASN B C 1
ATOM 3275 O O . ASN B 1 155 ? -27.266 13.312 3.514 1 88.88 155 ASN B O 1
ATOM 3279 N N . GLY B 1 156 ? -25.828 14.727 2.672 1 91.31 156 GLY B N 1
ATOM 3280 C CA . GLY B 1 156 ? -25.328 13.75 1.717 1 91.31 156 GLY B CA 1
ATOM 3281 C C . GLY B 1 156 ? -24.703 12.531 2.375 1 91.31 156 GLY B C 1
ATOM 3282 O O . GLY B 1 156 ? -24.938 11.398 1.945 1 91.31 156 GLY B O 1
ATOM 3283 N N . ARG B 1 157 ? -24.031 12.758 3.432 1 92.94 157 ARG B N 1
ATOM 3284 C CA . ARG B 1 157 ? -23.359 11.68 4.141 1 92.94 157 ARG B CA 1
ATOM 3285 C C . ARG B 1 157 ? -24.359 10.734 4.793 1 92.94 157 ARG B C 1
ATOM 3287 O O . ARG B 1 157 ? -24.141 9.523 4.824 1 92.94 157 ARG B O 1
ATOM 3294 N N . ILE B 1 158 ? -25.391 11.305 5.277 1 93.56 158 ILE B N 1
ATOM 3295 C CA . ILE B 1 158 ? -26.375 10.453 5.938 1 93.56 158 ILE B CA 1
ATOM 3296 C C . ILE B 1 158 ? -27.047 9.547 4.906 1 93.56 158 ILE B C 1
ATOM 3298 O O . ILE B 1 158 ? -27.375 8.391 5.203 1 93.56 158 ILE B O 1
ATOM 3302 N N . ILE B 1 159 ? -27.328 10.023 3.773 1 95.31 159 ILE B N 1
ATOM 3303 C CA . ILE B 1 159 ? -27.906 9.219 2.701 1 95.31 159 ILE B CA 1
ATOM 3304 C C . ILE B 1 159 ? -26.953 8.086 2.334 1 95.31 159 ILE B C 1
ATOM 3306 O O . ILE B 1 159 ? -27.359 6.93 2.248 1 95.31 159 ILE B O 1
ATOM 3310 N N . ILE B 1 160 ? -25.703 8.383 2.148 1 96 160 ILE B N 1
ATOM 3311 C CA . ILE B 1 160 ? -24.688 7.387 1.819 1 96 160 ILE B CA 1
ATOM 3312 C C . ILE B 1 160 ? -24.609 6.355 2.939 1 96 160 ILE B C 1
ATOM 3314 O O . ILE B 1 160 ? -24.484 5.156 2.678 1 96 160 ILE B O 1
ATOM 3318 N N . LEU B 1 161 ? -24.688 6.828 4.141 1 96.69 161 LEU B N 1
ATOM 3319 C CA . LEU B 1 161 ? -24.594 5.953 5.305 1 96.69 161 LEU B CA 1
ATOM 3320 C C . LEU B 1 161 ? -25.734 4.941 5.316 1 96.69 161 LEU B C 1
ATOM 3322 O O . LEU B 1 161 ? -25.516 3.748 5.516 1 96.69 161 LEU B O 1
ATOM 3326 N N . ILE B 1 162 ? -26.906 5.414 5.105 1 96.56 162 ILE B N 1
ATOM 3327 C CA . ILE B 1 162 ? -28.078 4.543 5.133 1 96.56 162 ILE B CA 1
ATOM 3328 C C . ILE B 1 162 ? -27.969 3.496 4.023 1 96.56 162 ILE B C 1
ATOM 3330 O O . ILE B 1 162 ? -28.188 2.307 4.266 1 96.56 162 ILE B O 1
ATOM 3334 N N . ILE B 1 163 ? -27.641 3.908 2.855 1 96.5 163 ILE B N 1
ATOM 3335 C CA . ILE B 1 163 ? -27.516 2.998 1.723 1 96.5 163 ILE B CA 1
ATOM 3336 C C . ILE B 1 163 ? -26.406 1.979 2.002 1 96.5 163 ILE B C 1
ATOM 3338 O O . ILE B 1 163 ? -26.609 0.775 1.825 1 96.5 163 ILE B O 1
ATOM 3342 N N . SER B 1 164 ? -25.281 2.416 2.443 1 96.56 164 SER B N 1
ATOM 3343 C CA . SER B 1 164 ? -24.141 1.539 2.686 1 96.56 164 SER B CA 1
ATOM 3344 C C . SER B 1 164 ? -24.406 0.585 3.844 1 96.56 164 SER B C 1
ATOM 3346 O O . SER B 1 164 ? -24.016 -0.584 3.795 1 96.56 164 SER B O 1
ATOM 3348 N N . MET B 1 165 ? -25.047 1.077 4.867 1 96.81 165 MET B N 1
ATOM 3349 C CA . MET B 1 165 ? -25.359 0.233 6.016 1 96.81 165 MET B CA 1
ATOM 3350 C C . MET B 1 165 ? -26.344 -0.872 5.621 1 96.81 165 MET B C 1
ATOM 3352 O O . MET B 1 165 ? -26.172 -2.027 6.016 1 96.81 165 MET B O 1
ATOM 3356 N N . THR B 1 166 ? -27.312 -0.509 4.922 1 97.81 166 THR B N 1
ATOM 3357 C CA . THR B 1 166 ? -28.266 -1.497 4.43 1 97.81 166 THR B CA 1
ATOM 3358 C C . THR B 1 166 ? -27.578 -2.527 3.545 1 97.81 166 THR B C 1
ATOM 3360 O O . THR B 1 166 ? -27.812 -3.73 3.68 1 97.81 166 THR B O 1
ATOM 3363 N N . ALA B 1 167 ? -26.75 -2.088 2.709 1 97.56 167 ALA B N 1
ATOM 3364 C CA . ALA B 1 167 ? -26.016 -2.969 1.797 1 97.56 167 ALA B CA 1
ATOM 3365 C C . ALA B 1 167 ? -25.141 -3.945 2.566 1 97.56 167 ALA B C 1
ATOM 3367 O O . ALA B 1 167 ? -25.078 -5.133 2.24 1 97.56 167 ALA B O 1
ATOM 3368 N N . VAL B 1 168 ? -24.438 -3.498 3.578 1 97.44 168 VAL B N 1
ATOM 3369 C CA . VAL B 1 168 ? -23.531 -4.363 4.344 1 97.44 168 VAL B CA 1
ATOM 3370 C C . VAL B 1 168 ? -24.344 -5.426 5.074 1 97.44 168 VAL B C 1
ATOM 3372 O O . VAL B 1 168 ? -23.969 -6.602 5.094 1 97.44 168 VAL B O 1
ATOM 3375 N N . ILE B 1 169 ? -25.422 -5.039 5.656 1 97.69 169 ILE B N 1
ATOM 3376 C CA . ILE B 1 169 ? -26.281 -5.973 6.383 1 97.69 169 ILE B CA 1
ATOM 3377 C C . ILE B 1 169 ? -26.812 -7.039 5.43 1 97.69 169 ILE B C 1
ATOM 3379 O O . ILE B 1 169 ? -26.734 -8.234 5.711 1 97.69 169 ILE B O 1
ATOM 3383 N N . LEU B 1 170 ? -27.328 -6.621 4.332 1 97.94 170 LEU B N 1
ATOM 3384 C CA . LEU B 1 170 ? -27.875 -7.551 3.359 1 97.94 170 LEU B CA 1
ATOM 3385 C C . LEU B 1 170 ? -26.781 -8.414 2.738 1 97.94 170 LEU B C 1
ATOM 3387 O O . LEU B 1 170 ? -27 -9.594 2.451 1 97.94 170 LEU B O 1
ATOM 3391 N N . TYR B 1 171 ? -25.641 -7.816 2.484 1 97.12 171 TYR B N 1
ATOM 3392 C CA . TYR B 1 171 ? -24.484 -8.562 1.987 1 97.12 171 TYR B CA 1
ATOM 3393 C C . TYR B 1 171 ? -24.141 -9.719 2.918 1 97.12 171 TYR B C 1
ATOM 3395 O O . TYR B 1 171 ? -24.062 -10.867 2.48 1 97.12 171 TYR B O 1
ATOM 3403 N N . LEU B 1 172 ? -24.047 -9.438 4.227 1 96.56 172 LEU B N 1
ATOM 3404 C CA . LEU B 1 172 ? -23.641 -10.445 5.203 1 96.56 172 LEU B CA 1
ATOM 3405 C C . LEU B 1 172 ? -24.719 -11.508 5.367 1 96.56 172 LEU B C 1
ATOM 3407 O O . LEU B 1 172 ? -24.422 -12.703 5.43 1 96.56 172 LEU B O 1
ATOM 3411 N N . LEU B 1 173 ? -25.953 -11.117 5.402 1 97.06 173 LEU B N 1
ATOM 3412 C CA . LEU B 1 173 ? -27.047 -12.062 5.57 1 97.06 173 LEU B CA 1
ATOM 3413 C C . LEU B 1 173 ? -27.141 -13.016 4.383 1 97.06 173 LEU B C 1
ATOM 3415 O O . LEU B 1 173 ? -27.219 -14.227 4.566 1 97.06 173 LEU B O 1
ATOM 3419 N N . THR B 1 174 ? -27.109 -12.5 3.211 1 96.25 174 THR B N 1
ATOM 3420 C CA . THR B 1 174 ? -27.234 -13.328 2.018 1 96.25 174 THR B CA 1
ATOM 3421 C C . THR B 1 174 ? -25.984 -14.188 1.828 1 96.25 174 THR B C 1
ATOM 3423 O O . THR B 1 174 ? -26.062 -15.312 1.33 1 96.25 174 THR B O 1
ATOM 3426 N N . MET B 1 175 ? -24.859 -13.656 2.197 1 93.25 175 MET B N 1
ATOM 3427 C CA . MET B 1 175 ? -23.625 -14.438 2.15 1 93.25 175 MET B CA 1
ATOM 3428 C C . MET B 1 175 ? -23.719 -15.656 3.062 1 93.25 175 MET B C 1
ATOM 3430 O O . MET B 1 175 ? -23.359 -16.766 2.664 1 93.25 175 MET B O 1
ATOM 3434 N N . ILE B 1 176 ? -24.203 -15.461 4.258 1 92.56 176 ILE B N 1
ATOM 3435 C CA . ILE B 1 176 ? -24.328 -16.531 5.238 1 92.56 176 ILE B CA 1
ATOM 3436 C C . ILE B 1 176 ? -25.297 -17.594 4.719 1 92.56 176 ILE B C 1
ATOM 3438 O O . ILE B 1 176 ? -25 -18.797 4.773 1 92.56 176 ILE B O 1
ATOM 3442 N N . ILE B 1 177 ? -26.375 -17.203 4.188 1 94 177 ILE B N 1
ATOM 3443 C CA . ILE B 1 177 ? -27.375 -18.125 3.664 1 94 177 ILE B CA 1
ATOM 3444 C C . ILE B 1 177 ? -26.781 -18.906 2.486 1 94 177 ILE B C 1
ATOM 3446 O O . ILE B 1 177 ? -26.969 -20.125 2.385 1 94 177 ILE B O 1
ATOM 3450 N N . SER B 1 178 ? -26.094 -18.203 1.59 1 90.31 178 SER B N 1
ATOM 3451 C CA . SER B 1 178 ? -25.453 -18.859 0.445 1 90.31 178 SER B CA 1
ATOM 3452 C C . SER B 1 178 ? -24.453 -19.922 0.893 1 90.31 178 SER B C 1
ATOM 3454 O O . SER B 1 178 ? -24.438 -21.031 0.345 1 90.31 178 SER B O 1
ATOM 3456 N N . PHE B 1 179 ? -23.703 -19.609 1.854 1 84.31 179 PHE B N 1
ATOM 3457 C CA . PHE B 1 179 ? -22.672 -20.531 2.35 1 84.31 179 PHE B CA 1
ATOM 3458 C C . PHE B 1 179 ? -23.297 -21.75 3.004 1 84.31 179 PHE B C 1
ATOM 3460 O O . PHE B 1 179 ? -22.75 -22.844 2.93 1 84.31 179 PHE B O 1
ATOM 3467 N N . GLN B 1 180 ? -24.359 -21.609 3.672 1 87.75 180 GLN B N 1
ATOM 3468 C CA . GLN B 1 180 ? -25.047 -22.719 4.32 1 87.75 180 GLN B CA 1
ATOM 3469 C C . GLN B 1 180 ? -25.625 -23.688 3.291 1 87.75 180 GLN B C 1
ATOM 3471 O O . GLN B 1 180 ? -25.672 -24.891 3.535 1 87.75 180 GLN B O 1
ATOM 3476 N N . LYS B 1 181 ? -25.875 -23.172 2.189 1 86.81 181 LYS B N 1
ATOM 3477 C CA . LYS B 1 181 ? -26.5 -23.984 1.154 1 86.81 181 LYS B CA 1
ATOM 3478 C C . LYS B 1 181 ? -25.453 -24.578 0.214 1 86.81 181 LYS B C 1
ATOM 3480 O O . LYS B 1 181 ? -25.719 -25.562 -0.48 1 86.81 181 LYS B O 1
ATOM 3485 N N . TYR B 1 182 ? -24.344 -23.875 0.236 1 77.12 182 TYR B N 1
ATOM 3486 C CA . TYR B 1 182 ? -23.25 -24.219 -0.667 1 77.12 182 TYR B CA 1
ATOM 3487 C C . TYR B 1 182 ? -22.656 -25.562 -0.299 1 77.12 182 TYR B C 1
ATOM 3489 O O . TYR B 1 182 ? -22.375 -25.828 0.873 1 77.12 182 TYR B O 1
ATOM 3497 N N . PRO B 1 183 ? -22.516 -26.453 -1.328 1 72.88 183 PRO B N 1
ATOM 3498 C CA . PRO B 1 183 ? -21.844 -27.703 -1.002 1 72.88 183 PRO B CA 1
ATOM 3499 C C . PRO B 1 183 ? -20.406 -27.5 -0.548 1 72.88 183 PRO B C 1
ATOM 3501 O O . PRO B 1 183 ? -19.656 -26.75 -1.179 1 72.88 183 PRO B O 1
ATOM 3504 N N . GLN B 1 184 ? -20.047 -28.078 0.425 1 67.19 184 GLN B N 1
ATOM 3505 C CA . GLN B 1 184 ? -18.734 -27.922 1.038 1 67.19 184 GLN B CA 1
ATOM 3506 C C . GLN B 1 184 ? -17.625 -28.359 0.089 1 67.19 184 GLN B C 1
ATOM 3508 O O . GLN B 1 184 ? -16.531 -27.812 0.109 1 67.19 184 GLN B O 1
ATOM 3513 N N . SER B 1 185 ? -17.984 -29.281 -0.767 1 65.56 185 SER B N 1
ATOM 3514 C CA . SER B 1 185 ? -17 -29.781 -1.716 1 65.56 185 SER B CA 1
ATOM 3515 C C . SER B 1 185 ? -16.562 -28.703 -2.691 1 65.56 185 SER B C 1
ATOM 3517 O O . SER B 1 185 ? -15.461 -28.75 -3.242 1 65.56 185 SER B O 1
ATOM 3519 N N . PHE B 1 186 ? -17.406 -27.641 -2.842 1 65.44 186 PHE B N 1
ATOM 3520 C CA . PHE B 1 186 ? -17.141 -26.578 -3.805 1 65.44 186 PHE B CA 1
ATOM 3521 C C . PHE B 1 186 ? -16.266 -25.5 -3.188 1 65.44 186 PHE B C 1
ATOM 3523 O O . PHE B 1 186 ? -15.508 -24.828 -3.891 1 65.44 186 PHE B O 1
ATOM 3530 N N . ALA B 1 187 ? -16.359 -25.391 -1.931 1 63.41 187 ALA B N 1
ATOM 3531 C CA . ALA B 1 187 ? -15.727 -24.266 -1.23 1 63.41 187 ALA B CA 1
ATOM 3532 C C . ALA B 1 187 ? -14.211 -24.297 -1.427 1 63.41 187 ALA B C 1
ATOM 3534 O O . ALA B 1 187 ? -13.57 -23.234 -1.473 1 63.41 187 ALA B O 1
ATOM 3535 N N . ASN B 1 188 ? -13.688 -25.406 -1.684 1 65.88 188 ASN B N 1
ATOM 3536 C CA . ASN B 1 188 ? -12.242 -25.516 -1.791 1 65.88 188 ASN B CA 1
ATOM 3537 C C . ASN B 1 188 ? -11.805 -25.812 -3.225 1 65.88 188 ASN B C 1
ATOM 3539 O O . ASN B 1 188 ? -10.719 -26.344 -3.451 1 65.88 188 ASN B O 1
ATOM 3543 N N . SER B 1 189 ? -12.711 -25.484 -4.082 1 68.75 189 SER B N 1
ATOM 3544 C CA . SER B 1 189 ? -12.375 -25.781 -5.473 1 68.75 189 SER B CA 1
ATOM 3545 C C . SER B 1 189 ? -12.586 -24.562 -6.363 1 68.75 189 SER B C 1
ATOM 3547 O O . SER B 1 189 ? -13.227 -23.594 -5.957 1 68.75 189 SER B O 1
ATOM 3549 N N . SER B 1 190 ? -11.883 -24.641 -7.461 1 69.75 190 SER B N 1
ATOM 3550 C CA . SER B 1 190 ? -12.055 -23.594 -8.469 1 69.75 190 SER B CA 1
ATOM 3551 C C . SER B 1 190 ? -13.508 -23.5 -8.93 1 69.75 190 SER B C 1
ATOM 3553 O O . SER B 1 190 ? -13.906 -22.516 -9.555 1 69.75 190 SER B O 1
ATOM 3555 N N . LEU B 1 191 ? -14.211 -24.406 -8.516 1 68.69 191 LEU B N 1
ATOM 3556 C CA . LEU B 1 191 ? -15.609 -24.453 -8.938 1 68.69 191 LEU B CA 1
ATOM 3557 C C . LEU B 1 191 ? -16.406 -23.297 -8.32 1 68.69 191 LEU B C 1
ATOM 3559 O O . LEU B 1 191 ? -17.453 -22.922 -8.828 1 68.69 191 LEU B O 1
ATOM 3563 N N . ARG B 1 192 ? -15.789 -22.828 -7.301 1 74.56 192 ARG B N 1
ATOM 3564 C CA . ARG B 1 192 ? -16.469 -21.719 -6.641 1 74.56 192 ARG B CA 1
ATOM 3565 C C . ARG B 1 192 ? -16.594 -20.516 -7.574 1 74.56 192 ARG B C 1
ATOM 3567 O O . ARG B 1 192 ? -17.484 -19.688 -7.402 1 74.56 192 ARG B O 1
ATOM 3574 N N . LEU B 1 193 ? -15.797 -20.484 -8.578 1 75.25 193 LEU B N 1
ATOM 3575 C CA . LEU B 1 193 ? -15.812 -19.375 -9.508 1 75.25 193 LEU B CA 1
ATOM 3576 C C . LEU B 1 193 ? -16.844 -19.594 -10.617 1 75.25 193 LEU B C 1
ATOM 3578 O O . LEU B 1 193 ? -17.188 -18.656 -11.352 1 75.25 193 LEU B O 1
ATOM 3582 N N . TRP B 1 194 ? -17.406 -20.812 -10.656 1 80.38 194 TRP B N 1
ATOM 3583 C CA . TRP B 1 194 ? -18.25 -21.172 -11.789 1 80.38 194 TRP B CA 1
ATOM 3584 C C . TRP B 1 194 ? -19.594 -21.703 -11.312 1 80.38 194 TRP B C 1
ATOM 3586 O O . TRP B 1 194 ? -20.109 -22.688 -11.852 1 80.38 194 TRP B O 1
ATOM 3596 N N . TRP B 1 195 ? -20.094 -20.953 -10.375 1 79.75 195 TRP B N 1
ATOM 3597 C CA . TRP B 1 195 ? -21.422 -21.297 -9.875 1 79.75 195 TRP B CA 1
ATOM 3598 C C . TRP B 1 195 ? -22.469 -21.156 -10.977 1 79.75 195 TRP B C 1
ATOM 3600 O O . TRP B 1 195 ? -22.391 -20.219 -11.781 1 79.75 195 TRP B O 1
ATOM 3610 N N . SER B 1 196 ? -23.375 -22.172 -10.984 1 81.25 196 SER B N 1
ATOM 3611 C CA . SER B 1 196 ? -24.469 -22.125 -11.945 1 81.25 196 SER B CA 1
ATOM 3612 C C . SER B 1 196 ? -25.812 -22.031 -11.234 1 81.25 196 SER B C 1
ATOM 3614 O O . SER B 1 196 ? -25.891 -22.219 -10.023 1 81.25 196 SER B O 1
ATOM 3616 N N . THR B 1 197 ? -26.828 -21.734 -12 1 86.69 197 THR B N 1
ATOM 3617 C CA . THR B 1 197 ? -28.172 -21.562 -11.461 1 86.69 197 THR B CA 1
ATOM 3618 C C . THR B 1 197 ? -28.672 -22.859 -10.836 1 86.69 197 THR B C 1
ATOM 3620 O O . THR B 1 197 ? -29.578 -22.828 -9.992 1 86.69 197 THR B O 1
ATOM 3623 N N . ASN B 1 198 ? -28.062 -23.938 -11.117 1 85.38 198 ASN B N 1
ATOM 3624 C CA . ASN B 1 198 ? -28.5 -25.234 -10.602 1 85.38 198 ASN B CA 1
ATOM 3625 C C . ASN B 1 198 ? -27.828 -25.578 -9.281 1 85.38 198 ASN B C 1
ATOM 3627 O O . ASN B 1 198 ? -28.219 -26.516 -8.594 1 85.38 198 ASN B O 1
ATOM 3631 N N . ASP B 1 199 ? -26.922 -24.766 -8.898 1 84.62 199 ASP B N 1
ATOM 3632 C CA . ASP B 1 199 ? -26.203 -25.016 -7.648 1 84.62 199 ASP B CA 1
ATOM 3633 C C . ASP B 1 199 ? -26.938 -24.422 -6.457 1 84.62 199 ASP B C 1
ATOM 3635 O O . ASP B 1 199 ? -27.453 -23.297 -6.539 1 84.62 199 ASP B O 1
ATOM 3639 N N . PRO B 1 200 ? -27.031 -25.234 -5.449 1 87.25 200 PRO B N 1
ATOM 3640 C CA . PRO B 1 200 ? -27.688 -24.688 -4.258 1 87.25 200 PRO B CA 1
ATOM 3641 C C . PRO B 1 200 ? -27.031 -23.406 -3.752 1 87.25 200 PRO B C 1
ATOM 3643 O O . PRO B 1 200 ? -25.812 -23.328 -3.658 1 87.25 200 PRO B O 1
ATOM 3646 N N . GLY B 1 201 ? -27.922 -22.359 -3.535 1 89.06 201 GLY B N 1
ATOM 3647 C CA . GLY B 1 201 ? -27.438 -21.109 -2.951 1 89.06 201 GLY B CA 1
ATOM 3648 C C . GLY B 1 201 ? -27.016 -20.094 -3.986 1 89.06 201 GLY B C 1
ATOM 3649 O O . GLY B 1 201 ? -26.609 -18.984 -3.641 1 89.06 201 GLY B O 1
ATOM 3650 N N . TYR B 1 202 ? -27.109 -20.453 -5.215 1 87.94 202 TYR B N 1
ATOM 3651 C CA . TYR B 1 202 ? -26.641 -19.594 -6.305 1 87.94 202 TYR B CA 1
ATOM 3652 C C . TYR B 1 202 ? -27.297 -18.219 -6.238 1 87.94 202 TYR B C 1
ATOM 3654 O O . TYR B 1 202 ? -26.594 -17.203 -6.293 1 87.94 202 TYR B O 1
ATOM 3662 N N . TYR B 1 203 ? -28.594 -18.172 -6.109 1 91.62 203 TYR B N 1
ATOM 3663 C CA . TYR B 1 203 ? -29.297 -16.891 -6.125 1 91.62 203 TYR B CA 1
ATOM 3664 C C . TYR B 1 203 ? -28.938 -16.062 -4.902 1 91.62 203 TYR B C 1
ATOM 3666 O O . TYR B 1 203 ? -28.875 -14.828 -4.977 1 91.62 203 TYR B O 1
ATOM 3674 N N . TRP B 1 204 ? -28.688 -16.703 -3.818 1 93.38 204 TRP B N 1
ATOM 3675 C CA . TRP B 1 204 ? -28.234 -16 -2.623 1 93.38 204 TRP B CA 1
ATOM 3676 C C . TRP B 1 204 ? -26.828 -15.461 -2.805 1 93.38 204 TRP B C 1
ATOM 3678 O O . TRP B 1 204 ? -26.5 -14.375 -2.328 1 93.38 204 TRP B O 1
ATOM 3688 N N . HIS B 1 205 ? -26 -16.234 -3.473 1 91.25 205 HIS B N 1
ATOM 3689 C CA . HIS B 1 205 ? -24.656 -15.781 -3.801 1 91.25 205 HIS B CA 1
ATOM 3690 C C . HIS B 1 205 ? -24.688 -14.539 -4.684 1 91.25 205 HIS B C 1
ATOM 3692 O O . HIS B 1 205 ? -23.969 -13.57 -4.426 1 91.25 205 HIS B O 1
ATOM 3698 N N . VAL B 1 206 ? -25.531 -14.578 -5.66 1 92.25 206 VAL B N 1
ATOM 3699 C CA . VAL B 1 206 ? -25.656 -13.453 -6.586 1 92.25 206 VAL B CA 1
ATOM 3700 C C . VAL B 1 206 ? -26.156 -12.219 -5.84 1 92.25 206 VAL B C 1
ATOM 3702 O O . VAL B 1 206 ? -25.641 -11.117 -6.031 1 92.25 206 VAL B O 1
ATOM 3705 N N . ALA B 1 207 ? -27.125 -12.453 -5.047 1 95 207 ALA B N 1
ATOM 3706 C CA . ALA B 1 207 ? -27.641 -11.344 -4.242 1 95 207 ALA B CA 1
ATOM 3707 C C . ALA B 1 207 ? -26.547 -10.75 -3.363 1 95 207 ALA B C 1
ATOM 3709 O O . ALA B 1 207 ? -26.391 -9.531 -3.299 1 95 207 ALA B O 1
ATOM 3710 N N . SER B 1 208 ? -25.797 -11.57 -2.707 1 95.06 208 SER B N 1
ATOM 3711 C CA . SER B 1 208 ? -24.703 -11.117 -1.849 1 95.06 208 SER B CA 1
ATOM 3712 C C . SER B 1 208 ? -23.672 -10.328 -2.641 1 95.06 208 SER B C 1
ATOM 3714 O O . SER B 1 208 ? -23.203 -9.273 -2.191 1 95.06 208 SER B O 1
ATOM 3716 N N . SER B 1 209 ? -23.312 -10.836 -3.768 1 94.19 209 SER B N 1
ATOM 3717 C CA . SER B 1 209 ? -22.344 -10.164 -4.617 1 94.19 209 SER B CA 1
ATOM 3718 C C . SER B 1 209 ? -22.844 -8.789 -5.047 1 94.19 209 SER B C 1
ATOM 3720 O O . SER B 1 209 ? -22.062 -7.824 -5.094 1 94.19 209 SER B O 1
ATOM 3722 N N . ILE B 1 210 ? -24.109 -8.672 -5.363 1 95.12 210 ILE B N 1
ATOM 3723 C CA . ILE B 1 210 ? -24.703 -7.395 -5.762 1 95.12 210 ILE B CA 1
ATOM 3724 C C . ILE B 1 210 ? -24.562 -6.383 -4.625 1 95.12 210 ILE B C 1
ATOM 3726 O O . ILE B 1 210 ? -24.156 -5.242 -4.848 1 95.12 210 ILE B O 1
ATOM 3730 N N . PHE B 1 211 ? -24.875 -6.785 -3.459 1 96.62 211 PHE B N 1
ATOM 3731 C CA . PHE B 1 211 ? -24.781 -5.887 -2.312 1 96.62 211 PHE B CA 1
ATOM 3732 C C . PHE B 1 211 ? -23.328 -5.516 -2.037 1 96.62 211 PHE B C 1
ATOM 3734 O O . PHE B 1 211 ? -23.031 -4.387 -1.631 1 96.62 211 PHE B O 1
ATOM 3741 N N . GLU B 1 212 ? -22.453 -6.43 -2.205 1 95.62 212 GLU B N 1
ATOM 3742 C CA . GLU B 1 212 ? -21.031 -6.117 -2.092 1 95.62 212 GLU B CA 1
ATOM 3743 C C . GLU B 1 212 ? -20.625 -4.996 -3.047 1 95.62 212 GLU B C 1
ATOM 3745 O O . GLU B 1 212 ? -19.922 -4.059 -2.654 1 95.62 212 GLU B O 1
ATOM 3750 N N . TRP B 1 213 ? -21.047 -5.094 -4.254 1 94.75 213 TRP B N 1
ATOM 3751 C CA . TRP B 1 213 ? -20.75 -4.074 -5.258 1 94.75 213 TRP B CA 1
ATOM 3752 C C . TRP B 1 213 ? -21.328 -2.725 -4.859 1 94.75 213 TRP B C 1
ATOM 3754 O O . TRP B 1 213 ? -20.703 -1.686 -5.055 1 94.75 213 TRP B O 1
ATOM 3764 N N . PHE B 1 214 ? -22.484 -2.736 -4.246 1 94.31 214 PHE B N 1
ATOM 3765 C CA . PHE B 1 214 ? -23.078 -1.495 -3.77 1 94.31 214 PHE B CA 1
ATOM 3766 C C . PHE B 1 214 ? -22.203 -0.846 -2.701 1 94.31 214 PHE B C 1
ATOM 3768 O O . PHE B 1 214 ? -22.062 0.377 -2.674 1 94.31 214 PHE B O 1
ATOM 3775 N N . ILE B 1 215 ? -21.656 -1.626 -1.848 1 95.06 215 ILE B N 1
ATOM 3776 C CA . ILE B 1 215 ? -20.797 -1.109 -0.791 1 95.06 215 ILE B CA 1
ATOM 3777 C C . ILE B 1 215 ? -19.594 -0.386 -1.407 1 95.06 215 ILE B C 1
ATOM 3779 O O . ILE B 1 215 ? -19.281 0.741 -1.021 1 95.06 215 ILE B O 1
ATOM 3783 N N . VAL B 1 216 ? -18.969 -0.995 -2.396 1 94.12 216 VAL B N 1
ATOM 3784 C CA . VAL B 1 216 ? -17.781 -0.438 -3.033 1 94.12 216 VAL B CA 1
ATOM 3785 C C . VAL B 1 216 ? -18.156 0.824 -3.809 1 94.12 216 VAL B C 1
ATOM 3787 O O . VAL B 1 216 ? -17.422 1.82 -3.77 1 94.12 216 VAL B O 1
ATOM 3790 N N . ILE B 1 217 ? -19.281 0.832 -4.453 1 94.31 217 ILE B N 1
ATOM 3791 C CA . ILE B 1 217 ? -19.734 1.979 -5.234 1 94.31 217 ILE B CA 1
ATOM 3792 C C . ILE B 1 217 ? -20.031 3.148 -4.301 1 94.31 217 ILE B C 1
ATOM 3794 O O . ILE B 1 217 ? -19.797 4.309 -4.652 1 94.31 217 ILE B O 1
ATOM 3798 N N . MET B 1 218 ? -20.469 2.893 -3.082 1 93.88 218 MET B N 1
ATOM 3799 C CA . MET B 1 218 ? -20.766 3.951 -2.121 1 93.88 218 MET B CA 1
ATOM 3800 C C . MET B 1 218 ? -19.484 4.488 -1.489 1 93.88 218 MET B C 1
ATOM 3802 O O . MET B 1 218 ? -19.453 5.629 -1.017 1 93.88 218 MET B O 1
ATOM 3806 N N . LEU B 1 219 ? -18.484 3.691 -1.467 1 94.5 219 LEU B N 1
ATOM 3807 C CA . LEU B 1 219 ? -17.203 4.145 -0.928 1 94.5 219 LEU B CA 1
ATOM 3808 C C . LEU B 1 219 ? -16.656 5.312 -1.739 1 94.5 219 LEU B C 1
ATOM 3810 O O . LEU B 1 219 ? -16.078 6.25 -1.179 1 94.5 219 LEU B O 1
ATOM 3814 N N . GLY B 1 220 ? -16.875 5.273 -3.057 1 94.25 220 GLY B N 1
ATOM 3815 C CA . GLY B 1 220 ? -16.422 6.348 -3.926 1 94.25 220 GLY B CA 1
ATOM 3816 C C . GLY B 1 220 ? -16.953 7.707 -3.531 1 94.25 220 GLY B C 1
ATOM 3817 O O . GLY B 1 220 ? -16.203 8.594 -3.123 1 94.25 220 GLY B O 1
ATOM 3818 N N . PRO B 1 221 ? -18.25 7.879 -3.574 1 93.12 221 PRO B N 1
ATOM 3819 C CA . PRO B 1 221 ? -18.844 9.156 -3.184 1 93.12 221 PRO B CA 1
ATOM 3820 C C . PRO B 1 221 ? -18.5 9.555 -1.75 1 93.12 221 PRO B C 1
ATOM 3822 O O . PRO B 1 221 ? -18.344 10.742 -1.459 1 93.12 221 PRO B O 1
ATOM 3825 N N . HIS B 1 222 ? -18.422 8.648 -0.872 1 94.12 222 HIS B N 1
ATOM 3826 C CA . HIS B 1 222 ? -18.047 8.984 0.497 1 94.12 222 HIS B CA 1
ATOM 3827 C C . HIS B 1 222 ? -16.672 9.648 0.543 1 94.12 222 HIS B C 1
ATOM 3829 O O . HIS B 1 222 ? -16.516 10.711 1.149 1 94.12 222 HIS B O 1
ATOM 3835 N N . VAL B 1 223 ? -15.742 9.102 -0.108 1 94.31 223 VAL B N 1
ATOM 3836 C CA . VAL B 1 223 ? -14.391 9.656 -0.121 1 94.31 223 VAL B CA 1
ATOM 3837 C C . VAL B 1 223 ? -14.391 11.016 -0.812 1 94.31 223 VAL B C 1
ATOM 3839 O O . VAL B 1 223 ? -13.672 11.93 -0.395 1 94.31 223 VAL B O 1
ATOM 3842 N N . MET B 1 224 ? -15.234 11.148 -1.754 1 92.5 224 MET B N 1
ATOM 3843 C CA . MET B 1 224 ? -15.297 12.398 -2.5 1 92.5 224 MET B CA 1
ATOM 3844 C C . MET B 1 224 ? -15.844 13.523 -1.623 1 92.5 224 MET B C 1
ATOM 3846 O O . MET B 1 224 ? -15.531 14.695 -1.847 1 92.5 224 MET B O 1
ATOM 3850 N N . THR B 1 225 ? -16.594 13.234 -0.655 1 90.38 225 THR B N 1
ATOM 3851 C CA . THR B 1 225 ? -17.156 14.266 0.214 1 90.38 225 THR B CA 1
ATOM 3852 C C . THR B 1 225 ? -16.062 14.945 1.022 1 90.38 225 THR B C 1
ATOM 3854 O O . THR B 1 225 ? -16.281 16.031 1.586 1 90.38 225 THR B O 1
ATOM 3857 N N . TYR B 1 226 ? -14.914 14.305 1.11 1 87.94 226 TYR B N 1
ATOM 3858 C CA . TYR B 1 226 ? -13.82 14.914 1.852 1 87.94 226 TYR B CA 1
ATOM 3859 C C . TYR B 1 226 ? -13.344 16.188 1.168 1 87.94 226 TYR B C 1
ATOM 3861 O O . TYR B 1 226 ? -12.648 17.016 1.777 1 87.94 226 TYR B O 1
ATOM 3869 N N . ARG B 1 227 ? -13.695 16.312 -0.041 1 85.75 227 ARG B N 1
ATOM 3870 C CA . ARG B 1 227 ? -13.281 17.5 -0.796 1 85.75 227 ARG B CA 1
ATOM 3871 C C . ARG B 1 227 ? -13.797 18.766 -0.14 1 85.75 227 ARG B C 1
ATOM 3873 O O . ARG B 1 227 ? -13.141 19.812 -0.21 1 85.75 227 ARG B O 1
ATOM 3880 N N . SER B 1 228 ? -14.906 18.75 0.476 1 81.75 228 SER B N 1
ATOM 3881 C CA . SER B 1 228 ? -15.492 19.922 1.116 1 81.75 228 SER B CA 1
ATOM 3882 C C . SER B 1 228 ? -14.57 20.469 2.201 1 81.75 228 SER B C 1
ATOM 3884 O O . SER B 1 228 ? -14.5 21.688 2.402 1 81.75 228 SER B O 1
ATOM 3886 N N . LEU B 1 229 ? -13.883 19.594 2.824 1 77.56 229 LEU B N 1
ATOM 3887 C CA . LEU B 1 229 ? -12.938 20.016 3.861 1 77.56 229 LEU B CA 1
ATOM 3888 C C . LEU B 1 229 ? -11.672 20.594 3.246 1 77.56 229 LEU B C 1
ATOM 3890 O O . LEU B 1 229 ? -11.039 21.469 3.834 1 77.56 229 LEU B O 1
ATOM 3894 N N . PHE B 1 230 ? -11.383 20.078 2.109 1 75.25 230 PHE B N 1
ATOM 3895 C CA . PHE B 1 230 ? -10.141 20.469 1.463 1 75.25 230 PHE B CA 1
ATOM 3896 C C . PHE B 1 230 ? -10.289 21.844 0.807 1 75.25 230 PHE B C 1
ATOM 3898 O O . PHE B 1 230 ? -9.297 22.531 0.573 1 75.25 230 PHE B O 1
ATOM 3905 N N . GLU B 1 231 ? -11.469 22.266 0.294 1 67.69 231 GLU B N 1
ATOM 3906 C CA . GLU B 1 231 ? -11.734 23.5 -0.427 1 67.69 231 GLU B CA 1
ATOM 3907 C C . GLU B 1 231 ? -12.039 24.641 0.538 1 67.69 231 GLU B C 1
ATOM 3909 O O . GLU B 1 231 ? -11.992 25.812 0.154 1 67.69 231 GLU B O 1
ATOM 3914 N N . THR B 1 232 ? -12.219 24.453 1.778 1 54.41 232 THR B N 1
ATOM 3915 C CA . THR B 1 232 ? -12.836 25.531 2.535 1 54.41 232 THR B CA 1
ATOM 3916 C C . THR B 1 232 ? -11.938 26.766 2.535 1 54.41 232 THR B C 1
ATOM 3918 O O . THR B 1 232 ? -10.742 26.672 2.805 1 54.41 232 THR B O 1
ATOM 3921 N N . ASP B 1 233 ? -12.266 27.734 1.755 1 48.16 233 ASP B N 1
ATOM 3922 C CA . ASP B 1 233 ? -11.867 29.141 1.74 1 48.16 233 ASP B CA 1
ATOM 3923 C C . ASP B 1 233 ? -11.68 29.672 3.16 1 48.16 233 ASP B C 1
ATOM 3925 O O . ASP B 1 233 ? -11.414 30.859 3.352 1 48.16 233 ASP B O 1
ATOM 3929 N N . ILE B 1 234 ? -12.125 29.047 4.051 1 47.72 234 ILE B N 1
ATOM 3930 C CA . ILE B 1 234 ? -12.062 29.656 5.379 1 47.72 234 ILE B CA 1
ATOM 3931 C C . ILE B 1 234 ? -10.609 29.781 5.824 1 47.72 234 ILE B C 1
ATOM 3933 O O . ILE B 1 234 ? -10.297 30.531 6.746 1 47.72 234 ILE B O 1
ATOM 3937 N N . ILE B 1 235 ? -9.758 28.938 5.438 1 49.47 235 ILE B N 1
ATOM 3938 C CA . ILE B 1 235 ? -8.414 29 6.004 1 49.47 235 ILE B CA 1
ATOM 3939 C C . ILE B 1 235 ? -7.578 30.016 5.23 1 49.47 235 ILE B C 1
ATOM 3941 O O . ILE B 1 235 ? -7.512 29.969 4 1 49.47 235 ILE B O 1
ATOM 3945 N N . ASN B 1 236 ? -7.344 31.078 5.809 1 49.25 236 ASN B N 1
ATOM 3946 C CA . ASN B 1 236 ? -6.273 31.922 5.285 1 49.25 236 ASN B CA 1
ATOM 3947 C C . ASN B 1 236 ? -5.141 31.094 4.695 1 49.25 236 ASN B C 1
ATOM 3949 O O . ASN B 1 236 ? -4.781 30.047 5.246 1 49.25 236 ASN B O 1
ATOM 3953 N N . LEU B 1 237 ? -4.988 31.234 3.412 1 47.84 237 LEU B N 1
ATOM 3954 C CA . LEU B 1 237 ? -4.012 30.547 2.584 1 47.84 237 LEU B CA 1
ATOM 3955 C C . LEU B 1 237 ? -2.75 30.219 3.379 1 47.84 237 LEU B C 1
ATOM 3957 O O . LEU B 1 237 ? -2.145 29.172 3.199 1 47.84 237 LEU B O 1
ATOM 3961 N N . ASP B 1 238 ? -2.414 31.203 4.164 1 49.62 238 ASP B N 1
ATOM 3962 C CA . ASP B 1 238 ? -1.14 31.078 4.863 1 49.62 238 ASP B CA 1
ATOM 3963 C C . ASP B 1 238 ? -1.18 29.953 5.891 1 49.62 238 ASP B C 1
ATOM 3965 O O . ASP B 1 238 ? -0.22 29.188 6.016 1 49.62 238 ASP B O 1
ATOM 3969 N N . GLU B 1 239 ? -2.258 29.922 6.625 1 51.56 239 GLU B N 1
ATOM 3970 C CA . GLU B 1 239 ? -2.373 28.906 7.676 1 51.56 239 GLU B CA 1
ATOM 3971 C C . GLU B 1 239 ? -2.562 27.516 7.086 1 51.56 239 GLU B C 1
ATOM 3973 O O . GLU B 1 239 ? -2.072 26.531 7.645 1 51.56 239 GLU B O 1
ATOM 3978 N N . LYS B 1 240 ? -3.162 27.562 5.98 1 52.47 240 LYS B N 1
ATOM 3979 C CA . LYS B 1 240 ? -3.369 26.312 5.242 1 52.47 240 LYS B CA 1
ATOM 3980 C C . LYS B 1 240 ? -2.039 25.688 4.836 1 52.47 240 LYS B C 1
ATOM 3982 O O . LYS B 1 240 ? -1.872 24.469 4.918 1 52.47 240 LYS B O 1
ATOM 3987 N N . ARG B 1 241 ? -1.262 26.5 4.457 1 52.34 241 ARG B N 1
ATOM 3988 C CA . ARG B 1 241 ? 0.068 26.078 4.031 1 52.34 241 ARG B CA 1
ATOM 3989 C C . ARG B 1 241 ? 0.814 25.391 5.168 1 52.34 241 ARG B C 1
ATOM 3991 O O . ARG B 1 241 ? 1.587 24.453 4.938 1 52.34 241 ARG B O 1
ATOM 3998 N N . LYS B 1 242 ? 0.459 25.891 6.324 1 54.81 242 LYS B N 1
ATOM 3999 C CA . LYS B 1 242 ? 1.127 25.297 7.484 1 54.81 242 LYS B CA 1
ATOM 4000 C C . LYS B 1 242 ? 0.589 23.906 7.789 1 54.81 242 LYS B C 1
ATOM 4002 O O . LYS B 1 242 ? 1.316 23.047 8.297 1 54.81 242 LYS B O 1
ATOM 4007 N N . CYS B 1 243 ? -0.653 23.719 7.363 1 50.25 243 CYS B N 1
ATOM 4008 C CA . CYS B 1 243 ? -1.299 22.453 7.66 1 50.25 243 CYS B CA 1
ATOM 4009 C C . CYS B 1 243 ? -0.955 21.406 6.602 1 50.25 243 CYS B C 1
ATOM 4011 O O . CYS B 1 243 ? -0.927 20.203 6.891 1 50.25 243 CYS B O 1
ATOM 4013 N N . LEU B 1 244 ? -0.719 21.922 5.406 1 51.78 244 LEU B N 1
ATOM 4014 C CA . LEU B 1 244 ? -0.452 21.016 4.305 1 51.78 244 LEU B CA 1
ATOM 4015 C C . LEU B 1 244 ? 1.043 20.734 4.172 1 51.78 244 LEU B C 1
ATOM 4017 O O . LEU B 1 244 ? 1.449 19.641 3.797 1 51.78 244 LEU B O 1
#

Secondary structure (DSSP, 8-state):
-HHHHHHHHHHHHHHHHHHHHHHHHHHHHHTT-S-SS---GGGGGSSTTHHHHHHHHHHHHHHHHHHHHHHHHHHHHHHHHHTT--THHHHHHHHHHHHHHHHHHHHHHS-S-SSHHHHHHHHHHHHHHHHHHHHHHHHHHHHHHHSTT-HHHHHHHHHHHHHHHHHHHHHHHHHHHHHHHS-HHHHTSGGGGG--TTSTTHHHHHHHHHHHHHHHHHHHHHHHTTHHHHH-TTS-HHHHHHH-/-HHHHHHHHHHHHHHHHHHHHHHHHHHHHHTT-S-SS---GGGGGSSTTHHHHHHHHHHHHHHHHHHHHHHHHHHHHHHHHHTT--THHHHHHHHHHHHHHHHHHHHHHS-S-SSHHHHHHHHHHHHHHHHHHHHHHHHHHHHHHHSTT-HHHHHHHHHHHHHHHHHHHHHHHHHHHHHHHS-HHHHTSGGGGG--TTSTTHHHHHHHHHHHHHHHHHHHHHHHTTHHHHH-TTS-HHHHHHH-

pLDDT: mean 88.59, std 12.1, range [47.41, 98.62]

Sequence (488 aa):
MIQKFIRGLPMLLGSMIVTFAFILWIFAIRLEQVNPIFPYISDLGLHQPVLSMFTFSLCFASLLLLLVVIIRYRLTRYYLDIYNMDLRWANYSLATGMIMVVSMCATGSIQNDKPFYLQILHNIFATILFTSVQFDILTEFLIARQLPNQTRISNGRIIILIISMTAVILYLLTMIISFQKYPQSFANSSLRLWWSTNDPGYYWHVASSIFEWFIVIMLGPHVMTYRSLFETDIINLDEKRKCLMIQKFIRGLPMLLGSMIVTFAFILWIFAIRLEQVNPIFPYISDLGLHQPVLSMFTFSLCFASLLLLLVVIIRYRLTRYYLDIYNMDLRWANYSLATGMIMVVSMCATGSIQNDKPFYLQILHNIFATILFTSVQFDILTEFLIARQLPNQTRISNGRIIILIISMTAVILYLLTMIISFQKYPQSFANSSLRLWWSTNDPGYYWHVASSIFEWFIVIMLGPHVMTYRSLFETDIINLDEKRKCL

InterPro domains:
  IPR019402 CWH43-like, N-terminal domain [PF10277] (9-224)
  IPR050911 DRAM/TMEM150 Autophagy Modulator [PTHR21324] (9-226)

Nearest PDB structures (foldseek):
  6bqg-assembly1_A  TM=1.869E-01  e=1.428E+00  Homo sapiens
  6bqg-assembly1_A  TM=1.869E-01  e=1.176E+00  Homo sapiens
  4ib4-assembly1_A  TM=1.745E-01  e=3.870E+00  Homo sapiens

Foldseek 3Di:
DVLVCLLCLLLVLLVLLLVLLVVLLVVCVVVVQFDNQFAASLSSLADPPSVVSQLCSLLVSLVSLLSLQLLLLLLLQVQCVVLVHDSVLSVQLSVLSVLLSVLSNLLSPQHCAPPNVSVVSNVVSVLSNLVSLLSNLVSVLVSLVSGPPSVVLSVVSVVLNVLSVVLSVLLVVLVVLLVVQADPVCVRDSCVRVDDPPGGSVVSNRSNSVSSSSSSNSSSVSSNSSSVSSPPPPDDPVVSVVSD/DVLVCLLCLLLVLLVLLLVLLVVLLVVCVVVVQFDNQFAASLSSLADPPSVVSQLCSLLVSLVSLLSLLLLLLLLLQVQCVVLVHDSVLSVQLSVLSVLLSVLSNLLSPQHCAPPNVSVVSNVVSVLSNLVSLLSNLVSVLVSLVSGPPSVVLSVVSVVLNVLSVVLSVLLVVLVVLLVVQADPVCVRDSCVRVDDPPGTSVVSNSSNSVSSSSSSNSSSVSSNSSSCSSPPPPDDPVVSVVSD

Organism: Dermatophagoides farinae (NCBI:txid6954)

Solvent-accessible surface area (backbone atoms only — not comparable to full-atom values): 24296 Å² total; per-residue (Å²): 110,71,61,62,50,61,45,41,41,30,50,51,51,14,52,43,54,40,50,49,56,51,52,43,49,53,50,24,40,76,67,63,66,41,48,73,82,53,57,47,74,69,60,41,34,68,46,73,66,41,21,29,52,43,16,32,52,32,35,53,48,22,47,54,45,44,51,50,36,53,52,48,30,50,50,46,37,50,51,27,55,75,70,70,45,73,59,64,56,28,54,51,46,35,50,35,39,48,50,36,25,51,21,34,29,42,34,26,24,29,48,68,40,77,56,68,69,40,30,52,53,18,50,51,27,43,50,49,29,63,53,33,50,47,54,34,41,50,46,53,30,58,52,28,70,72,41,83,94,26,61,69,61,25,54,55,37,51,55,52,35,54,54,37,49,51,23,50,53,50,18,54,53,26,40,52,53,15,57,72,46,35,58,70,79,35,74,80,37,79,53,61,49,60,74,44,89,84,41,58,33,34,70,33,40,43,52,15,21,53,24,48,51,50,37,51,52,48,48,15,60,57,41,30,57,52,29,63,72,59,61,54,76,77,51,55,69,69,61,42,58,58,66,102,110,71,62,62,49,60,45,42,42,30,50,50,51,15,50,44,56,41,50,49,54,50,51,44,50,52,51,23,40,75,67,63,66,41,49,74,82,54,57,47,74,67,60,41,33,67,47,73,67,41,20,31,52,43,15,33,52,32,35,51,48,20,48,54,44,44,52,49,36,52,52,48,29,50,50,45,38,50,52,26,55,76,68,71,45,72,59,63,56,27,54,52,48,36,50,35,39,48,50,35,26,52,22,34,29,43,33,28,25,29,47,66,39,80,56,67,70,40,31,53,52,19,50,50,28,42,51,49,29,65,53,33,50,48,53,33,41,51,48,52,29,59,51,28,70,72,40,84,94,25,60,70,61,26,53,53,37,50,54,51,35,54,53,37,48,52,24,52,53,49,18,53,53,28,40,53,56,14,55,73,46,34,59,71,79,35,74,81,36,78,52,61,48,59,74,44,89,84,40,59,33,35,70,33,39,41,52,14,22,51,25,47,51,49,37,51,52,48,48,14,60,57,43,31,56,51,28,62,72,58,61,53,77,78,51,54,66,69,61,43,59,59,68,103